Protein 6JVW (pdb70)

Solvent-accessible surface area: 20349 Å² total; per-residue (Å²): 38,73,0,0,20,1,68,47,0,86,1,1,0,4,77,51,122,52,0,0,23,0,6,94,79,34,66,16,81,39,89,32,67,0,17,2,6,2,1,58,5,4,110,60,3,151,69,50,51,47,48,0,95,85,31,29,112,73,37,70,128,50,54,44,103,134,21,57,20,44,12,0,1,36,13,2,12,10,1,0,1,10,59,117,6,24,114,120,73,5,31,8,7,4,8,20,0,20,9,1,14,81,61,51,0,60,7,26,72,43,129,88,100,99,5,16,0,16,0,1,0,0,0,0,0,17,113,78,17,102,76,17,46,127,150,63,37,145,95,7,12,17,0,2,0,0,0,1,2,0,15,3,101,94,142,32,42,41,29,0,23,23,21,0,0,0,1,0,5,28,0,4,1,31,99,47,7,143,58,9,41,59,0,70,2,60,0,63,5,79,146,79,75,59,4,147,20,12,2,150,48,11,85,63,49,4,18,6,0,0,26,53,0,0,51,10,0,28,0,30,1,0,0,1,0,1,0,0,15,11,129,37,47,7,59,5,93,88,68,14,103,0,88,0,32,2,67,84,2,14,80,8,14,3,68,1,68,74,20,236,31,67,1,0,21,2,72,48,0,84,1,1,2,5,69,54,123,52,0,0,34,1,5,95,62,28,67,17,70,44,91,38,68,1,18,3,6,2,2,62,5,4,117,74,6,147,70,44,41,45,48,0,87,83,29,37,119,73,45,88,125,57,57,38,105,133,19,58,20,46,13,0,2,36,13,3,11,11,1,0,0,13,32,100,12,17,104,62,172,100,122,123,31,5,31,11,6,5,7,21,0,22,6,2,15,86,64,51,0,61,8,29,69,48,133,88,109,98,8,17,0,20,0,1,0,0,0,0,0,13,106,56,17,98,79,16,41,121,145,64,42,145,99,4,13,18,0,3,0,0,0,0,2,0,15,4,110,86,192,38,56,40,30,0,35,24,21,0,0,1,1,0,6,28,0,6,2,32,100,47,5,131,57,10,42,59,1,70,2,64,0,62,4,79,152,76,76,60,2,152,19,9,3,156,26,14,90,61,51,4,21,4,0,0,24,55,0,0,50,8,0,29,0,28,0,0,0,1,0,0,0,0,14,11,119,35,42,7,57,4,93,83,63,16,103,0,90,0,37,1,73,73,4,15,76,8,11,2,72,2,65,85,16,228

Nearest PDB structures (foldseek):
  6jvw-assembly1_B  TM=1.003E+00  e=1.703E-58  Sphingobium sp. SYK-6
  6jvv-assembly1_A  TM=1.003E+00  e=2.439E-58  Sphingobium sp. SYK-6
  6jvv-assembly1_B  TM=1.002E+00  e=1.994E-55  Sphingobium sp. SYK-6
  4pfz-assembly1_B  TM=8.380E-01  e=4.404E-27  Mycolicibacterium smegmatis MC2 155
  6sbj-assembly1_A  TM=9.490E-01  e=1.999E-20  Mus musculus

Secondary structure (DSSP, 8-state):
-EEEEETTTEEEEEETTEEEE-HHHHT--TT-SS--HHHHHHHTGGGTHHHHHHHGGGS-EEEGGGS-EE-S-SS-S-EEE-SS-B----EEE-GGGEE-TTSPEEE---TT--EEP-EEEEEEE-S-BSS--GGGGGGSEEEEEEEE--EE---GGGG-STTSEEEEEEEEEGGG-S-GGG-EEEEEETTEEEEEEEGGGBSS-HHHHHHHHHHHS-B-TT-EEE----S---EE-TT-EEEEEETTTEEEEEEEEE--/-EEEEETTTEEEEEETTEEEE-HHHHT--TT-SS--HHHHHHHTHHHHHHHHHHHGGGS-EEEGGGS-EE-S-SS-S-EEE-SS-B-S----S-EEE-GGGEE-TTSPEEE---TT--EEE-EEEEEEE-S-BSS--GGGGGGGEEEEEEEE--EE---GGGGTSTTSEEEEEEEEEGGG-S-GGG-EEEEEETTEEEEEEEGGGBSS-HHHHHHHHHHHS-B-TT-EEE----S--EEE-TT-EEEEEETTTEEEEEEEEE--

CATH classification: 3.90.850.10

Radius of gyration: 23.11 Å; Cα contacts (8 Å, |Δi|>4): 1426; chains: 2; bounding box: 66×50×52 Å

Structure (mmCIF, N/CA/C/O backbone):
data_6JVW
#
_entry.id   6JVW
#
_cell.length_a   68.409
_cell.length_b   74.181
_cell.length_c   68.727
_cell.angle_alpha   90.000
_cell.angle_beta   119.070
_cell.angle_gamma   90.000
#
_symmetry.space_group_name_H-M   'P 1 21 1'
#
loop_
_entity.id
_entity.type
_entity.pdbx_description
1 polymer 'maleylpyruvate hydrolase'
2 non-polymer 'PYRUVIC ACID'
3 non-polymer 'MANGANESE (II) ION'
4 non-polymer GLYCEROL
5 water water
#
loop_
_atom_site.group_PDB
_atom_site.id
_atom_site.type_symbol
_atom_site.label_atom_id
_atom_site.label_alt_id
_atom_site.label_comp_id
_atom_site.label_asym_id
_atom_site.label_entity_id
_atom_site.label_seq_id
_atom_site.pdbx_PDB_ins_code
_atom_site.Cartn_x
_atom_site.Cartn_y
_atom_site.Cartn_z
_atom_site.occupancy
_atom_site.B_iso_or_equiv
_atom_site.auth_seq_id
_atom_site.auth_comp_id
_atom_site.auth_asym_id
_atom_site.auth_atom_id
_atom_site.pdbx_PDB_model_num
ATOM 1 N N . MET A 1 1 ? 47.142 21.806 59.234 1.00 38.56 1 MET A N 1
ATOM 2 C CA . MET A 1 1 ? 47.021 20.831 58.121 1.00 36.78 1 MET A CA 1
ATOM 3 C C . MET A 1 1 ? 46.601 21.595 56.860 1.00 35.32 1 MET A C 1
ATOM 4 O O . MET A 1 1 ? 45.903 22.610 56.977 1.00 32.16 1 MET A O 1
ATOM 9 N N . ARG A 1 2 ? 47.039 21.116 55.705 1.00 34.33 2 ARG A N 1
ATOM 10 C CA . ARG A 1 2 ? 46.881 21.783 54.395 1.00 34.55 2 ARG A CA 1
ATOM 11 C C . ARG A 1 2 ? 46.079 20.836 53.494 1.00 30.41 2 ARG A C 1
ATOM 12 O O . ARG A 1 2 ? 46.641 19.780 53.110 1.00 30.03 2 ARG A O 1
ATOM 20 N N . LEU A 1 3 ? 44.812 21.188 53.219 1.00 24.37 3 LEU A N 1
ATOM 21 C CA . LEU A 1 3 ? 43.855 20.374 52.419 1.00 25.37 3 LEU A CA 1
ATOM 22 C C . LEU A 1 3 ? 43.672 20.978 51.020 1.00 26.04 3 LEU A C 1
ATOM 23 O O . LEU A 1 3 ? 43.480 22.232 50.876 1.00 24.41 3 LEU A O 1
ATOM 28 N N . ALA A 1 4 ? 43.728 20.107 50.024 1.00 24.86 4 ALA A N 1
ATOM 29 C CA . ALA A 1 4 ? 43.851 20.480 48.601 1.00 25.28 4 ALA A CA 1
ATOM 30 C C . ALA A 1 4 ? 42.986 19.539 47.779 1.00 25.07 4 ALA A C 1
ATOM 31 O O . ALA A 1 4 ? 42.824 18.371 48.189 1.00 24.65 4 ALA A O 1
ATOM 33 N N . ARG A 1 5 ? 42.436 20.060 46.687 1.00 25.15 5 ARG A N 1
ATOM 34 C CA . ARG A 1 5 ? 41.876 19.274 45.570 1.00 25.86 5 ARG A CA 1
ATOM 35 C C . ARG A 1 5 ? 42.946 19.218 44.484 1.00 24.89 5 ARG A C 1
ATOM 36 O O . ARG A 1 5 ? 43.655 20.224 44.316 1.00 24.90 5 ARG A O 1
ATOM 44 N N . PHE A 1 6 ? 43.031 18.108 43.758 1.00 24.55 6 PHE A N 1
ATOM 45 C CA . PHE A 1 6 ? 44.020 17.927 42.669 1.00 31.20 6 PHE A CA 1
ATOM 46 C C . PHE A 1 6 ? 43.497 16.877 41.680 1.00 31.69 6 PHE A C 1
ATOM 47 O O . PHE A 1 6 ? 42.561 16.128 42.016 1.00 29.03 6 PHE A O 1
ATOM 55 N N . ASP A 1 7 ? 44.080 16.885 40.476 1.00 39.15 7 ASP A N 1
ATOM 56 C CA . ASP A 1 7 ? 43.791 15.982 39.322 1.00 38.92 7 ASP A CA 1
ATOM 57 C C . ASP A 1 7 ? 42.327 15.522 39.316 1.00 38.33 7 ASP A C 1
ATOM 58 O O . ASP A 1 7 ? 42.088 14.302 39.506 1.00 36.70 7 ASP A O 1
ATOM 63 N N . GLY A 1 8 ? 41.391 16.449 39.088 1.00 36.42 8 GLY A N 1
ATOM 64 C CA . GLY A 1 8 ? 39.967 16.139 38.831 1.00 36.61 8 GLY A CA 1
ATOM 65 C C . GLY A 1 8 ? 39.151 15.937 40.100 1.00 36.53 8 GLY A C 1
ATOM 66 O O . GLY A 1 8 ? 38.188 15.148 40.067 1.00 41.37 8 GLY A O 1
ATOM 67 N N . GLY A 1 9 ? 39.509 16.615 41.189 1.00 34.85 9 GLY A N 1
ATOM 68 C CA . GLY A 1 9 ? 38.706 16.638 42.427 1.00 36.71 9 GLY A CA 1
ATOM 69 C C . GLY A 1 9 ? 39.113 15.543 43.395 1.00 35.96 9 GLY A C 1
ATOM 70 O O . GLY A 1 9 ? 38.280 15.187 44.250 1.00 36.33 9 GLY A O 1
ATOM 71 N N . ARG A 1 10 ? 40.355 15.061 43.302 1.00 31.32 10 ARG A N 1
ATOM 72 C CA . ARG A 1 10 ? 40.922 14.164 44.336 1.00 33.74 10 ARG A CA 1
ATOM 73 C C . ARG A 1 10 ? 41.232 15.039 45.551 1.00 29.68 10 ARG A C 1
ATOM 74 O O . ARG A 1 10 ? 41.577 16.227 45.344 1.00 27.91 10 ARG A O 1
ATOM 82 N N . LEU A 1 11 ? 41.017 14.520 46.757 1.00 25.84 11 LEU A N 1
ATOM 83 C CA . LEU A 1 11 ? 41.337 15.242 48.016 1.00 29.76 11 LEU A CA 1
ATOM 84 C C . LEU A 1 11 ? 42.703 14.778 48.511 1.00 30.06 11 LEU A C 1
ATOM 85 O O . LEU A 1 11 ? 42.968 13.563 48.507 1.00 32.48 11 LEU A O 1
ATOM 90 N N . GLY A 1 12 ? 43.553 15.711 48.898 1.00 28.81 12 GLY A N 1
ATOM 91 C CA . GLY A 1 12 ? 44.868 15.356 49.442 1.00 30.49 12 GLY A CA 1
ATOM 92 C C . GLY A 1 12 ? 45.255 16.197 50.640 1.00 31.91 12 GLY A C 1
ATOM 93 O O . GLY A 1 12 ? 44.661 17.273 50.829 1.00 35.37 12 GLY A O 1
ATOM 94 N N . VAL A 1 13 ? 46.211 15.694 51.427 1.00 30.62 13 VAL A N 1
ATOM 95 C CA . VAL A 1 13 ? 46.948 16.462 52.464 1.00 30.17 13 VAL A CA 1
ATOM 96 C C . VAL A 1 13 ? 48.336 16.795 51.904 1.00 29.98 13 VAL A C 1
ATOM 97 O O . VAL A 1 13 ? 49.029 15.901 51.392 1.00 28.10 13 VAL A O 1
ATOM 101 N N . VAL A 1 14 ? 48.695 18.063 51.953 1.00 31.23 14 VAL A N 1
ATOM 102 C CA . VAL A 1 14 ? 49.996 18.576 51.470 1.00 36.19 14 VAL A CA 1
ATOM 103 C C . VAL A 1 14 ? 50.985 18.443 52.633 1.00 38.82 14 VAL A C 1
ATOM 104 O O . VAL A 1 14 ? 50.727 19.048 53.682 1.00 38.88 14 VAL A O 1
ATOM 108 N N . ILE A 1 15 ? 52.020 17.617 52.442 1.00 42.56 15 ILE A N 1
ATOM 109 C CA . ILE A 1 15 ? 53.125 17.325 53.405 1.00 47.10 15 ILE A CA 1
ATOM 110 C C . ILE A 1 15 ? 54.435 17.664 52.695 1.00 43.49 15 ILE A C 1
ATOM 111 O O . ILE A 1 15 ? 54.805 16.905 51.788 1.00 38.79 15 ILE A O 1
ATOM 116 N N . GLY A 1 16 ? 55.107 18.735 53.104 1.00 42.78 16 GLY A N 1
ATOM 117 C CA . GLY A 1 16 ? 56.344 19.184 52.450 1.00 47.45 16 GLY A CA 1
ATOM 118 C C . GLY A 1 16 ? 56.099 19.495 50.985 1.00 47.90 16 GLY A C 1
ATOM 119 O O . GLY A 1 16 ? 55.192 20.288 50.722 1.00 51.42 16 GLY A O 1
ATOM 120 N N . ASP A 1 17 ? 56.887 18.894 50.081 1.00 52.16 17 ASP A N 1
ATOM 121 C CA . ASP A 1 17 ? 56.804 19.026 48.593 1.00 49.38 17 ASP A CA 1
ATOM 122 C C . ASP A 1 17 ? 55.917 17.916 48.025 1.00 44.70 17 ASP A C 1
ATOM 123 O O . ASP A 1 17 ? 55.932 17.699 46.785 1.00 44.16 17 ASP A O 1
ATOM 128 N N . GLU A 1 18 ? 55.195 17.195 48.887 1.00 40.93 18 GLU A N 1
ATOM 129 C CA . GLU A 1 18 ? 54.333 16.079 48.450 1.00 37.56 18 GLU A CA 1
ATOM 130 C C . GLU A 1 18 ? 52.897 16.313 48.909 1.00 34.66 18 GLU A C 1
ATOM 131 O O . GLU A 1 18 ? 52.660 17.157 49.786 1.00 32.54 18 GLU A O 1
ATOM 137 N N . ILE A 1 19 ? 51.993 15.532 48.324 1.00 32.85 19 ILE A N 1
ATOM 138 C CA . ILE A 1 19 ? 50.557 15.457 48.680 1.00 35.15 19 ILE A CA 1
ATOM 139 C C . ILE A 1 19 ? 50.219 13.972 48.869 1.00 35.20 19 ILE A C 1
ATOM 140 O O . ILE A 1 19 ? 50.580 13.151 47.988 1.00 30.64 19 ILE A O 1
ATOM 145 N N . ALA A 1 20 ? 49.566 13.645 49.985 1.00 31.52 20 ALA A N 1
ATOM 146 C CA . ALA A 1 20 ? 49.033 12.301 50.290 1.00 32.06 20 ALA A CA 1
ATOM 147 C C . ALA A 1 20 ? 47.552 12.254 49.905 1.00 33.29 20 ALA A C 1
ATOM 148 O O . ALA A 1 20 ? 46.808 13.155 50.299 1.00 33.44 20 ALA A O 1
ATOM 150 N N . ASP A 1 21 ? 47.126 11.214 49.191 1.00 36.15 21 ASP A N 1
ATOM 151 C CA . ASP A 1 21 ? 45.733 11.082 48.699 1.00 36.01 21 ASP A CA 1
ATOM 152 C C . ASP A 1 21 ? 44.819 10.562 49.824 1.00 37.36 21 ASP A C 1
ATOM 153 O O . ASP A 1 21 ? 44.973 9.393 50.208 1.00 41.92 21 ASP A O 1
ATOM 158 N N . ILE A 1 22 ? 43.867 11.373 50.312 1.00 34.27 22 ILE A N 1
ATOM 159 C CA . ILE A 1 22 ? 42.860 10.934 51.330 1.00 30.24 22 ILE A CA 1
ATOM 160 C C . ILE A 1 22 ? 41.510 10.628 50.679 1.00 29.84 22 ILE A C 1
ATOM 161 O O . ILE A 1 22 ? 40.519 10.479 51.454 1.00 31.09 22 ILE A O 1
ATOM 166 N N . THR A 1 23 ? 41.461 10.454 49.350 1.00 30.40 23 THR A N 1
ATOM 167 C CA . THR A 1 23 ? 40.193 10.302 48.585 1.00 33.81 23 THR A CA 1
ATOM 168 C C . THR A 1 23 ? 39.398 9.095 49.117 1.00 34.32 23 THR A C 1
ATOM 169 O O . THR A 1 23 ? 38.244 9.287 49.596 1.00 31.50 23 THR A O 1
ATOM 173 N N . ALA A 1 24 ? 39.982 7.900 49.033 1.00 37.01 24 ALA A N 1
ATOM 174 C CA . ALA A 1 24 ? 39.369 6.601 49.424 1.00 37.12 24 ALA A CA 1
ATOM 175 C C . ALA A 1 24 ? 39.146 6.552 50.945 1.00 37.90 24 ALA A C 1
ATOM 176 O O . ALA A 1 24 ? 38.024 6.163 51.369 1.00 34.93 24 ALA A O 1
ATOM 178 N N . LEU A 1 25 ? 40.150 6.961 51.744 1.00 37.61 25 LEU A N 1
ATOM 179 C CA . LEU A 1 25 ? 40.004 7.071 53.221 1.00 36.60 25 LEU A CA 1
ATOM 180 C C . LEU A 1 25 ? 38.703 7.829 53.552 1.00 38.46 25 LEU A C 1
ATOM 181 O O . LEU A 1 25 ? 37.859 7.245 54.253 1.00 38.76 25 LEU A O 1
ATOM 186 N N . THR A 1 26 ? 38.516 9.056 53.047 1.00 37.81 26 THR A N 1
ATOM 187 C CA . THR A 1 26 ? 37.330 9.906 53.352 1.00 34.33 26 THR A CA 1
ATOM 188 C C . THR A 1 26 ? 36.075 9.406 52.617 1.00 35.57 26 THR A C 1
ATOM 189 O O . THR A 1 26 ? 34.978 9.819 53.007 1.00 36.61 26 THR A O 1
ATOM 193 N N . GLY A 1 27 ? 36.189 8.545 51.606 1.00 36.09 27 GLY A N 1
ATOM 194 C CA . GLY A 1 27 ? 35.009 8.050 50.856 1.00 39.58 27 GLY A CA 1
ATOM 195 C C . GLY A 1 27 ? 34.459 9.093 49.878 1.00 40.75 27 GLY A C 1
ATOM 196 O O . GLY A 1 27 ? 33.249 9.055 49.552 1.00 39.17 27 GLY A O 1
ATOM 197 N N . ALA A 1 28 ? 35.321 10.002 49.428 1.00 38.76 28 ALA A N 1
ATOM 198 C CA . ALA A 1 28 ? 35.015 11.074 48.457 1.00 41.76 28 ALA A CA 1
ATOM 199 C C . ALA A 1 28 ? 35.002 10.476 47.041 1.00 40.91 28 ALA A C 1
ATOM 200 O O . ALA A 1 28 ? 35.893 9.683 46.737 1.00 37.73 28 ALA A O 1
ATOM 202 N N . ASP A 1 29 ? 34.013 10.827 46.216 1.00 41.55 29 ASP A N 1
ATOM 203 C CA . ASP A 1 29 ? 33.936 10.396 44.793 1.00 39.55 29 ASP A CA 1
ATOM 204 C C . ASP A 1 29 ? 34.330 11.577 43.906 1.00 38.00 29 ASP A C 1
ATOM 205 O O . ASP A 1 29 ? 33.572 12.536 43.773 1.00 33.40 29 ASP A O 1
ATOM 210 N N . PRO A 1 30 ? 35.531 11.541 43.283 1.00 35.62 30 PRO A N 1
ATOM 211 C CA . PRO A 1 30 ? 36.007 12.621 42.414 1.00 36.73 30 PRO A CA 1
ATOM 212 C C . PRO A 1 30 ? 35.234 12.831 41.098 1.00 38.37 30 PRO A C 1
ATOM 213 O O . PRO A 1 30 ? 35.394 13.889 40.481 1.00 43.17 30 PRO A O 1
ATOM 217 N N . ALA A 1 31 ? 34.413 11.857 40.703 1.00 37.74 31 ALA A N 1
ATOM 218 C CA . ALA A 1 31 ? 33.466 11.942 39.562 1.00 40.76 31 ALA A CA 1
ATOM 219 C C . ALA A 1 31 ? 32.119 12.548 39.995 1.00 37.80 31 ALA A C 1
ATOM 220 O O . ALA A 1 31 ? 31.253 12.713 39.140 1.00 38.41 31 ALA A O 1
ATOM 222 N N . GLN A 1 32 ? 31.926 12.854 41.274 1.00 37.14 32 GLN A N 1
ATOM 223 C CA . GLN A 1 32 ? 30.698 13.526 41.755 1.00 36.66 32 GLN A CA 1
ATOM 224 C C . GLN A 1 32 ? 30.547 14.883 41.032 1.00 32.28 32 GLN A C 1
ATOM 225 O O . GLN A 1 32 ? 31.510 15.683 40.975 1.00 27.65 32 GLN A O 1
ATOM 231 N N . TRP A 1 33 ? 29.357 15.132 40.507 1.00 29.09 33 TRP A N 1
ATOM 232 C CA . TRP A 1 33 ? 28.961 16.428 39.912 1.00 28.53 33 TRP A CA 1
ATOM 233 C C . TRP A 1 33 ? 27.572 16.824 40.422 1.00 26.15 33 TRP A C 1
ATOM 234 O O . TRP A 1 33 ? 26.646 16.020 40.383 1.00 22.77 33 TRP A O 1
ATOM 245 N N . PRO A 1 34 ? 27.362 18.058 40.935 1.00 24.67 34 PRO A N 1
ATOM 246 C CA . PRO A 1 34 ? 28.447 18.982 41.267 1.00 26.02 34 PRO A CA 1
ATOM 247 C C . PRO A 1 34 ? 29.390 18.469 42.374 1.00 26.28 34 PRO A C 1
ATOM 248 O O . PRO A 1 34 ? 28.943 17.732 43.254 1.00 23.27 34 PRO A O 1
ATOM 252 N N . ASP A 1 35 ? 30.679 18.830 42.293 1.00 26.46 35 ASP A N 1
ATOM 253 C CA . ASP A 1 35 ? 31.709 18.339 43.248 1.00 25.80 35 ASP A CA 1
ATOM 254 C C . ASP A 1 35 ? 31.552 19.052 44.604 1.00 23.33 35 ASP A C 1
ATOM 255 O O . ASP A 1 35 ? 31.888 20.256 44.727 1.00 22.97 35 ASP A O 1
ATOM 260 N N . MET A 1 36 ? 31.045 18.349 45.614 1.00 22.63 36 MET A N 1
ATOM 261 C CA . MET A 1 36 ? 30.834 18.921 46.965 1.00 24.18 36 MET A CA 1
ATOM 262 C C . MET A 1 36 ? 31.660 18.187 48.035 1.00 24.97 36 MET A C 1
ATOM 263 O O . MET A 1 36 ? 31.327 18.294 49.210 1.00 24.23 36 MET A O 1
ATOM 268 N N . ASN A 1 37 ? 32.751 17.546 47.629 1.00 27.21 37 ASN A N 1
ATOM 269 C CA . ASN A 1 37 ? 33.552 16.596 48.439 1.00 27.18 37 ASN A CA 1
ATOM 270 C C . ASN A 1 37 ? 34.253 17.378 49.551 1.00 26.02 37 ASN A C 1
ATOM 271 O O . ASN A 1 37 ? 34.210 16.940 50.719 1.00 27.75 37 ASN A O 1
ATOM 276 N N . MET A 1 38 ? 34.826 18.525 49.220 1.00 24.35 38 MET A N 1
ATOM 277 C CA . MET A 1 38 ? 35.579 19.318 50.209 1.00 24.91 38 MET A CA 1
ATOM 278 C C . MET A 1 38 ? 34.616 19.944 51.211 1.00 23.40 38 MET A C 1
ATOM 279 O O . MET A 1 38 ? 35.014 20.161 52.358 1.00 26.45 38 MET A O 1
ATOM 284 N N . ILE A 1 39 ? 33.402 20.252 50.810 1.00 23.28 39 ILE A N 1
ATOM 285 C CA . ILE A 1 39 ? 32.405 20.857 51.734 1.00 21.84 39 ILE A CA 1
ATOM 286 C C . ILE A 1 39 ? 32.002 19.797 52.764 1.00 22.88 39 ILE A C 1
ATOM 287 O O . ILE A 1 39 ? 31.998 20.106 53.945 1.00 23.02 39 ILE A O 1
ATOM 292 N N . ARG A 1 40 ? 31.794 18.560 52.333 1.00 23.78 40 ARG A N 1
ATOM 293 C CA . ARG A 1 40 ? 31.518 17.411 53.230 1.00 27.75 40 ARG A CA 1
ATOM 294 C C . ARG A 1 40 ? 32.703 17.125 54.159 1.00 27.23 40 ARG A C 1
ATOM 295 O O . ARG A 1 40 ? 32.462 16.993 55.375 1.00 28.33 40 ARG A O 1
ATOM 303 N N . LEU A 1 41 ? 33.929 17.040 53.622 1.00 25.15 41 LEU A N 1
ATOM 304 C CA . LEU A 1 41 ? 35.155 16.958 54.437 1.00 24.01 41 LEU A CA 1
ATOM 305 C C . LEU A 1 41 ? 35.153 18.118 55.440 1.00 25.65 41 LEU A C 1
ATOM 306 O O . LEU A 1 41 ? 35.359 17.866 56.649 1.00 23.44 41 LEU A O 1
ATOM 311 N N . ILE A 1 42 ? 34.928 19.359 55.006 1.00 24.74 42 ILE A N 1
ATOM 312 C CA . ILE A 1 42 ? 34.929 20.492 55.978 1.00 24.61 42 ILE A CA 1
ATOM 313 C C . ILE A 1 42 ? 33.856 20.246 57.065 1.00 27.86 42 ILE A C 1
ATOM 314 O O . ILE A 1 42 ? 34.144 20.489 58.245 1.00 31.05 42 ILE A O 1
ATOM 319 N N . ARG A 1 43 ? 32.635 19.865 56.704 1.00 28.25 43 ARG A N 1
ATOM 320 C CA . ARG A 1 43 ? 31.534 19.766 57.706 1.00 33.63 43 ARG A CA 1
ATOM 321 C C . ARG A 1 43 ? 31.954 18.730 58.757 1.00 34.60 43 ARG A C 1
ATOM 322 O O . ARG A 1 43 ? 31.715 18.962 59.927 1.00 31.63 43 ARG A O 1
ATOM 330 N N . ASP A 1 44 ? 32.583 17.646 58.324 1.00 34.24 44 ASP A N 1
ATOM 331 C CA . ASP A 1 44 ? 32.846 16.453 59.162 1.00 38.61 44 ASP A CA 1
ATOM 332 C C . ASP A 1 44 ? 34.274 16.465 59.725 1.00 37.55 44 ASP A C 1
ATOM 333 O O . ASP A 1 44 ? 34.709 15.402 60.207 1.00 39.67 44 ASP A O 1
ATOM 338 N N . PHE A 1 45 ? 35.014 17.571 59.628 1.00 33.62 45 PHE A N 1
ATOM 339 C CA . PHE A 1 45 ? 36.489 17.521 59.800 1.00 34.48 45 PHE A CA 1
ATOM 340 C C . PHE A 1 45 ? 36.858 17.095 61.232 1.00 39.55 45 PHE A C 1
ATOM 341 O O . PHE A 1 45 ? 37.755 16.245 61.408 1.00 33.41 45 PHE A O 1
ATOM 349 N N . GLU A 1 46 ? 36.174 17.651 62.235 1.00 43.19 46 GLU A N 1
ATOM 350 C CA . GLU A 1 46 ? 36.509 17.406 63.661 1.00 52.07 46 GLU A CA 1
ATOM 351 C C . GLU A 1 46 ? 36.300 15.905 63.938 1.00 47.72 46 GLU A C 1
ATOM 352 O O . GLU A 1 46 ? 37.004 15.388 64.789 1.00 42.24 46 GLU A O 1
ATOM 358 N N . GLY A 1 47 ? 35.524 15.208 63.107 1.00 39.71 47 GLY A N 1
ATOM 359 C CA . GLY A 1 47 ? 35.370 13.745 63.144 1.00 38.92 47 GLY A CA 1
ATOM 360 C C . GLY A 1 47 ? 36.340 12.957 62.274 1.00 39.20 47 GLY A C 1
ATOM 361 O O . GLY A 1 47 ? 36.327 11.744 62.429 1.00 44.90 47 GLY A O 1
ATOM 362 N N . LEU A 1 48 ? 37.135 13.568 61.384 1.00 39.19 48 LEU A N 1
ATOM 363 C CA . LEU A 1 48 ? 37.975 12.840 60.391 1.00 36.25 48 LEU A CA 1
ATOM 364 C C . LEU A 1 48 ? 39.454 13.182 60.548 1.00 38.51 48 LEU A C 1
ATOM 365 O O . LEU A 1 48 ? 40.282 12.469 59.950 1.00 43.63 48 LEU A O 1
ATOM 370 N N . ARG A 1 49 ? 39.789 14.285 61.211 1.00 36.64 49 ARG A N 1
ATOM 371 C CA . ARG A 1 49 ? 41.198 14.741 61.339 1.00 34.63 49 ARG A CA 1
ATOM 372 C C . ARG A 1 49 ? 42.022 13.606 61.956 1.00 30.08 49 ARG A C 1
ATOM 373 O O . ARG A 1 49 ? 43.102 13.283 61.416 1.00 28.10 49 ARG A O 1
ATOM 381 N N . GLY A 1 50 ? 41.538 13.050 63.067 1.00 29.30 50 GLY A N 1
ATOM 382 C CA . GLY A 1 50 ? 42.207 11.950 63.794 1.00 34.92 50 GLY A CA 1
ATOM 383 C C . GLY A 1 50 ? 42.491 10.764 62.893 1.00 30.06 50 GLY A C 1
ATOM 384 O O . GLY A 1 50 ? 43.617 10.223 62.929 1.00 33.51 50 GLY A O 1
ATOM 385 N N . ALA A 1 51 ? 41.525 10.419 62.056 1.00 29.29 51 ALA A N 1
ATOM 386 C CA . ALA A 1 51 ? 41.620 9.288 61.114 1.00 30.27 51 ALA A CA 1
ATOM 387 C C . ALA A 1 51 ? 42.681 9.607 60.071 1.00 31.32 51 ALA A C 1
ATOM 388 O O . ALA A 1 51 ? 43.493 8.723 59.783 1.00 35.74 51 ALA A O 1
ATOM 390 N N . ILE A 1 52 ? 42.690 10.838 59.553 1.00 33.24 52 ILE A N 1
ATOM 391 C CA . ILE A 1 52 ? 43.664 11.270 58.508 1.00 32.83 52 ILE A CA 1
ATOM 392 C C . ILE A 1 52 ? 45.061 11.179 59.119 1.00 31.97 52 ILE A C 1
ATOM 393 O O . ILE A 1 52 ? 45.938 10.594 58.479 1.00 31.88 52 ILE A O 1
ATOM 398 N N . GLU A 1 53 ? 45.245 11.763 60.304 1.00 34.00 53 GLU A N 1
ATOM 399 C 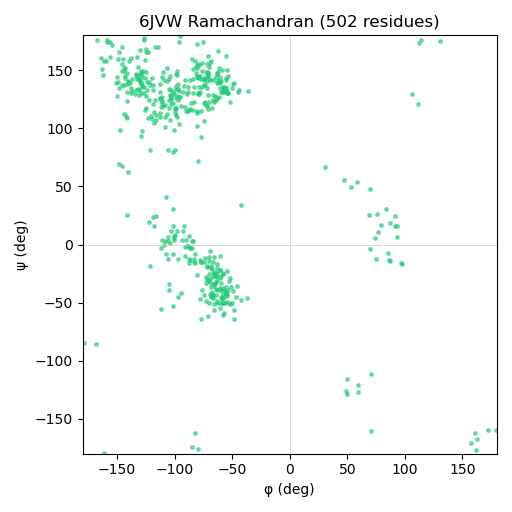CA . GLU A 1 53 ? 46.538 11.774 61.036 1.00 38.47 53 GLU A CA 1
ATOM 400 C C . GLU A 1 53 ? 46.980 10.323 61.306 1.00 37.72 53 GLU A C 1
ATOM 401 O O . GLU A 1 53 ? 48.127 9.995 61.000 1.00 36.62 53 GLU A O 1
ATOM 407 N N . ALA A 1 54 ? 46.083 9.453 61.771 1.00 38.31 54 ALA A N 1
ATOM 408 C CA . ALA A 1 54 ? 46.442 8.058 62.121 1.00 37.50 54 ALA A CA 1
ATOM 409 C C . ALA A 1 54 ? 46.806 7.270 60.845 1.00 37.24 54 ALA A C 1
ATOM 410 O O . ALA A 1 54 ? 47.724 6.469 60.923 1.00 37.18 54 ALA A O 1
ATOM 412 N N . ALA A 1 55 ? 46.196 7.541 59.688 1.00 35.91 55 ALA A N 1
ATOM 413 C CA . ALA A 1 55 ? 46.382 6.718 58.466 1.00 36.18 55 ALA A CA 1
ATOM 414 C C . ALA A 1 55 ? 47.422 7.300 57.502 1.00 36.01 55 ALA A C 1
ATOM 415 O O . ALA A 1 55 ? 47.815 6.585 56.587 1.00 34.30 55 ALA A O 1
ATOM 417 N N . LEU A 1 56 ? 47.862 8.542 57.679 1.00 41.91 56 LEU A N 1
ATOM 418 C CA . LEU A 1 56 ? 48.792 9.224 56.726 1.00 43.63 56 LEU A CA 1
ATOM 419 C C . LEU A 1 56 ? 49.968 8.341 56.312 1.00 43.94 56 LEU A C 1
ATOM 420 O O . LEU A 1 56 ? 50.319 8.299 55.129 1.00 39.77 56 LEU A O 1
ATOM 425 N N . PRO A 1 57 ? 50.633 7.630 57.254 1.00 43.08 57 PRO A N 1
ATOM 426 C CA . PRO A 1 57 ? 51.862 6.913 56.925 1.00 40.36 57 PRO A CA 1
ATOM 427 C C . PRO A 1 57 ? 51.635 5.806 55.890 1.00 40.68 57 PRO A C 1
ATOM 428 O O . PRO A 1 57 ? 52.574 5.457 55.225 1.00 46.69 57 PRO A O 1
ATOM 432 N N . GLY A 1 58 ? 50.410 5.288 55.785 1.00 41.15 58 GLY A N 1
ATOM 433 C CA . GLY A 1 58 ? 50.040 4.249 54.812 1.00 42.23 58 GLY A CA 1
ATOM 434 C C . GLY A 1 58 ? 49.624 4.827 53.462 1.00 45.23 58 GLY A C 1
ATOM 435 O O . GLY A 1 58 ? 49.507 4.037 52.519 1.00 39.51 58 GLY A O 1
ATOM 436 N N . LEU A 1 59 ? 49.368 6.137 53.351 1.00 43.96 59 LEU A N 1
ATOM 437 C CA . LEU A 1 59 ? 48.771 6.720 52.114 1.00 41.77 59 LEU A CA 1
ATOM 438 C C . LEU A 1 59 ? 49.852 6.932 51.038 1.00 40.41 59 LEU A C 1
ATOM 439 O O . LEU A 1 59 ? 51.011 7.221 51.398 1.00 38.95 59 LEU A O 1
ATOM 444 N N . ALA A 1 60 ? 49.473 6.742 49.765 1.00 45.32 60 ALA A N 1
ATOM 445 C CA . ALA A 1 60 ? 50.212 7.128 48.533 1.00 49.01 60 ALA A CA 1
ATOM 446 C C . ALA A 1 60 ? 50.611 8.612 48.595 1.00 47.15 60 ALA A C 1
ATOM 447 O O . ALA A 1 60 ? 49.710 9.466 48.785 1.00 44.12 60 ALA A O 1
ATOM 449 N N . ARG A 1 61 ? 51.912 8.887 48.485 1.00 45.43 61 ARG A N 1
ATOM 450 C CA . ARG A 1 61 ? 52.495 10.249 48.455 1.00 50.78 61 ARG A CA 1
ATOM 451 C C . ARG A 1 61 ? 53.046 10.505 47.052 1.00 51.18 61 ARG A C 1
ATOM 452 O O . ARG A 1 61 ? 53.905 9.732 46.627 1.00 59.16 61 ARG A O 1
ATOM 460 N N . ILE A 1 62 ? 52.548 11.552 46.388 1.00 49.91 62 ILE A N 1
ATOM 461 C CA . ILE A 1 62 ? 52.927 12.013 45.019 1.00 48.03 62 ILE A CA 1
ATOM 462 C C . ILE A 1 62 ? 53.617 13.355 45.184 1.00 45.42 62 ILE A C 1
ATOM 463 O O . ILE A 1 62 ? 53.171 14.163 45.995 1.00 46.13 62 ILE A O 1
ATOM 468 N N . PRO A 1 63 ? 54.728 13.639 44.463 1.00 48.11 63 PRO A N 1
ATOM 469 C CA . PRO A 1 63 ? 55.335 14.970 44.493 1.00 44.54 63 PRO A CA 1
ATOM 470 C C . PRO A 1 63 ? 54.336 16.028 43.998 1.00 40.59 63 PRO A C 1
ATOM 471 O O . PRO A 1 63 ? 53.582 15.744 43.075 1.00 39.89 63 PRO A O 1
ATOM 475 N N . LEU A 1 64 ? 54.331 17.194 44.641 1.00 39.01 64 LEU A N 1
ATOM 476 C CA . LEU A 1 64 ? 53.501 18.354 44.227 1.00 42.85 64 LEU A CA 1
ATOM 477 C C . LEU A 1 64 ? 53.788 18.664 42.764 1.00 42.82 64 LEU A C 1
ATOM 478 O O . LEU A 1 64 ? 52.853 18.972 42.040 1.00 45.22 64 LEU A O 1
ATOM 483 N N . ALA A 1 65 ? 55.054 18.563 42.366 1.00 50.00 65 ALA A N 1
ATOM 484 C CA . ALA A 1 65 ? 55.553 18.807 40.994 1.00 51.97 65 ALA A CA 1
ATOM 485 C C . ALA A 1 65 ? 54.791 17.959 39.960 1.00 47.24 65 ALA A C 1
ATOM 486 O O . ALA A 1 65 ? 54.756 18.388 38.819 1.00 49.03 65 ALA A O 1
ATOM 488 N N . GLN A 1 66 ? 54.169 16.837 40.336 1.00 46.49 66 GLN A N 1
ATOM 489 C CA . GLN A 1 66 ? 53.552 15.885 39.372 1.00 49.39 66 GLN A CA 1
ATOM 490 C C . GLN A 1 66 ? 52.019 15.938 39.336 1.00 44.54 66 GLN A C 1
ATOM 491 O O . GLN A 1 66 ? 51.453 15.060 38.667 1.00 43.15 66 GLN A O 1
ATOM 497 N N . VAL A 1 67 ? 51.361 16.871 40.035 1.00 43.07 67 VAL A N 1
ATOM 498 C CA . VAL A 1 67 ? 49.859 16.949 40.101 1.00 43.13 67 VAL A CA 1
ATOM 499 C C . VAL A 1 67 ? 49.384 18.354 39.698 1.00 39.76 67 VAL A C 1
ATOM 500 O O . VAL A 1 67 ? 50.169 19.299 39.785 1.00 32.15 67 VAL A O 1
ATOM 504 N N . SER A 1 68 ? 48.121 18.472 39.286 1.00 43.75 68 SER A N 1
ATOM 505 C CA . SER A 1 68 ? 47.419 19.756 39.000 1.00 42.67 68 SER A CA 1
ATOM 506 C C . SER A 1 68 ? 46.534 20.116 40.192 1.00 36.53 68 SER A C 1
ATOM 507 O O . SER A 1 68 ? 45.423 19.528 40.315 1.00 36.84 68 SER A O 1
ATOM 510 N N . LEU A 1 69 ? 47.034 20.997 41.049 1.00 35.16 69 LEU A N 1
ATOM 511 C CA . LEU A 1 69 ? 46.264 21.592 42.165 1.00 38.15 69 LEU A CA 1
ATOM 512 C C . LEU A 1 69 ? 45.066 22.362 41.588 1.00 38.80 69 LEU A C 1
ATOM 513 O O . LEU A 1 69 ? 45.252 23.116 40.602 1.00 38.91 69 LEU A O 1
ATOM 518 N N . GLU A 1 70 ? 43.891 22.176 42.193 1.00 33.72 70 GLU A N 1
ATOM 519 C CA . GLU A 1 70 ? 42.633 22.857 41.812 1.00 34.90 70 GLU A CA 1
ATOM 520 C C . GLU A 1 70 ? 42.174 23.788 42.940 1.00 30.01 70 GLU A C 1
ATOM 521 O O . GLU A 1 70 ? 42.745 23.732 44.032 1.00 32.27 70 GLU A O 1
ATOM 527 N N . THR A 1 71 ? 41.177 24.623 42.659 1.00 27.80 71 THR A N 1
ATOM 528 C CA . THR A 1 71 ? 40.467 25.434 43.679 1.00 25.97 71 THR A CA 1
ATOM 529 C C . THR A 1 71 ? 39.911 24.441 44.691 1.00 24.01 71 THR A C 1
ATOM 530 O O . THR A 1 71 ? 39.392 23.375 44.322 1.00 20.98 71 THR A O 1
ATOM 534 N N . PRO A 1 72 ? 40.146 24.704 45.990 1.00 23.93 72 PRO A N 1
ATOM 535 C CA . PRO A 1 72 ? 39.810 23.727 47.030 1.00 25.70 72 PRO A CA 1
ATOM 536 C C . PRO A 1 72 ? 38.292 23.586 47.213 1.00 26.72 72 PRO A C 1
ATOM 537 O O . PRO A 1 72 ? 37.853 22.472 47.450 1.00 26.87 72 PRO A O 1
ATOM 541 N N . VAL A 1 73 ? 37.519 24.659 46.989 1.00 25.32 73 VAL A N 1
ATOM 542 C CA . VAL A 1 73 ? 36.030 24.611 47.095 1.00 23.94 73 VAL A CA 1
ATOM 543 C C . VAL A 1 73 ? 35.375 25.170 45.846 1.00 22.97 73 VAL A C 1
ATOM 544 O O . VAL A 1 73 ? 35.227 26.377 45.717 1.00 24.39 73 VAL A O 1
ATOM 548 N N . PRO A 1 74 ? 34.952 24.319 44.903 1.00 23.06 74 PRO A N 1
ATOM 549 C CA . PRO A 1 74 ? 34.459 24.794 43.610 1.00 23.86 74 PRO A CA 1
ATOM 550 C C . PRO A 1 74 ? 32.997 25.248 43.480 1.00 23.23 74 PRO A C 1
ATOM 551 O O . PRO A 1 74 ? 32.686 25.868 42.440 1.00 26.65 74 PRO A O 1
ATOM 555 N N . TRP A 1 75 ? 32.147 24.975 44.468 1.00 21.65 75 TRP A N 1
ATOM 556 C CA . TRP A 1 75 ? 30.696 25.316 44.421 1.00 19.73 75 TRP A CA 1
ATOM 557 C C . TRP A 1 75 ? 30.229 25.669 45.824 1.00 20.51 75 TRP A C 1
ATOM 558 O O . TRP A 1 75 ? 29.424 25.000 46.462 1.00 18.40 75 TRP A O 1
ATOM 569 N N . PRO A 1 76 ? 30.733 26.799 46.351 1.00 21.22 76 PRO A N 1
ATOM 570 C CA . PRO A 1 76 ? 30.394 27.204 47.702 1.00 20.63 76 PRO A CA 1
ATOM 571 C C . PRO A 1 76 ? 28.937 27.662 47.651 1.00 20.80 76 PRO A C 1
ATOM 572 O O . PRO A 1 76 ? 28.471 27.991 46.569 1.00 19.95 76 PRO A O 1
ATOM 576 N N . ASN A 1 77 ? 28.235 27.614 48.786 1.00 21.80 77 ASN A N 1
ATOM 577 C CA . ASN A 1 77 ? 26.888 28.229 48.909 1.00 22.08 77 ASN A CA 1
ATOM 578 C C . ASN A 1 77 ? 26.996 29.717 48.510 1.00 21.51 77 ASN A C 1
ATOM 579 O O . ASN A 1 77 ? 26.086 30.190 47.817 1.00 19.86 77 ASN A O 1
ATOM 584 N N . LYS A 1 78 ? 28.066 30.429 48.916 1.00 22.30 78 LYS A N 1
ATOM 585 C CA . LYS A 1 78 ? 28.288 31.882 48.593 1.00 22.00 78 LYS A CA 1
ATOM 586 C C . LYS A 1 78 ? 29.751 32.305 48.770 1.00 20.33 78 LYS A C 1
ATOM 587 O O . LYS A 1 78 ? 30.476 31.645 49.519 1.00 19.53 78 LYS A O 1
ATOM 593 N N . ILE A 1 79 ? 30.135 33.394 48.104 1.00 18.90 79 ILE A N 1
ATOM 594 C CA . ILE A 1 79 ? 31.434 34.106 48.277 1.00 19.81 79 ILE A CA 1
ATOM 595 C C . ILE A 1 79 ? 31.134 35.542 48.703 1.00 20.43 79 ILE A C 1
ATOM 596 O O . ILE A 1 79 ? 30.544 36.299 47.910 1.00 19.71 79 ILE A O 1
ATOM 601 N N . ILE A 1 80 ? 31.454 35.873 49.947 1.00 21.45 80 ILE A N 1
ATOM 602 C CA . ILE A 1 80 ? 31.144 37.197 50.533 1.00 24.24 80 ILE A CA 1
ATOM 603 C C . ILE A 1 80 ? 32.422 38.014 50.544 1.00 25.00 80 ILE A C 1
ATOM 604 O O . ILE A 1 80 ? 33.427 37.514 51.054 1.00 29.06 80 ILE A O 1
ATOM 609 N N . ALA A 1 81 ? 32.398 39.199 49.966 1.00 24.20 81 ALA A N 1
ATOM 610 C CA . ALA A 1 81 ? 33.626 40.004 49.794 1.00 26.86 81 ALA A CA 1
ATOM 611 C C . ALA A 1 81 ? 33.418 41.373 50.450 1.00 25.40 81 ALA A C 1
ATOM 612 O O . ALA A 1 81 ? 32.330 41.977 50.288 1.00 23.32 81 ALA A O 1
ATOM 614 N N . TYR A 1 82 ? 34.404 41.798 51.229 1.00 26.54 82 TYR A N 1
ATOM 615 C CA . TYR A 1 82 ? 34.412 43.135 51.869 1.00 27.52 82 TYR A CA 1
ATOM 616 C C . TYR A 1 82 ? 35.226 44.099 51.012 1.00 29.32 82 TYR A C 1
ATOM 617 O O . TYR A 1 82 ? 36.388 43.851 50.684 1.00 29.99 82 TYR A O 1
ATOM 626 N N . PRO A 1 83 ? 34.632 45.250 50.648 1.00 30.53 83 PRO A N 1
ATOM 627 C CA . PRO A 1 83 ? 35.341 46.242 49.849 1.00 34.09 83 PRO A CA 1
ATOM 628 C C . PRO A 1 83 ? 36.281 47.035 50.774 1.00 40.11 83 PRO A C 1
ATOM 629 O O . PRO A 1 83 ? 35.884 47.291 51.893 1.00 37.73 83 PRO A O 1
ATOM 633 N N . VAL A 1 84 ? 37.461 47.409 50.266 1.00 46.15 84 VAL A N 1
ATOM 634 C CA . VAL A 1 84 ? 38.497 48.275 50.907 1.00 48.07 84 VAL A CA 1
ATOM 635 C C . VAL A 1 84 ? 39.122 47.463 52.047 1.00 48.97 84 VAL A C 1
ATOM 636 O O . VAL A 1 84 ? 39.901 46.512 51.728 1.00 53.96 84 VAL A O 1
ATOM 640 N N . ASN A 1 85 ? 38.863 47.872 53.289 1.00 38.79 85 ASN A N 1
ATOM 641 C CA . ASN A 1 85 ? 38.992 47.089 54.540 1.00 37.18 85 ASN A CA 1
ATOM 642 C C . ASN A 1 85 ? 40.454 47.029 55.001 1.00 36.64 85 ASN A C 1
ATOM 643 O O . ASN A 1 85 ? 40.737 46.186 55.879 1.00 36.65 85 ASN A O 1
ATOM 648 N N . TYR A 1 86 ? 41.335 47.908 54.500 1.00 35.69 86 TYR A N 1
ATOM 649 C CA . TYR A 1 86 ? 42.697 48.113 55.073 1.00 33.56 86 TYR A CA 1
ATOM 650 C C . TYR A 1 86 ? 42.974 49.595 55.359 1.00 34.44 86 TYR A C 1
ATOM 651 O O . TYR A 1 86 ? 42.637 50.465 54.549 1.00 30.10 86 TYR A O 1
ATOM 660 N N . HIS A 1 87 ? 43.587 49.872 56.511 1.00 41.16 87 HIS A N 1
ATOM 661 C CA . HIS A 1 87 ? 44.223 51.180 56.852 1.00 45.81 87 HIS A CA 1
ATOM 662 C C . HIS A 1 87 ? 45.372 51.467 55.864 1.00 48.46 87 HIS A C 1
ATOM 663 O O . HIS A 1 87 ? 46.249 50.580 55.736 1.00 51.60 87 HIS A O 1
ATOM 670 N N . ALA A 1 88 ? 45.372 52.651 55.223 1.00 51.39 88 ALA A N 1
ATOM 671 C CA . ALA A 1 88 ? 46.420 53.175 54.298 1.00 55.58 88 ALA A CA 1
ATOM 672 C C . ALA A 1 88 ? 47.836 52.895 54.833 1.00 58.47 88 ALA A C 1
ATOM 673 O O . ALA A 1 88 ? 48.180 53.493 55.878 1.00 60.55 88 ALA A O 1
ATOM 675 N N . GLY A 1 103 ? 28.749 48.105 52.468 1.00 40.18 103 GLY A N 1
ATOM 676 C CA . GLY A 1 103 ? 28.879 46.802 53.157 1.00 38.99 103 GLY A CA 1
ATOM 677 C C . GLY A 1 103 ? 29.425 45.736 52.222 1.00 38.15 103 GLY A C 1
ATOM 678 O O . GLY A 1 103 ? 29.953 46.116 51.159 1.00 38.80 103 GLY A O 1
ATOM 679 N N . PHE A 1 104 ? 29.274 44.446 52.556 1.00 34.46 104 PHE A N 1
ATOM 680 C CA . PHE A 1 104 ? 29.811 43.306 51.750 1.00 30.30 104 PHE A CA 1
ATOM 681 C C . PHE A 1 104 ? 29.074 43.176 50.402 1.00 29.66 104 PHE A C 1
ATOM 682 O O . PHE A 1 104 ? 27.936 43.608 50.241 1.00 28.51 104 PHE A O 1
ATOM 690 N N . PHE A 1 105 ? 29.708 42.546 49.430 1.00 26.92 105 PHE A N 1
ATOM 691 C CA . PHE A 1 105 ? 29.064 42.202 48.140 1.00 27.61 105 PHE A CA 1
ATOM 692 C C . PHE A 1 105 ? 29.264 40.698 47.922 1.00 24.92 105 PHE A C 1
ATOM 693 O O . PHE A 1 105 ? 29.852 40.022 48.777 1.00 24.75 105 PHE A O 1
ATOM 701 N N . LEU A 1 106 ? 28.715 40.166 46.844 1.00 25.64 106 LEU A N 1
ATOM 702 C CA . LEU A 1 106 ? 28.757 38.713 46.565 1.00 25.99 106 LEU A CA 1
ATOM 703 C C . LEU A 1 106 ? 29.493 38.507 45.245 1.00 26.46 106 LEU A C 1
ATOM 704 O O . LEU A 1 106 ? 29.399 39.393 44.366 1.00 27.69 106 LEU A O 1
ATOM 709 N N . LYS A 1 107 ? 30.270 37.430 45.170 1.00 25.02 107 LYS A N 1
ATOM 710 C CA . LYS A 1 107 ? 30.906 36.944 43.925 1.00 26.37 107 LYS A CA 1
ATOM 711 C C . LYS A 1 107 ? 30.219 35.643 43.567 1.00 24.80 107 LYS A C 1
ATOM 712 O O . LYS A 1 107 ? 29.869 34.874 44.472 1.00 23.36 107 LYS A O 1
ATOM 718 N N . PRO A 1 108 ? 30.028 35.372 42.257 1.00 23.47 108 PRO A N 1
ATOM 719 C CA . PRO A 1 108 ? 29.457 34.110 41.805 1.00 24.11 108 PRO A CA 1
ATOM 720 C C . PRO A 1 108 ? 30.495 32.989 41.935 1.00 24.22 108 PRO A C 1
ATOM 721 O O . PRO A 1 108 ? 31.672 33.210 41.589 1.00 25.76 108 PRO A O 1
ATOM 725 N N . GLY A 1 109 ? 30.058 31.824 42.413 1.00 22.51 109 GLY A N 1
ATOM 726 C CA . GLY A 1 109 ? 30.864 30.586 42.395 1.00 21.81 109 GLY A CA 1
ATOM 727 C C . GLY A 1 109 ? 31.544 30.349 41.051 1.00 20.29 109 GLY A C 1
ATOM 728 O O . GLY A 1 109 ? 32.646 29.802 41.039 1.00 20.74 109 GLY A O 1
ATOM 729 N N . SER A 1 110 ? 30.873 30.710 39.958 1.00 19.75 110 SER A N 1
ATOM 730 C CA . SER A 1 110 ? 31.341 30.532 38.568 1.00 19.74 110 SER A CA 1
ATOM 731 C C . SER A 1 110 ? 32.699 31.233 38.314 1.00 21.60 110 SER A C 1
ATOM 732 O O . SER A 1 110 ? 33.407 30.802 37.365 1.00 20.67 110 SER A O 1
ATOM 735 N N . ALA A 1 111 ? 33.031 32.280 39.093 1.00 19.65 111 ALA A N 1
ATOM 736 C CA . ALA A 1 111 ? 34.275 33.077 39.011 1.00 20.47 111 ALA A CA 1
ATOM 737 C C . ALA A 1 111 ? 35.481 32.359 39.625 1.00 22.64 111 ALA A C 1
ATOM 738 O O . ALA A 1 111 ? 36.625 32.795 39.338 1.00 19.75 111 ALA A O 1
ATOM 740 N N . LEU A 1 112 ? 35.268 31.293 40.422 1.00 22.89 112 LEU A N 1
ATOM 741 C CA . LEU A 1 112 ? 36.368 30.588 41.121 1.00 21.73 112 LEU A CA 1
ATOM 742 C C . LEU A 1 112 ? 37.325 29.969 40.095 1.00 21.78 112 LEU A C 1
ATOM 743 O O . LEU A 1 112 ? 36.838 29.413 39.146 1.00 22.30 112 LEU A O 1
ATOM 748 N N . SER A 1 113 ? 38.640 30.043 40.312 1.00 22.57 113 SER A N 1
ATOM 749 C CA . SER A 1 113 ? 39.657 29.259 39.553 1.00 25.99 113 SER A CA 1
ATOM 750 C C . SER A 1 113 ? 40.804 28.870 40.493 1.00 27.38 113 SER A C 1
ATOM 751 O O . SER A 1 113 ? 40.946 29.459 41.594 1.00 26.98 113 SER A O 1
ATOM 754 N N . GLY A 1 114 ? 41.556 27.851 40.096 1.00 29.75 114 GLY A N 1
ATOM 755 C CA . GLY A 1 114 ? 42.620 27.274 40.944 1.00 31.79 114 GLY A CA 1
ATOM 756 C C . GLY A 1 114 ? 43.991 27.860 40.636 1.00 28.64 114 GLY A C 1
ATOM 757 O O . GLY A 1 114 ? 44.135 28.691 39.739 1.00 27.06 114 GLY A O 1
ATOM 758 N N . PRO A 1 115 ? 45.022 27.396 41.369 1.00 30.66 115 PRO A N 1
ATOM 759 C CA . PRO A 1 115 ? 46.357 27.977 41.300 1.00 33.08 115 PRO A CA 1
ATOM 760 C C . PRO A 1 115 ? 47.121 27.626 40.018 1.00 31.49 115 PRO A C 1
ATOM 761 O O . PRO A 1 115 ? 48.117 28.258 39.789 1.00 41.84 115 PRO A O 1
ATOM 765 N N . THR A 1 116 ? 46.635 26.674 39.223 1.00 31.89 116 THR A N 1
ATOM 766 C CA . THR A 1 116 ? 47.215 26.336 37.897 1.00 36.25 116 THR A CA 1
ATOM 767 C C . THR A 1 116 ? 46.355 26.843 36.729 1.00 39.01 116 THR A C 1
ATOM 768 O O . THR A 1 116 ? 46.729 26.529 35.597 1.00 39.81 116 THR A O 1
ATOM 772 N N . ASP A 1 117 ? 45.251 27.564 36.965 1.00 38.37 117 ASP A N 1
ATOM 773 C CA . ASP A 1 117 ? 44.379 28.094 35.878 1.00 35.53 117 ASP A CA 1
ATOM 774 C C . ASP A 1 117 ? 44.776 29.539 35.610 1.00 32.80 117 ASP A C 1
ATOM 775 O O . ASP A 1 117 ? 45.044 30.297 36.530 1.00 30.14 117 ASP A O 1
ATOM 780 N N . PRO A 1 118 ? 44.844 29.966 34.334 1.00 32.30 118 PRO A N 1
ATOM 781 C CA . PRO A 1 118 ? 45.076 31.377 34.027 1.00 30.50 118 PRO A CA 1
ATOM 782 C C . PRO A 1 118 ? 43.868 32.251 34.364 1.00 28.86 118 PRO A C 1
ATOM 783 O O . PRO A 1 118 ? 42.730 31.815 34.200 1.00 29.55 118 PRO A O 1
ATOM 787 N N . VAL A 1 119 ? 44.132 33.476 34.800 1.00 29.40 119 VAL A N 1
ATOM 788 C CA . VAL A 1 119 ? 43.140 34.585 34.737 1.00 28.45 119 VAL A CA 1
ATOM 789 C C . VAL A 1 119 ? 43.009 35.008 33.263 1.00 30.44 119 VAL A C 1
ATOM 790 O O . VAL A 1 119 ? 44.026 35.346 32.642 1.00 31.88 119 VAL A O 1
ATOM 794 N N . VAL A 1 120 ? 41.806 34.909 32.710 1.00 32.87 120 VAL A N 1
ATOM 795 C CA . VAL A 1 120 ? 41.450 35.184 31.288 1.00 30.49 120 VAL A CA 1
ATOM 796 C C . VAL A 1 120 ? 40.844 36.586 31.223 1.00 32.31 120 VAL A C 1
ATOM 797 O O . VAL A 1 120 ? 39.825 36.784 31.875 1.00 33.29 120 VAL A O 1
ATOM 801 N N . LEU A 1 121 ? 41.507 37.559 30.581 1.00 33.45 121 LEU A N 1
ATOM 802 C CA . LEU A 1 121 ? 41.023 38.963 30.568 1.00 33.97 121 LEU A CA 1
ATOM 803 C C . LEU A 1 121 ? 39.928 39.056 29.520 1.00 34.34 121 LEU A C 1
ATOM 804 O O . LEU A 1 121 ? 40.113 38.567 28.418 1.00 36.04 121 LEU A O 1
ATOM 809 N N . PRO A 1 122 ? 38.749 39.633 29.834 1.00 35.36 122 PRO A N 1
ATOM 810 C CA . PRO A 1 122 ? 37.758 39.924 28.804 1.00 38.43 122 PRO A CA 1
ATOM 811 C C . PRO A 1 122 ? 38.363 41.080 27.979 1.00 42.80 122 PRO A C 1
ATOM 812 O O . PRO A 1 122 ? 39.087 41.911 28.534 1.00 36.78 122 PRO A O 1
ATOM 816 N N . ALA A 1 123 ? 38.151 41.050 26.665 1.00 50.06 123 ALA A N 1
ATOM 817 C CA . ALA A 1 123 ? 38.762 41.969 25.675 1.00 57.44 123 ALA A CA 1
ATOM 818 C C . ALA A 1 123 ? 38.010 43.305 25.683 1.00 56.27 123 ALA A C 1
ATOM 819 O O . ALA A 1 123 ? 37.297 43.566 24.716 1.00 62.56 123 ALA A O 1
ATOM 821 N N . VAL A 1 124 ? 38.180 44.112 26.734 1.00 64.71 124 VAL A N 1
ATOM 822 C CA . VAL A 1 124 ? 37.503 45.433 26.940 1.00 70.31 124 VAL A CA 1
ATOM 823 C C . VAL A 1 124 ? 38.538 46.538 26.694 1.00 68.08 124 VAL A C 1
ATOM 824 O O . VAL A 1 124 ? 39.127 47.047 27.643 1.00 62.91 124 VAL A O 1
ATOM 828 N N . PRO A 1 125 ? 38.845 46.937 25.431 1.00 73.66 125 PRO A N 1
ATOM 829 C CA . PRO A 1 125 ? 39.662 48.131 25.188 1.00 77.09 125 PRO A CA 1
ATOM 830 C C . PRO A 1 125 ? 39.008 49.405 25.756 1.00 71.21 125 PRO A C 1
ATOM 831 O O . PRO A 1 125 ? 37.771 49.515 25.769 1.00 63.57 125 PRO A O 1
ATOM 835 N N . GLY A 1 126 ? 39.857 50.311 26.258 1.00 65.41 126 GLY A N 1
ATOM 836 C CA . GLY A 1 126 ? 39.471 51.445 27.121 1.00 64.12 126 GLY A CA 1
ATOM 837 C C . GLY A 1 126 ? 39.180 51.018 28.559 1.00 66.64 126 GLY A C 1
ATOM 838 O O . GLY A 1 126 ? 38.647 51.856 29.303 1.00 67.72 126 GLY A O 1
ATOM 839 N N . ARG A 1 127 ? 39.495 49.771 28.954 1.00 62.07 127 ARG A N 1
ATOM 840 C CA . ARG A 1 127 ? 39.239 49.239 30.322 1.00 56.91 127 ARG A CA 1
ATOM 841 C C . ARG A 1 127 ? 40.422 48.375 30.781 1.00 49.19 127 ARG A C 1
ATOM 842 O O . ARG A 1 127 ? 41.002 47.648 29.973 1.00 44.37 127 ARG A O 1
ATOM 850 N N . GLU A 1 128 ? 40.792 48.480 32.050 1.00 46.50 128 GLU A N 1
ATOM 851 C CA . GLU A 1 128 ? 41.884 47.680 32.659 1.00 46.07 128 GLU A CA 1
ATOM 852 C C . GLU A 1 128 ? 41.266 46.619 33.586 1.00 41.20 128 GLU A C 1
ATOM 853 O O . GLU A 1 128 ? 40.169 46.847 34.153 1.00 40.91 128 GLU A O 1
ATOM 859 N N . VAL A 1 129 ? 41.961 45.503 33.753 1.00 35.33 129 VAL A N 1
ATOM 860 C CA . VAL A 1 129 ? 41.670 44.477 34.792 1.00 32.21 129 VAL A CA 1
ATOM 861 C C . VAL A 1 129 ? 42.696 44.645 35.907 1.00 29.94 129 VAL A C 1
ATOM 862 O O . VAL A 1 129 ? 43.915 44.515 35.612 1.00 25.88 129 VAL A O 1
ATOM 866 N N . HIS A 1 130 ? 42.234 44.905 37.129 1.00 28.86 130 HIS A N 1
ATOM 867 C CA . HIS A 1 130 ? 43.099 45.104 38.315 1.00 32.75 130 HIS A CA 1
ATOM 868 C C . HIS A 1 130 ? 43.171 43.818 39.147 1.00 35.30 130 HIS A C 1
ATOM 869 O O . HIS A 1 130 ? 42.165 43.088 39.174 1.00 29.63 130 HIS A O 1
ATOM 876 N N . HIS A 1 131 ? 44.336 43.574 39.782 1.00 34.79 131 HIS A N 1
ATOM 877 C CA . HIS A 1 131 ? 44.556 42.541 40.835 1.00 34.40 131 HIS A CA 1
ATOM 878 C C . HIS A 1 131 ? 44.128 43.104 42.196 1.00 30.64 131 HIS A C 1
ATOM 879 O O . HIS A 1 131 ? 44.181 44.323 42.395 1.00 30.33 131 HIS A O 1
ATOM 886 N N . GLU A 1 132 ? 43.703 42.219 43.087 1.00 28.33 132 GLU A N 1
ATOM 887 C CA . GLU A 1 132 ? 43.412 42.489 44.512 1.00 30.08 132 GLU A CA 1
ATOM 888 C C . GLU A 1 132 ? 43.838 41.252 45.317 1.00 31.22 132 GLU A C 1
ATOM 889 O O . GLU A 1 132 ? 43.203 40.192 45.145 1.00 27.32 132 GLU A O 1
ATOM 895 N N . SER A 1 133 ? 44.874 41.374 46.152 1.00 30.30 133 SER A N 1
ATOM 896 C CA . SER A 1 133 ? 45.365 40.290 47.040 1.00 29.85 133 SER A CA 1
ATOM 897 C C . SER A 1 133 ? 44.513 40.312 48.298 1.00 26.01 133 SER A C 1
ATOM 898 O O . SER A 1 133 ? 44.333 41.406 48.848 1.00 26.62 133 SER A O 1
ATOM 901 N N . GLU A 1 134 ? 43.997 39.159 48.694 1.00 23.73 134 GLU A N 1
ATOM 902 C CA . GLU A 1 134 ? 43.100 39.042 49.866 1.00 26.06 134 GLU A CA 1
ATOM 903 C C . GLU A 1 134 ? 43.370 37.724 50.625 1.00 25.46 134 GLU A C 1
ATOM 904 O O . GLU A 1 134 ? 43.636 36.655 50.001 1.00 23.31 134 GLU A O 1
ATOM 910 N N . LEU A 1 135 ? 43.265 37.809 51.949 1.00 24.31 135 LEU A N 1
ATOM 911 C CA . LEU A 1 135 ? 43.044 36.641 52.815 1.00 24.91 135 LEU A CA 1
ATOM 912 C C . LEU A 1 135 ? 41.602 36.157 52.599 1.00 23.79 135 LEU A C 1
ATOM 913 O O . LEU A 1 135 ? 40.676 36.988 52.712 1.00 19.70 135 LEU A O 1
ATOM 918 N N . ALA A 1 136 ? 41.427 34.861 52.330 1.00 22.77 136 ALA A N 1
ATOM 919 C CA . ALA A 1 136 ? 40.121 34.179 52.333 1.00 22.57 136 ALA A CA 1
ATOM 920 C C . ALA A 1 136 ? 39.945 33.437 53.664 1.00 24.51 136 ALA A C 1
ATOM 921 O O . ALA A 1 136 ? 40.864 32.715 54.075 1.00 24.68 136 ALA A O 1
ATOM 923 N N . ILE A 1 137 ? 38.768 33.588 54.265 1.00 22.07 137 ILE A N 1
ATOM 924 C CA . ILE A 1 137 ? 38.256 32.754 55.384 1.00 23.69 137 ILE A CA 1
ATOM 925 C C . ILE A 1 137 ? 37.322 31.701 54.788 1.00 22.85 137 ILE A C 1
ATOM 926 O O . ILE A 1 137 ? 36.405 32.085 54.037 1.00 22.19 137 ILE A O 1
ATOM 931 N N . ILE A 1 138 ? 37.560 30.432 55.121 1.00 22.78 138 ILE A N 1
ATOM 932 C CA . ILE A 1 138 ? 36.693 29.278 54.792 1.00 21.98 138 ILE A CA 1
ATOM 933 C C . ILE A 1 138 ? 35.854 28.973 56.040 1.00 22.90 138 ILE A C 1
ATOM 934 O O . ILE A 1 138 ? 36.426 28.652 57.116 1.00 20.90 138 ILE A O 1
ATOM 939 N N . ILE A 1 139 ? 34.532 29.097 55.923 1.00 21.47 139 ILE A N 1
ATOM 940 C CA . ILE A 1 139 ? 33.607 28.799 57.051 1.00 19.91 139 ILE A CA 1
ATOM 941 C C . ILE A 1 139 ? 33.529 27.268 57.259 1.00 19.27 139 ILE A C 1
ATOM 942 O O . ILE A 1 139 ? 33.567 26.532 56.273 1.00 17.10 139 ILE A O 1
ATOM 947 N N . GLY A 1 140 ? 33.437 26.813 58.514 1.00 21.51 140 GLY A N 1
ATOM 948 C CA . GLY A 1 140 ? 33.423 25.385 58.890 1.00 22.30 140 GLY A CA 1
ATOM 949 C C . GLY A 1 140 ? 32.084 24.910 59.444 1.00 24.26 140 GLY A C 1
ATOM 950 O O . GLY A 1 140 ? 31.935 23.688 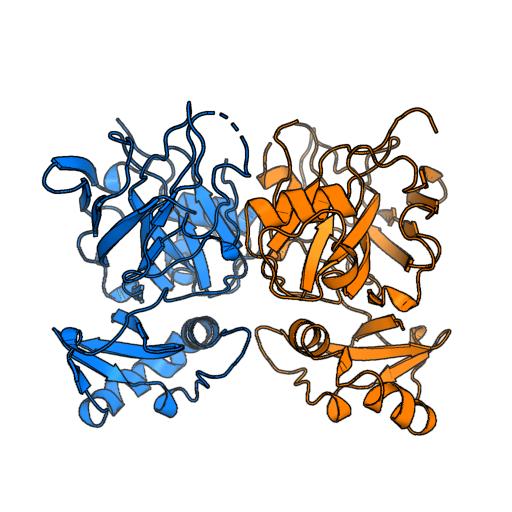59.692 1.00 29.05 140 GLY A O 1
ATOM 951 N N . LYS A 1 141 ? 31.097 25.774 59.606 1.00 25.70 141 LYS A N 1
ATOM 952 C CA . LYS A 1 141 ? 29.888 25.407 60.391 1.00 29.69 141 LYS A CA 1
ATOM 953 C C . LYS A 1 141 ? 28.692 26.152 59.817 1.00 27.79 141 LYS A C 1
ATOM 954 O O . LYS A 1 141 ? 28.860 27.338 59.485 1.00 28.62 141 LYS A O 1
ATOM 960 N N . THR A 1 142 ? 27.539 25.497 59.720 1.00 25.89 142 THR A N 1
ATOM 961 C CA . THR A 1 142 ? 26.225 26.159 59.497 1.00 25.35 142 THR A CA 1
ATOM 962 C C . THR A 1 142 ? 25.923 27.048 60.704 1.00 26.91 142 THR A C 1
ATOM 963 O O . THR A 1 142 ? 25.970 26.555 61.829 1.00 28.11 142 THR A O 1
ATOM 967 N N . CYS A 1 143 ? 25.678 28.333 60.489 1.00 26.35 143 CYS A N 1
ATOM 968 C CA . CYS A 1 143 ? 25.672 29.311 61.596 1.00 26.11 143 CYS A CA 1
ATOM 969 C C . CYS A 1 143 ? 24.945 30.584 61.161 1.00 27.26 143 CYS A C 1
ATOM 970 O O . CYS A 1 143 ? 24.972 30.927 59.972 1.00 27.01 143 CYS A O 1
ATOM 973 N N . ARG A 1 144 ? 24.252 31.205 62.112 1.00 23.91 144 ARG A N 1
ATOM 974 C CA . ARG A 1 144 ? 23.543 32.477 61.932 1.00 24.27 144 ARG A CA 1
ATOM 975 C C . ARG A 1 144 ? 23.821 33.335 63.173 1.00 25.27 144 ARG A C 1
ATOM 976 O O . ARG A 1 144 ? 23.893 32.760 64.278 1.00 22.59 144 ARG A O 1
ATOM 984 N N . SER A 1 145 ? 23.983 34.652 63.015 1.00 27.80 145 SER A N 1
ATOM 985 C CA . SER A 1 145 ? 24.098 35.621 64.142 1.00 27.59 145 SER A CA 1
ATOM 986 C C . SER A 1 145 ? 25.197 35.171 65.110 1.00 29.62 145 SER A C 1
ATOM 987 O O . SER A 1 145 ? 24.941 35.095 66.313 1.00 31.93 145 SER A O 1
ATOM 990 N N . VAL A 1 146 ? 26.375 34.858 64.589 1.00 27.52 146 VAL A N 1
ATOM 991 C CA . VAL A 1 146 ? 27.551 34.470 65.405 1.00 28.16 146 VAL A CA 1
ATOM 992 C C . VAL A 1 146 ? 27.979 35.694 66.205 1.00 30.25 146 VAL A C 1
ATOM 993 O O . VAL A 1 146 ? 28.126 36.762 65.583 1.00 33.01 146 VAL A O 1
ATOM 997 N N . ALA A 1 147 ? 28.149 35.552 67.525 1.00 29.41 147 ALA A N 1
ATOM 998 C CA . ALA A 1 147 ? 28.709 36.608 68.406 1.00 29.28 147 ALA A CA 1
ATOM 999 C C . ALA A 1 147 ? 30.200 36.732 68.107 1.00 29.41 147 ALA A C 1
ATOM 1000 O O . ALA A 1 147 ? 30.826 35.693 67.839 1.00 28.53 147 ALA A O 1
ATOM 1002 N N . ARG A 1 148 ? 30.736 37.948 68.167 1.00 31.07 148 ARG A N 1
ATOM 1003 C CA . ARG A 1 148 ? 32.190 38.238 68.057 1.00 32.16 148 ARG A CA 1
ATOM 1004 C C . ARG A 1 148 ? 33.003 37.207 68.862 1.00 33.88 148 ARG A C 1
ATOM 1005 O O . ARG A 1 148 ? 34.019 36.707 68.341 1.00 38.22 148 ARG A O 1
ATOM 1013 N N . GLU A 1 149 ? 32.623 36.928 70.102 1.00 34.01 149 GLU A N 1
ATOM 1014 C CA . GLU A 1 149 ? 33.442 36.082 71.015 1.00 36.80 149 GLU A CA 1
ATOM 1015 C C . GLU A 1 149 ? 33.461 34.631 70.514 1.00 33.00 149 GLU A C 1
ATOM 1016 O O . GLU A 1 149 ? 34.328 33.902 70.945 1.00 35.71 149 GLU A O 1
ATOM 1022 N N . ASP A 1 150 ? 32.536 34.223 69.645 1.00 31.74 150 ASP A N 1
ATOM 1023 C CA . ASP A 1 150 ? 32.366 32.804 69.224 1.00 30.10 150 ASP A CA 1
ATOM 1024 C C . ASP A 1 150 ? 33.013 32.554 67.844 1.00 28.57 150 ASP A C 1
ATOM 1025 O O . ASP A 1 150 ? 32.863 31.440 67.328 1.00 32.15 150 ASP A O 1
ATOM 1030 N N . TRP A 1 151 ? 33.689 33.542 67.258 1.00 28.09 151 TRP A N 1
ATOM 1031 C CA . TRP A 1 151 ? 34.090 33.543 65.820 1.00 31.06 151 TRP A CA 1
ATOM 1032 C C . TRP A 1 151 ? 34.913 32.305 65.470 1.00 30.32 151 TRP A C 1
ATOM 1033 O O . TRP A 1 151 ? 34.703 31.790 64.370 1.00 30.68 151 TRP A O 1
ATOM 1044 N N . LYS A 1 152 ? 35.812 31.866 66.349 1.00 33.09 152 LYS A N 1
ATOM 1045 C CA . LYS A 1 152 ? 36.766 30.752 66.093 1.00 37.76 152 LYS A CA 1
ATOM 1046 C C . LYS A 1 152 ? 36.012 29.424 65.947 1.00 36.97 152 LYS A C 1
ATOM 1047 O O . LYS A 1 152 ? 36.564 28.509 65.323 1.00 39.09 152 LYS A O 1
ATOM 1053 N N . ASP A 1 153 ? 34.820 29.311 66.519 1.00 33.50 153 ASP A N 1
ATOM 1054 C CA . ASP A 1 153 ? 33.978 28.093 66.406 1.00 38.03 153 ASP A CA 1
ATOM 1055 C C . ASP A 1 153 ? 33.583 27.849 64.933 1.00 35.19 153 ASP A C 1
ATOM 1056 O O . ASP A 1 153 ? 33.326 26.684 64.590 1.00 32.39 153 ASP A O 1
ATOM 1061 N N . VAL A 1 154 ? 33.440 28.901 64.107 1.00 28.23 154 VAL A N 1
ATOM 1062 C CA . VAL A 1 154 ? 32.840 28.775 62.738 1.00 27.12 154 VAL A CA 1
ATOM 1063 C C . VAL A 1 154 ? 33.902 28.921 61.640 1.00 24.90 154 VAL A C 1
ATOM 1064 O O . VAL A 1 154 ? 33.531 28.817 60.479 1.00 24.75 154 VAL A O 1
ATOM 1068 N N . VAL A 1 155 ? 35.183 29.075 61.987 1.00 24.22 155 VAL A N 1
ATOM 1069 C CA . VAL A 1 155 ? 36.251 29.228 60.972 1.00 22.20 155 VAL A CA 1
ATOM 1070 C C . VAL A 1 155 ? 36.929 27.871 60.802 1.00 25.42 155 VAL A C 1
ATOM 1071 O O . VAL A 1 155 ? 37.514 27.370 61.756 1.00 28.16 155 VAL A O 1
ATOM 1075 N N . PHE A 1 156 ? 36.850 27.306 59.602 1.00 23.58 156 PHE A N 1
ATOM 1076 C CA . PHE A 1 156 ? 37.568 26.071 59.242 1.00 25.00 156 PHE A CA 1
ATOM 1077 C C . PHE A 1 156 ? 39.052 26.376 58.957 1.00 26.19 156 PHE A C 1
ATOM 1078 O O . PHE A 1 156 ? 39.918 25.641 59.442 1.00 24.58 156 PHE A O 1
ATOM 1086 N N . GLY A 1 157 ? 39.345 27.409 58.162 1.00 24.94 157 GLY A N 1
ATOM 1087 C CA . GLY A 1 157 ? 40.726 27.691 57.737 1.00 24.72 157 GLY A CA 1
ATOM 1088 C C . GLY A 1 157 ? 40.803 28.900 56.825 1.00 24.54 157 GLY A C 1
ATOM 1089 O O . GLY A 1 157 ? 39.850 29.715 56.798 1.00 22.64 157 GLY A O 1
ATOM 1090 N N . TYR A 1 158 ? 41.894 28.985 56.078 1.00 24.36 158 TYR A N 1
ATOM 1091 C CA . TYR A 1 158 ? 42.317 30.203 55.355 1.00 26.37 158 TYR A CA 1
ATOM 1092 C C . TYR A 1 158 ? 42.954 29.785 54.033 1.00 25.11 158 TYR A C 1
ATOM 1093 O O . TYR A 1 158 ? 43.537 28.663 53.946 1.00 21.21 158 TYR A O 1
ATOM 1102 N N . ALA A 1 159 ? 42.851 30.674 53.041 1.00 22.46 159 ALA A N 1
ATOM 1103 C CA . ALA A 1 159 ? 43.436 30.480 51.699 1.00 21.14 159 ALA A CA 1
ATOM 1104 C C . ALA A 1 159 ? 43.818 31.833 51.136 1.00 20.67 159 ALA A C 1
ATOM 1105 O O . ALA A 1 159 ? 43.425 32.842 51.709 1.00 20.56 159 ALA A O 1
ATOM 1107 N N . CYS A 1 160 ? 44.619 31.827 50.080 1.00 23.21 160 CYS A N 1
ATOM 1108 C CA . CYS A 1 160 ? 44.927 33.029 49.278 1.00 23.29 160 CYS A CA 1
ATOM 1109 C C . CYS A 1 160 ? 43.801 33.210 48.270 1.00 22.62 160 CYS A C 1
ATOM 1110 O O . CYS A 1 160 ? 43.282 32.184 47.724 1.00 20.74 160 CYS A O 1
ATOM 1113 N N . LEU A 1 161 ? 43.451 34.463 48.033 1.00 21.72 161 LEU A N 1
ATOM 1114 C CA . LEU A 1 161 ? 42.383 34.834 47.082 1.00 23.65 161 LEU A CA 1
ATOM 1115 C C . LEU A 1 161 ? 42.824 36.060 46.270 1.00 23.99 161 LEU A C 1
ATOM 1116 O O . LEU A 1 161 ? 43.463 36.979 46.822 1.00 19.01 161 LEU A O 1
ATOM 1121 N N . LEU A 1 162 ? 42.527 36.033 44.974 1.00 27.20 162 LEU A N 1
ATOM 1122 C CA . LEU A 1 162 ? 42.671 37.204 44.084 1.00 27.37 162 LEU A CA 1
ATOM 1123 C C . LEU A 1 162 ? 41.273 37.680 43.699 1.00 27.52 162 LEU A C 1
ATOM 1124 O O . LEU A 1 162 ? 40.566 36.907 43.086 1.00 27.58 162 LEU A O 1
ATOM 1129 N N . ASP A 1 163 ? 40.910 38.914 44.040 1.00 27.95 163 ASP A N 1
ATOM 1130 C CA . ASP A 1 163 ? 39.580 39.485 43.730 1.00 29.13 163 ASP A CA 1
ATOM 1131 C C . ASP A 1 163 ? 39.758 40.352 42.486 1.00 29.64 163 ASP A C 1
ATOM 1132 O O . ASP A 1 163 ? 39.851 41.579 42.641 1.00 31.88 163 ASP A O 1
ATOM 1137 N N . MET A 1 164 ? 39.761 39.732 41.297 1.00 29.08 164 MET A N 1
ATOM 1138 C CA . MET A 1 164 ? 40.022 40.435 40.011 1.00 28.54 164 MET A CA 1
ATOM 1139 C C . MET A 1 164 ? 38.799 41.274 39.620 1.00 29.24 164 MET A C 1
ATOM 1140 O O . MET A 1 164 ? 37.691 40.821 39.827 1.00 33.83 164 MET A O 1
ATOM 1145 N N . VAL A 1 165 ? 39.001 42.460 39.066 1.00 31.47 165 VAL A N 1
ATOM 1146 C CA . VAL A 1 165 ? 37.895 43.396 38.707 1.00 33.65 165 VAL A CA 1
ATOM 1147 C C . VAL A 1 165 ? 38.234 44.187 37.431 1.00 34.42 165 VAL A C 1
ATOM 1148 O O . VAL A 1 165 ? 39.390 44.626 37.273 1.00 32.84 165 VAL A O 1
ATOM 1152 N N . VAL A 1 166 ? 37.265 44.338 36.528 1.00 37.79 166 VAL A N 1
ATOM 1153 C CA . VAL A 1 166 ? 37.325 45.321 35.407 1.00 35.88 166 VAL A CA 1
ATOM 1154 C C . VAL A 1 166 ? 37.083 46.717 35.997 1.00 37.49 166 VAL A C 1
ATOM 1155 O O . VAL A 1 166 ? 36.077 46.916 36.681 1.00 37.49 166 VAL A O 1
ATOM 1159 N N . ARG A 1 167 ? 38.020 47.640 35.817 1.00 45.34 167 ARG A N 1
ATOM 1160 C CA . ARG A 1 167 ? 37.997 48.943 36.533 1.00 55.47 167 ARG A CA 1
ATOM 1161 C C . ARG A 1 167 ? 36.944 49.866 35.894 1.00 59.29 167 ARG A C 1
ATOM 1162 O O . ARG A 1 167 ? 36.817 49.855 34.647 1.00 52.75 167 ARG A O 1
ATOM 1170 N N . GLY A 1 168 ? 36.157 50.533 36.758 1.00 69.01 168 GLY A N 1
ATOM 1171 C CA . GLY A 1 168 ? 35.156 51.583 36.476 1.00 71.28 168 GLY A CA 1
ATOM 1172 C C . GLY A 1 168 ? 34.520 52.076 37.772 1.00 73.32 168 GLY A C 1
ATOM 1173 O O . GLY A 1 168 ? 33.757 53.055 37.700 1.00 73.41 168 GLY A O 1
ATOM 1174 N N . ARG A 1 172 ? 29.765 48.258 39.284 1.00 77.71 172 ARG A N 1
ATOM 1175 C CA . ARG A 1 172 ? 28.820 47.262 38.703 1.00 78.65 172 ARG A CA 1
ATOM 1176 C C . ARG A 1 172 ? 29.241 45.847 39.137 1.00 65.95 172 ARG A C 1
ATOM 1177 O O . ARG A 1 172 ? 30.420 45.507 38.969 1.00 64.66 172 ARG A O 1
ATOM 1185 N N . VAL A 1 173 ? 28.300 45.058 39.675 1.00 57.85 173 VAL A N 1
ATOM 1186 C CA . VAL A 1 173 ? 28.516 43.671 40.202 1.00 51.19 173 VAL A CA 1
ATOM 1187 C C . VAL A 1 173 ? 29.151 42.805 39.116 1.00 41.02 173 VAL A C 1
ATOM 1188 O O . VAL A 1 173 ? 29.972 41.946 39.442 1.00 33.01 173 VAL A O 1
ATOM 1192 N N . PHE A 1 174 ? 28.754 43.027 37.873 1.00 37.76 174 PHE A N 1
ATOM 1193 C CA . PHE A 1 174 ? 29.171 42.202 36.717 1.00 40.31 174 PHE A CA 1
ATOM 1194 C C . PHE A 1 174 ? 30.686 42.340 36.511 1.00 36.90 174 PHE A C 1
ATOM 1195 O O . PHE A 1 174 ? 31.285 41.405 35.972 1.00 36.46 174 PHE A O 1
ATOM 1203 N N A ARG A 1 175 ? 31.301 43.451 36.905 0.50 37.17 175 ARG A N 1
ATOM 1204 N N B ARG A 1 175 ? 31.250 43.495 36.904 0.50 36.92 175 ARG A N 1
ATOM 1205 C CA A ARG A 1 175 ? 32.733 43.683 36.583 0.50 39.94 175 ARG A CA 1
ATOM 1206 C CA B ARG A 1 175 ? 32.691 43.861 36.766 0.50 39.60 175 ARG A CA 1
ATOM 1207 C C A ARG A 1 175 ? 33.612 42.960 37.621 0.50 36.17 175 ARG A C 1
ATOM 1208 C C B ARG A 1 175 ? 33.555 42.857 37.538 0.50 35.67 175 ARG A C 1
ATOM 1209 O O A ARG A 1 175 ? 34.841 42.986 37.450 0.50 33.74 175 ARG A O 1
ATOM 1210 O O B ARG A 1 175 ? 34.705 42.627 37.120 0.50 32.44 175 ARG A O 1
ATOM 1225 N N . LYS A 1 176 ? 33.012 42.303 38.627 1.00 34.07 176 LYS A N 1
ATOM 1226 C CA . LYS A 1 176 ? 33.724 41.369 39.542 1.00 33.08 176 LYS A CA 1
ATOM 1227 C C . LYS A 1 176 ? 33.309 39.919 39.251 1.00 30.40 176 LYS A C 1
ATOM 1228 O O . LYS A 1 176 ? 33.825 39.020 39.940 1.00 31.13 176 LYS A O 1
ATOM 1234 N N . ALA A 1 177 ? 32.443 39.695 38.263 1.00 25.48 177 ALA A N 1
ATOM 1235 C CA . ALA A 1 177 ? 31.687 38.434 38.093 1.00 25.02 177 ALA A CA 1
ATOM 1236 C C . ALA A 1 177 ? 32.295 37.536 37.018 1.00 23.06 177 ALA A C 1
ATOM 1237 O O . ALA A 1 177 ? 31.864 36.369 36.900 1.00 20.86 177 ALA A O 1
ATOM 1239 N N . TYR A 1 178 ? 33.286 38.009 36.260 1.00 25.56 178 TYR A N 1
ATOM 1240 C CA . TYR A 1 178 ? 33.813 37.246 35.096 1.00 23.37 178 TYR A CA 1
ATOM 1241 C C . TYR A 1 178 ? 34.419 35.921 35.554 1.00 22.79 178 TYR A C 1
ATOM 1242 O O . TYR A 1 178 ? 34.973 35.834 36.663 1.00 22.10 178 TYR A O 1
ATOM 1251 N N . ASP A 1 179 ? 34.335 34.908 34.694 1.00 22.62 179 ASP A N 1
ATOM 1252 C CA . ASP A 1 179 ? 34.993 33.605 34.931 1.00 23.39 179 ASP A CA 1
ATOM 1253 C C . ASP A 1 179 ? 36.472 33.926 35.160 1.00 22.38 179 ASP A C 1
ATOM 1254 O O . ASP A 1 179 ? 36.943 34.859 34.545 1.00 22.71 179 ASP A O 1
ATOM 1259 N N . THR A 1 180 ? 37.121 33.199 36.063 1.00 20.53 180 THR A N 1
ATOM 1260 C CA . THR A 1 180 ? 38.555 33.311 36.449 1.00 22.73 180 THR A CA 1
ATOM 1261 C C . THR A 1 180 ? 38.792 34.555 37.297 1.00 22.59 180 THR A C 1
ATOM 1262 O O . THR A 1 180 ? 39.941 34.777 37.632 1.00 26.00 180 THR A O 1
ATOM 1266 N N . PHE A 1 181 ? 37.772 35.311 37.690 1.00 23.65 181 PHE A N 1
ATOM 1267 C CA . PHE A 1 181 ? 38.006 36.552 38.476 1.00 24.84 181 PHE A CA 1
ATOM 1268 C C . PHE A 1 181 ? 38.079 36.284 39.983 1.00 25.84 181 PHE A C 1
ATOM 1269 O O . PHE A 1 181 ? 38.226 37.267 40.712 1.00 28.12 181 PHE A O 1
ATOM 1277 N N . CYS A 1 182 ? 38.091 35.036 40.453 1.00 25.18 182 CYS A N 1
ATOM 1278 C CA . CYS A 1 182 ? 38.247 34.767 41.900 1.00 24.05 182 CYS A CA 1
ATOM 1279 C C . CYS A 1 182 ? 39.142 33.557 42.090 1.00 24.28 182 CYS A C 1
ATOM 1280 O O . CYS A 1 182 ? 38.708 32.531 42.593 1.00 23.55 182 CYS A O 1
ATOM 1283 N N . PRO A 1 183 ? 40.422 33.611 41.662 1.00 26.97 183 PRO A N 1
ATOM 1284 C CA . PRO A 1 183 ? 41.376 32.555 42.010 1.00 26.33 183 PRO A CA 1
ATOM 1285 C C . PRO A 1 183 ? 41.432 32.353 43.535 1.00 23.08 183 PRO A C 1
ATOM 1286 O O . PRO A 1 183 ? 41.548 33.324 44.261 1.00 18.95 183 PRO A O 1
ATOM 1290 N N . VAL A 1 184 ? 41.347 31.100 43.978 1.00 22.22 184 VAL A N 1
ATOM 1291 C CA . VAL A 1 184 ? 41.471 30.735 45.416 1.00 21.39 184 VAL A CA 1
ATOM 1292 C C . VAL A 1 184 ? 42.340 29.496 45.506 1.00 21.30 184 VAL A C 1
ATOM 1293 O O . VAL A 1 184 ? 42.047 28.525 44.808 1.00 20.76 184 VAL A O 1
ATOM 1297 N N . GLY A 1 185 ? 43.324 29.506 46.398 1.00 24.82 185 GLY A N 1
ATOM 1298 C CA . GLY A 1 185 ? 44.259 28.371 46.495 1.00 26.04 185 GLY A CA 1
ATOM 1299 C C . GLY A 1 185 ? 45.513 28.758 47.259 1.00 27.96 185 GLY A C 1
ATOM 1300 O O . GLY A 1 185 ? 45.524 29.791 47.939 1.00 29.04 185 GLY A O 1
ATOM 1301 N N . PRO A 1 186 ? 46.574 27.918 47.218 1.00 27.40 186 PRO A N 1
ATOM 1302 C CA . PRO A 1 186 ? 46.541 26.625 46.527 1.00 27.11 186 PRO A CA 1
ATOM 1303 C C . PRO A 1 186 ? 45.911 25.471 47.325 1.00 27.33 186 PRO A C 1
ATOM 1304 O O . PRO A 1 186 ? 45.687 24.375 46.795 1.00 28.57 186 PRO A O 1
ATOM 1308 N N . TRP A 1 187 ? 45.625 25.725 48.597 1.00 27.37 187 TRP A N 1
ATOM 1309 C CA . TRP A 1 187 ? 45.046 24.726 49.531 1.00 28.09 187 TRP A CA 1
ATOM 1310 C C . TRP A 1 187 ? 44.300 25.506 50.616 1.00 25.71 187 TRP A C 1
ATOM 1311 O O . TRP A 1 187 ? 44.482 26.728 50.651 1.00 23.85 187 TRP A O 1
ATOM 1322 N N . ILE A 1 188 ? 43.549 24.836 51.495 1.00 22.89 188 ILE A N 1
ATOM 1323 C CA . ILE A 1 188 ? 43.097 25.469 52.773 1.00 22.11 188 ILE A CA 1
ATOM 1324 C C . ILE A 1 188 ? 44.088 25.071 53.877 1.00 22.05 188 ILE A C 1
ATOM 1325 O O . ILE A 1 188 ? 44.396 23.859 54.039 1.00 23.44 188 ILE A O 1
ATOM 1330 N N . THR A 1 189 ? 44.614 26.057 54.585 1.00 22.77 189 THR A N 1
ATOM 1331 C CA . THR A 1 189 ? 45.321 25.853 55.864 1.00 25.87 189 THR A CA 1
ATOM 1332 C C . THR A 1 189 ? 44.261 25.887 56.967 1.00 25.08 189 THR A C 1
ATOM 1333 O O . THR A 1 189 ? 43.644 26.941 57.142 1.00 22.54 189 THR A O 1
ATOM 1337 N N . THR A 1 190 ? 44.071 24.762 57.669 1.00 25.20 190 THR A N 1
ATOM 1338 C CA . THR A 1 190 ? 43.153 24.639 58.841 1.00 27.19 190 THR A CA 1
ATOM 1339 C C . THR A 1 190 ? 43.510 25.713 59.871 1.00 24.59 190 THR A C 1
ATOM 1340 O O . THR A 1 190 ? 44.682 26.066 59.950 1.00 25.46 190 THR A O 1
ATOM 1344 N N . ALA A 1 191 ? 42.527 26.181 60.639 1.00 26.40 191 ALA A N 1
ATOM 1345 C CA . ALA A 1 191 ? 42.620 27.365 61.524 1.00 29.45 191 ALA A CA 1
ATOM 1346 C C . ALA A 1 191 ? 43.614 27.109 62.663 1.00 34.25 191 ALA A C 1
ATOM 1347 O O . ALA A 1 191 ? 44.312 28.061 63.056 1.00 34.28 191 ALA A O 1
ATOM 1349 N N . ASP A 1 192 ? 43.696 25.869 63.146 1.00 34.48 192 ASP A N 1
ATOM 1350 C CA . ASP A 1 192 ? 44.627 25.457 64.232 1.00 36.14 192 ASP A CA 1
ATOM 1351 C C . ASP A 1 192 ? 46.095 25.702 63.824 1.00 34.46 192 ASP A C 1
ATOM 1352 O O . ASP A 1 192 ? 46.912 25.850 64.718 1.00 36.64 192 ASP A O 1
ATOM 1357 N N . ALA A 1 193 ? 46.445 25.700 62.531 1.00 31.80 193 ALA A N 1
ATOM 1358 C CA . ALA A 1 193 ? 47.847 25.836 62.059 1.00 27.33 193 ALA A CA 1
ATOM 1359 C C . ALA A 1 193 ? 48.201 27.303 61.849 1.00 28.40 193 ALA A C 1
ATOM 1360 O O . ALA A 1 193 ? 49.292 27.548 61.405 1.00 30.18 193 ALA A O 1
ATOM 1362 N N . VAL A 1 194 ? 47.318 28.241 62.165 1.00 30.11 194 VAL A N 1
ATOM 1363 C CA . VAL A 1 194 ? 47.638 29.695 62.091 1.00 34.84 194 VAL A CA 1
ATOM 1364 C C . VAL A 1 194 ? 47.514 30.278 63.501 1.00 36.21 194 VAL A C 1
ATOM 1365 O O . VAL A 1 194 ? 46.383 30.323 64.019 1.00 37.31 194 VAL A O 1
ATOM 1369 N N . ASN A 1 195 ? 48.640 30.727 64.063 1.00 45.99 195 ASN A N 1
ATOM 1370 C CA . ASN A 1 195 ? 48.756 31.318 65.424 1.00 51.15 195 ASN A CA 1
ATOM 1371 C C . ASN A 1 195 ? 47.655 32.371 65.591 1.00 46.49 195 ASN A C 1
ATOM 1372 O O . ASN A 1 195 ? 46.750 32.138 66.404 1.00 48.11 195 ASN A O 1
ATOM 1377 N N . ASP A 1 196 ? 47.709 33.440 64.784 1.00 45.00 196 ASP A N 1
ATOM 1378 C CA . ASP A 1 196 ? 46.852 34.656 64.885 1.00 43.95 196 ASP A CA 1
ATOM 1379 C C . ASP A 1 196 ? 46.622 35.213 63.480 1.00 42.19 196 ASP A C 1
ATOM 1380 O O . ASP A 1 196 ? 47.485 35.921 62.958 1.00 37.81 196 ASP A O 1
ATOM 1385 N N . PRO A 1 197 ? 45.468 34.914 62.827 1.00 37.74 197 PRO A N 1
ATOM 1386 C CA . PRO A 1 197 ? 45.176 35.422 61.485 1.00 35.65 197 PRO A CA 1
ATOM 1387 C C . PRO A 1 197 ? 45.128 36.959 61.382 1.00 34.35 197 PRO A C 1
ATOM 1388 O O . PRO A 1 197 ? 45.118 37.489 60.273 1.00 29.72 197 PRO A O 1
ATOM 1392 N N . ALA A 1 198 ? 45.144 37.646 62.526 1.00 33.53 198 ALA A N 1
ATOM 1393 C CA . ALA A 1 198 ? 45.135 39.126 62.617 1.00 35.17 198 ALA A CA 1
ATOM 1394 C C . ALA A 1 198 ? 46.566 39.705 62.682 1.00 32.83 198 ALA A C 1
ATOM 1395 O O . ALA A 1 198 ? 46.683 40.884 63.028 1.00 32.21 198 ALA A O 1
ATOM 1397 N N . THR A 1 199 ? 47.606 38.932 62.337 1.00 33.54 199 THR A N 1
ATOM 1398 C CA . THR A 1 199 ? 49.034 39.384 62.325 1.00 38.48 199 THR A CA 1
ATOM 1399 C C . THR A 1 199 ? 49.786 38.793 61.121 1.00 38.45 199 THR A C 1
ATOM 1400 O O . THR A 1 199 ? 51.014 38.704 61.190 1.00 39.11 199 THR A O 1
ATOM 1404 N N . LEU A 1 200 ? 49.085 38.458 60.033 1.00 37.68 200 LEU A N 1
ATOM 1405 C CA . LEU A 1 200 ? 49.680 37.830 58.831 1.00 34.87 200 LEU A CA 1
ATOM 1406 C C . LEU A 1 200 ? 50.147 38.913 57.862 1.00 37.84 200 LEU A C 1
ATOM 1407 O O . LEU A 1 200 ? 49.359 39.836 57.559 1.00 39.40 200 LEU A O 1
ATOM 1412 N N . ASP A 1 201 ? 51.402 38.780 57.435 1.00 36.80 201 ASP A N 1
ATOM 1413 C CA 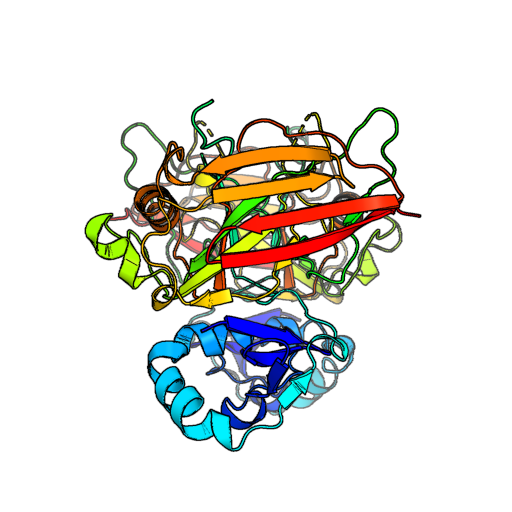. ASP A 1 201 ? 52.026 39.487 56.291 1.00 38.13 201 ASP A CA 1
ATOM 1414 C C . ASP A 1 201 ? 51.437 38.903 54.996 1.00 36.23 201 ASP A C 1
ATOM 1415 O O . ASP A 1 201 ? 51.331 37.622 54.869 1.00 26.32 201 ASP A O 1
ATOM 1420 N N . MET A 1 202 ? 51.073 39.801 54.078 1.00 34.23 202 MET A N 1
ATOM 1421 C CA . MET A 1 202 ? 50.576 39.455 52.719 1.00 35.97 202 MET A CA 1
ATOM 1422 C C . MET A 1 202 ? 51.347 40.267 51.674 1.00 32.49 202 MET A C 1
ATOM 1423 O O . MET A 1 202 ? 51.568 41.456 51.892 1.00 27.49 202 MET A O 1
ATOM 1428 N N . LYS A 1 203 ? 51.682 39.646 50.561 1.00 34.23 203 LYS A N 1
ATOM 1429 C CA . LYS A 1 203 ? 52.382 40.284 49.479 1.00 38.89 203 LYS A CA 1
ATOM 1430 C C . LYS A 1 203 ? 51.931 39.790 48.123 1.00 34.81 203 LYS A C 1
ATOM 1431 O O . LYS A 1 203 ? 51.707 38.628 47.937 1.00 34.09 203 LYS A O 1
ATOM 1437 N N . LEU A 1 204 ? 51.766 40.708 47.185 1.00 33.44 204 LEU A N 1
ATOM 1438 C CA . LEU A 1 204 ? 51.437 40.397 45.771 1.00 32.80 204 LEU A CA 1
ATOM 1439 C C . LEU A 1 204 ? 52.473 41.035 44.827 1.00 31.32 204 LEU A C 1
ATOM 1440 O O . LEU A 1 204 ? 52.663 42.256 44.880 1.00 29.81 204 LEU A O 1
ATOM 1445 N N . TRP A 1 205 ? 53.039 40.229 43.936 1.00 34.70 205 TRP A N 1
ATOM 1446 C CA . TRP A 1 205 ? 53.936 40.638 42.827 1.00 38.43 205 TRP A CA 1
ATOM 1447 C C . TRP A 1 205 ? 53.144 40.517 41.521 1.00 37.60 205 TRP A C 1
ATOM 1448 O O . TRP A 1 205 ? 52.399 39.526 41.379 1.00 33.89 205 TRP A O 1
ATOM 1459 N N . VAL A 1 206 ? 53.319 41.469 40.604 1.00 35.65 206 VAL A N 1
ATOM 1460 C CA . VAL A 1 206 ? 53.127 41.254 39.144 1.00 35.48 206 VAL A CA 1
ATOM 1461 C C . VAL A 1 206 ? 54.525 41.180 38.508 1.00 36.40 206 VAL A C 1
ATOM 1462 O O . VAL A 1 206 ? 55.251 42.186 38.565 1.00 39.64 206 VAL A O 1
ATOM 1466 N N . ASN A 1 207 ? 54.860 40.028 37.923 1.00 36.69 207 ASN A N 1
ATOM 1467 C CA . ASN A 1 207 ? 56.226 39.659 37.473 1.00 41.10 207 ASN A CA 1
ATOM 1468 C C . ASN A 1 207 ? 57.158 39.940 38.662 1.00 45.60 207 ASN A C 1
ATOM 1469 O O . ASN A 1 207 ? 56.822 39.466 39.765 1.00 52.55 207 ASN A O 1
ATOM 1474 N N . ASP A 1 208 ? 58.252 40.683 38.501 1.00 43.74 208 ASP A N 1
ATOM 1475 C CA . ASP A 1 208 ? 59.209 40.887 39.623 1.00 46.05 208 ASP A CA 1
ATOM 1476 C C . ASP A 1 208 ? 58.806 42.148 40.398 1.00 42.84 208 ASP A C 1
ATOM 1477 O O . ASP A 1 208 ? 59.447 42.428 41.402 1.00 44.70 208 ASP A O 1
ATOM 1482 N N . ASP A 1 209 ? 57.762 42.865 39.979 1.00 44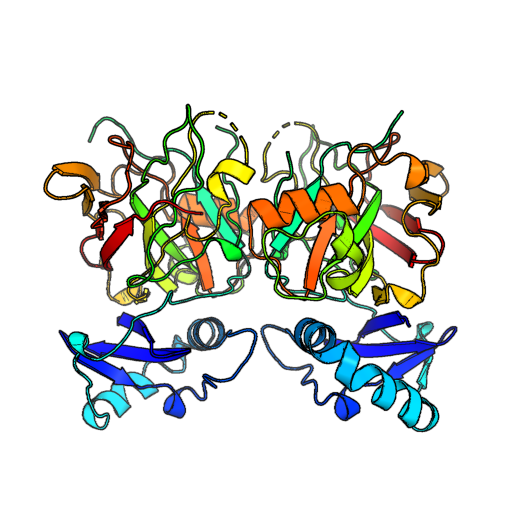.17 209 ASP A N 1
ATOM 1483 C CA . ASP A 1 209 ? 57.314 44.139 40.620 1.00 46.60 209 ASP A CA 1
ATOM 1484 C C . ASP A 1 209 ? 56.418 43.808 41.824 1.00 47.06 209 ASP A C 1
ATOM 1485 O O . ASP A 1 209 ? 55.387 43.114 41.630 1.00 47.81 209 ASP A O 1
ATOM 1490 N N . LEU A 1 210 ? 56.784 44.279 43.020 1.00 45.13 210 LEU A N 1
ATOM 1491 C CA . LEU A 1 210 ? 55.977 44.120 44.261 1.00 46.94 210 LEU A CA 1
ATOM 1492 C C . LEU A 1 210 ? 54.944 45.244 44.284 1.00 44.08 210 LEU A C 1
ATOM 1493 O O . LEU A 1 210 ? 55.364 46.403 44.334 1.00 45.23 210 LEU A O 1
ATOM 1498 N N . ARG A 1 211 ? 53.650 44.912 44.209 1.00 42.21 211 ARG A N 1
ATOM 1499 C CA . ARG A 1 211 ? 52.555 45.907 44.024 1.00 38.17 211 ARG A CA 1
ATOM 1500 C C . ARG A 1 211 ? 51.806 46.108 45.330 1.00 35.70 211 ARG A C 1
ATOM 1501 O O . ARG A 1 211 ? 51.305 47.188 45.535 1.00 32.33 211 ARG A O 1
ATOM 1509 N N . GLN A 1 212 ? 51.662 45.068 46.150 1.00 37.85 212 GLN A N 1
ATOM 1510 C CA . GLN A 1 212 ? 50.817 45.154 47.363 1.00 35.46 212 GLN A CA 1
ATOM 1511 C C . GLN A 1 212 ? 51.539 44.461 48.508 1.00 34.63 212 GLN A C 1
ATOM 1512 O O . GLN A 1 212 ? 51.948 43.309 4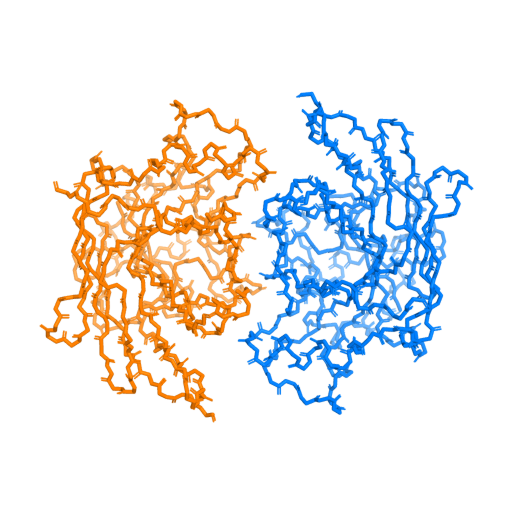8.322 1.00 38.54 212 GLN A O 1
ATOM 1518 N N . LYS A 1 213 ? 51.557 45.097 49.656 1.00 38.92 213 LYS A N 1
ATOM 1519 C CA . LYS A 1 213 ? 52.187 44.574 50.835 1.00 43.47 213 LYS A CA 1
ATOM 1520 C C . LYS A 1 213 ? 51.430 45.101 52.021 1.00 40.95 213 LYS A C 1
ATOM 1521 O O . LYS A 1 213 ? 51.206 46.272 52.102 1.00 40.94 213 LYS A O 1
ATOM 1527 N N . ALA A 1 214 ? 51.001 44.242 52.924 1.00 36.51 214 ALA A N 1
ATOM 1528 C CA . ALA A 1 214 ? 50.291 44.717 54.127 1.00 33.99 214 ALA A CA 1
ATOM 1529 C C . ALA A 1 214 ? 50.298 43.649 55.212 1.00 32.45 214 ALA A C 1
ATOM 1530 O O . ALA A 1 214 ? 50.847 42.546 55.034 1.00 31.57 214 ALA A O 1
ATOM 1532 N N . ASN A 1 215 ? 49.677 43.993 56.321 1.00 34.28 215 ASN A N 1
ATOM 1533 C CA . ASN A 1 215 ? 49.521 43.058 57.446 1.00 35.61 215 ASN A CA 1
ATOM 1534 C C . ASN A 1 215 ? 48.044 43.055 57.830 1.00 31.82 215 ASN A C 1
ATOM 1535 O O . ASN A 1 215 ? 47.447 44.157 57.823 1.00 30.65 215 ASN A O 1
ATOM 1540 N N . THR A 1 216 ? 47.488 41.874 58.144 1.00 32.95 216 THR A N 1
ATOM 1541 C CA . THR A 1 216 ? 46.041 41.700 58.466 1.00 33.78 216 THR A CA 1
ATOM 1542 C C . THR A 1 216 ? 45.740 42.366 59.810 1.00 34.92 216 THR A C 1
ATOM 1543 O O . THR A 1 216 ? 44.534 42.463 60.183 1.00 35.81 216 THR A O 1
ATOM 1547 N N . ARG A 1 217 ? 46.774 42.859 60.500 1.00 36.00 217 ARG A N 1
ATOM 1548 C CA . ARG A 1 217 ? 46.578 43.766 61.664 1.00 39.44 217 ARG A CA 1
ATOM 1549 C C . ARG A 1 217 ? 45.900 45.038 61.151 1.00 36.47 217 ARG A C 1
ATOM 1550 O O . ARG A 1 217 ? 45.183 45.661 61.935 1.00 39.35 217 ARG A O 1
ATOM 1558 N N . ASP A 1 218 ? 46.090 45.392 59.874 1.00 34.54 218 ASP A N 1
ATOM 1559 C CA . ASP A 1 218 ? 45.587 46.677 59.312 1.00 37.62 218 ASP A CA 1
ATOM 1560 C C . ASP A 1 218 ? 44.120 46.576 58.841 1.00 35.60 218 ASP A C 1
ATOM 1561 O O . ASP A 1 218 ? 43.616 47.586 58.307 1.00 28.02 218 ASP A O 1
ATOM 1566 N N . LEU A 1 219 ? 43.447 45.430 59.018 1.00 34.28 219 LEU A N 1
ATOM 1567 C CA . LEU A 1 219 ? 42.019 45.258 58.625 1.00 34.00 219 LEU A CA 1
ATOM 1568 C C . LEU A 1 219 ? 41.204 46.303 59.363 1.00 33.50 219 LEU A C 1
ATOM 1569 O O . LEU A 1 219 ? 41.437 46.466 60.555 1.00 39.08 219 LEU A O 1
ATOM 1574 N N . VAL A 1 220 ? 40.279 46.963 58.673 1.00 34.06 220 VAL A N 1
ATOM 1575 C CA . VAL A 1 220 ? 39.388 47.976 59.302 1.00 32.83 220 VAL A CA 1
ATOM 1576 C C . VAL A 1 220 ? 38.308 47.220 60.070 1.00 33.86 220 VAL A C 1
ATOM 1577 O O . VAL A 1 220 ? 38.251 47.350 61.311 1.00 35.54 220 VAL A O 1
ATOM 1581 N N . LEU A 1 221 ? 37.467 46.468 59.357 1.00 33.82 221 LEU A N 1
ATOM 1582 C CA . LEU A 1 221 ? 36.510 45.521 59.980 1.00 31.39 221 LEU A CA 1
ATOM 1583 C C . LEU A 1 221 ? 37.258 44.202 60.136 1.00 29.78 221 LEU A C 1
ATOM 1584 O O . LEU A 1 221 ? 37.669 43.640 59.114 1.00 36.07 221 LEU A O 1
ATOM 1589 N N . ASP A 1 222 ? 37.495 43.761 61.367 1.00 28.07 222 ASP A N 1
ATOM 1590 C CA . ASP A 1 222 ? 38.404 42.618 61.639 1.00 29.29 222 ASP A CA 1
ATOM 1591 C C . ASP A 1 222 ? 37.662 41.297 61.380 1.00 25.31 222 ASP A C 1
ATOM 1592 O O . ASP A 1 222 ? 36.432 41.295 61.128 1.00 24.73 222 ASP A O 1
ATOM 1597 N N . ILE A 1 223 ? 38.396 40.188 61.429 1.00 27.57 223 ILE A N 1
ATOM 1598 C CA . ILE A 1 223 ? 37.865 38.835 61.100 1.00 25.99 223 ILE A CA 1
ATOM 1599 C C . ILE A 1 223 ? 36.602 38.585 61.907 1.00 27.40 223 ILE A C 1
ATOM 1600 O O . ILE A 1 223 ? 35.563 38.331 61.301 1.00 30.71 223 ILE A O 1
ATOM 1605 N N . PRO A 1 224 ? 36.587 38.767 63.246 1.00 29.18 224 PRO A N 1
ATOM 1606 C CA . PRO A 1 224 ? 35.380 38.497 64.028 1.00 28.44 224 PRO A CA 1
ATOM 1607 C C . PRO A 1 224 ? 34.214 39.379 63.581 1.00 28.44 224 PRO A C 1
ATOM 1608 O O . PRO A 1 224 ? 33.093 38.917 63.561 1.00 29.41 224 PRO A O 1
ATOM 1612 N N . GLY A 1 225 ? 34.511 40.630 63.238 1.00 27.10 225 GLY A N 1
ATOM 1613 C CA . GLY A 1 225 ? 33.505 41.596 62.766 1.00 27.52 225 GLY A CA 1
ATOM 1614 C C . GLY A 1 225 ? 32.946 41.200 61.411 1.00 26.47 225 GLY A C 1
ATOM 1615 O O . GLY A 1 225 ? 31.750 41.355 61.217 1.00 25.77 225 GLY A O 1
ATOM 1616 N N . MET A 1 226 ? 33.785 40.723 60.494 1.00 25.41 226 MET A N 1
ATOM 1617 C CA . MET A 1 226 ? 33.305 40.286 59.156 1.00 25.49 226 MET A CA 1
ATOM 1618 C C . MET A 1 226 ? 32.388 39.052 59.259 1.00 23.75 226 MET A C 1
ATOM 1619 O O . MET A 1 226 ? 31.426 38.986 58.485 1.00 22.35 226 MET A O 1
ATOM 1624 N N . ILE A 1 227 ? 32.646 38.134 60.185 1.00 23.37 227 ILE A N 1
ATOM 1625 C CA . ILE A 1 227 ? 31.854 36.882 60.365 1.00 24.25 227 ILE A CA 1
ATOM 1626 C C . ILE A 1 227 ? 30.541 37.237 61.059 1.00 26.95 227 ILE A C 1
ATOM 1627 O O . ILE A 1 227 ? 29.473 36.669 60.714 1.00 24.47 227 ILE A O 1
ATOM 1632 N N . ALA A 1 228 ? 30.612 38.158 62.010 1.00 28.50 228 ALA A N 1
ATOM 1633 C CA . ALA A 1 228 ? 29.442 38.594 62.797 1.00 27.18 228 ALA A CA 1
ATOM 1634 C C . ALA A 1 228 ? 28.509 39.342 61.842 1.00 26.75 228 ALA A C 1
ATOM 1635 O O . ALA A 1 228 ? 27.287 39.114 61.919 1.00 25.52 228 ALA A O 1
ATOM 1637 N N . THR A 1 229 ? 29.062 40.213 60.988 1.00 25.65 229 THR A N 1
ATOM 1638 C CA . THR A 1 229 ? 28.272 41.039 60.025 1.00 28.18 229 THR A CA 1
ATOM 1639 C C . THR A 1 229 ? 27.597 40.129 58.991 1.00 27.74 229 THR A C 1
ATOM 1640 O O . THR A 1 229 ? 26.379 40.196 58.839 1.00 31.34 229 THR A O 1
ATOM 1644 N N . ALA A 1 230 ? 28.362 39.249 58.359 1.00 27.97 230 ALA A N 1
ATOM 1645 C CA . ALA A 1 230 ? 27.859 38.337 57.308 1.00 29.00 230 ALA A CA 1
ATOM 1646 C C . ALA A 1 230 ? 26.753 37.424 57.872 1.00 26.14 230 ALA A C 1
ATOM 1647 O O . ALA A 1 230 ? 25.704 37.330 57.211 1.00 23.71 230 ALA A O 1
ATOM 1649 N N . SER A 1 231 ? 27.000 36.767 59.019 1.00 23.88 231 SER A N 1
ATOM 1650 C CA . SER A 1 231 ? 26.089 35.807 59.709 1.00 23.69 231 SER A CA 1
ATOM 1651 C C . SER A 1 231 ? 24.837 36.501 60.283 1.00 23.66 231 SER A C 1
ATOM 1652 O O . SER A 1 231 ? 23.861 35.801 60.535 1.00 21.27 231 SER A O 1
ATOM 1655 N N . ALA A 1 232 ? 24.853 37.827 60.488 1.00 22.93 232 ALA A N 1
ATOM 1656 C CA . ALA A 1 232 ? 23.663 38.579 60.945 1.00 23.30 232 ALA A CA 1
ATOM 1657 C C . ALA A 1 232 ? 22.659 38.674 59.791 1.00 22.16 232 ALA A C 1
ATOM 1658 O O . ALA A 1 232 ? 21.455 38.804 60.059 1.00 24.05 232 ALA A O 1
ATOM 1660 N N . VAL A 1 233 ? 23.128 38.653 58.546 1.00 19.72 233 VAL A N 1
ATOM 1661 C CA . VAL A 1 233 ? 22.234 38.764 57.368 1.00 20.75 233 VAL A CA 1
ATOM 1662 C C . VAL A 1 233 ? 21.890 37.343 56.871 1.00 20.32 233 VAL A C 1
ATOM 1663 O O . VAL A 1 233 ? 20.717 37.064 56.608 1.00 23.33 233 VAL A O 1
ATOM 1667 N N . MET A 1 234 ? 22.854 36.438 56.833 1.00 19.44 234 MET A N 1
ATOM 1668 C CA . MET A 1 234 ? 22.763 35.163 56.074 1.00 19.44 234 MET A CA 1
ATOM 1669 C C . MET A 1 234 ? 23.162 33.985 56.950 1.00 18.87 234 MET A C 1
ATOM 1670 O O . MET A 1 234 ? 24.147 34.106 57.685 1.00 19.20 234 MET A O 1
ATOM 1675 N N . THR A 1 235 ? 22.496 32.840 56.804 1.00 19.73 235 THR A N 1
ATOM 1676 C CA . THR A 1 235 ? 23.056 31.573 57.334 1.00 18.35 235 THR A CA 1
ATOM 1677 C C . THR A 1 235 ? 24.329 31.277 56.533 1.00 19.40 235 THR A C 1
ATOM 1678 O O . THR A 1 235 ? 24.268 31.190 55.292 1.00 21.56 235 THR A O 1
ATOM 1682 N N . LEU A 1 236 ? 25.457 31.146 57.207 1.00 18.30 236 LEU A N 1
ATOM 1683 C CA . LEU A 1 236 ? 26.698 30.672 56.559 1.00 18.94 236 LEU A CA 1
ATOM 1684 C C . LEU A 1 236 ? 26.681 29.137 56.558 1.00 19.57 236 LEU A C 1
ATOM 1685 O O . LEU A 1 236 ? 25.907 28.521 57.367 1.00 17.46 236 LEU A O 1
ATOM 1690 N N . GLN A 1 237 ? 27.482 28.563 55.660 1.00 18.62 237 GLN A N 1
ATOM 1691 C CA . GLN A 1 237 ? 27.573 27.109 55.422 1.00 19.87 237 GLN A CA 1
ATOM 1692 C C . GLN A 1 237 ? 29.039 26.723 55.399 1.00 21.26 237 GLN A C 1
ATOM 1693 O O . GLN A 1 237 ? 29.887 27.545 55.051 1.00 22.12 237 GLN A O 1
ATOM 1699 N N . PRO A 1 238 ? 29.355 25.456 55.761 1.00 21.70 238 PRO A N 1
ATOM 1700 C CA . PRO A 1 238 ? 30.675 24.901 55.520 1.00 21.02 238 PRO A CA 1
ATOM 1701 C C . PRO A 1 238 ? 31.023 25.151 54.049 1.00 19.64 238 PRO A C 1
ATOM 1702 O O . PRO A 1 238 ? 30.175 24.912 53.224 1.00 17.96 238 PRO A O 1
ATOM 1706 N N . GLY A 1 239 ? 32.250 25.613 53.781 1.00 19.82 239 GLY A N 1
ATOM 1707 C CA . GLY A 1 239 ? 32.752 25.901 52.420 1.00 21.65 239 GLY A CA 1
ATOM 1708 C C . GLY A 1 239 ? 32.637 27.367 52.037 1.00 20.73 239 GLY A C 1
ATOM 1709 O O . GLY A 1 239 ? 33.291 27.762 51.050 1.00 22.57 239 GLY A O 1
ATOM 1710 N N . ASP A 1 240 ? 31.844 28.159 52.754 1.00 19.81 240 ASP A N 1
ATOM 1711 C CA . ASP A 1 240 ? 31.620 29.576 52.364 1.00 22.18 240 ASP A CA 1
ATOM 1712 C C . ASP A 1 240 ? 32.979 30.282 52.392 1.00 22.84 240 ASP A C 1
ATOM 1713 O O . ASP A 1 240 ? 33.779 30.019 53.321 1.00 23.14 240 ASP A O 1
ATOM 1718 N N . ILE A 1 241 ? 33.223 31.136 51.397 1.00 21.67 241 ILE A N 1
ATOM 1719 C CA . ILE A 1 241 ? 34.455 31.962 51.290 1.00 21.04 241 ILE A CA 1
ATOM 1720 C C . ILE A 1 241 ? 34.095 33.401 51.669 1.00 21.02 241 ILE A C 1
ATOM 1721 O O . ILE A 1 241 ? 33.138 33.941 51.113 1.00 18.74 241 ILE A O 1
ATOM 1726 N N . ILE A 1 242 ? 34.804 33.947 52.654 1.00 21.99 242 ILE A N 1
ATOM 1727 C CA . ILE A 1 242 ? 34.833 35.403 52.959 1.00 22.01 242 ILE A CA 1
ATOM 1728 C C . ILE A 1 242 ? 36.190 35.983 52.519 1.00 22.63 242 ILE A C 1
ATOM 1729 O O . ILE A 1 242 ? 37.243 35.630 53.079 1.00 21.92 242 ILE A O 1
ATOM 1734 N N . ALA A 1 243 ? 36.135 36.821 51.491 1.00 22.54 243 ALA A N 1
ATOM 1735 C CA . ALA A 1 243 ? 37.233 37.645 50.969 1.00 22.61 243 ALA A CA 1
ATOM 1736 C C . ALA A 1 243 ? 37.349 38.875 51.868 1.00 21.47 243 ALA A C 1
ATOM 1737 O O . ALA A 1 243 ? 36.406 39.630 51.910 1.00 23.91 243 ALA A O 1
ATOM 1739 N N . THR A 1 244 ? 38.447 39.053 52.599 1.00 22.50 244 THR A N 1
ATOM 1740 C CA . THR A 1 244 ? 38.507 40.007 53.742 1.00 22.86 244 THR A CA 1
ATOM 1741 C C . THR A 1 244 ? 38.920 41.435 53.307 1.00 23.03 244 THR A C 1
ATOM 1742 O O . THR A 1 244 ? 38.938 42.311 54.178 1.00 25.04 244 THR A O 1
ATOM 1746 N N . GLY A 1 245 ? 39.200 41.671 52.025 1.00 21.45 245 GLY A N 1
ATOM 1747 C CA . GLY A 1 245 ? 39.580 42.983 51.467 1.00 23.66 245 GLY A CA 1
ATOM 1748 C C . GLY A 1 245 ? 41.015 42.999 50.948 1.00 23.72 245 GLY A C 1
ATOM 1749 O O . GLY A 1 245 ? 41.713 42.013 51.084 1.00 24.96 245 GLY A O 1
ATOM 1750 N N . THR A 1 246 ? 41.431 44.109 50.353 1.00 28.01 246 THR A N 1
ATOM 1751 C CA . THR A 1 246 ? 42.750 44.290 49.698 1.00 30.17 246 THR A CA 1
ATOM 1752 C C . THR A 1 246 ? 43.343 45.597 50.205 1.00 29.89 246 THR A C 1
ATOM 1753 O O . THR A 1 246 ? 42.613 46.534 50.508 1.00 29.26 246 THR A O 1
ATOM 1757 N N . PRO A 1 247 ? 44.673 45.694 50.368 1.00 32.55 247 PRO A N 1
ATOM 1758 C CA . PRO A 1 247 ? 45.284 46.983 50.693 1.00 35.09 247 PRO A CA 1
ATOM 1759 C C . PRO A 1 247 ? 45.557 47.826 49.431 1.00 36.32 247 PRO A C 1
ATOM 1760 O O . PRO A 1 247 ? 45.127 47.445 48.346 1.00 34.14 247 PRO A O 1
ATOM 1764 N N . GLU A 1 248 ? 46.222 48.971 49.606 1.00 38.17 248 GLU A N 1
ATOM 1765 C CA . GLU A 1 248 ? 46.733 49.844 48.512 1.00 40.42 248 GLU A CA 1
ATOM 1766 C C . GLU A 1 248 ? 47.638 49.052 47.550 1.00 34.58 248 GLU A C 1
ATOM 1767 O O . GLU A 1 248 ? 48.094 47.943 47.897 1.00 35.11 248 GLU A O 1
ATOM 1773 N N . GLY A 1 249 ? 47.855 49.607 46.362 1.00 32.39 249 GLY A N 1
ATOM 1774 C CA . GLY A 1 249 ? 48.693 49.007 45.308 1.00 32.96 249 GLY A CA 1
ATOM 1775 C C . GLY A 1 249 ? 47.897 48.163 44.331 1.00 31.79 249 GLY A C 1
ATOM 1776 O O . GLY A 1 249 ? 48.518 47.378 43.594 1.00 32.12 249 GLY A O 1
ATOM 1777 N N . VAL A 1 250 ? 46.571 48.317 44.315 1.00 33.20 250 VAL A N 1
ATOM 1778 C CA . VAL A 1 250 ? 45.671 47.708 43.294 1.00 33.66 250 VAL A CA 1
ATOM 1779 C C . VAL A 1 250 ? 46.072 48.317 41.948 1.00 32.71 250 VAL A C 1
ATOM 1780 O O . VAL A 1 250 ? 46.117 49.543 41.862 1.00 34.59 250 VAL A O 1
ATOM 1784 N N . GLY A 1 251 ? 46.377 47.492 40.954 1.00 30.39 251 GLY A N 1
ATOM 1785 C CA . GLY A 1 251 ? 46.820 47.959 39.637 1.00 30.37 251 GLY A CA 1
ATOM 1786 C C . GLY A 1 251 ? 46.610 46.926 38.539 1.00 33.69 251 GLY A C 1
ATOM 1787 O O . GLY A 1 251 ? 46.210 45.794 38.780 1.00 32.44 251 GLY A O 1
ATOM 1788 N N . PRO A 1 252 ? 46.913 47.317 37.287 1.00 38.99 252 PRO A N 1
ATOM 1789 C CA . PRO A 1 252 ? 46.571 46.518 36.118 1.00 37.13 252 PRO A CA 1
ATOM 1790 C C . PRO A 1 252 ? 47.453 45.293 35.879 1.00 36.05 252 PRO A C 1
ATOM 1791 O O . PRO A 1 252 ? 48.573 45.266 36.344 1.00 35.77 252 PRO A O 1
ATOM 1795 N N . VAL A 1 253 ? 46.874 44.329 35.159 1.00 32.71 253 VAL A N 1
ATOM 1796 C CA . VAL A 1 253 ? 47.520 43.111 34.606 1.00 30.03 253 VAL A CA 1
ATOM 1797 C C . VAL A 1 253 ? 47.152 43.050 33.111 1.00 33.81 253 VAL A C 1
ATOM 1798 O O . VAL A 1 253 ? 46.019 43.484 32.755 1.00 30.67 253 VAL A O 1
ATOM 1802 N N . VAL A 1 254 ? 48.083 42.536 32.286 1.00 35.27 254 VAL A N 1
ATOM 1803 C CA . VAL A 1 254 ? 48.010 42.374 30.805 1.00 32.30 254 VAL A CA 1
ATOM 1804 C C . VAL A 1 254 ? 48.462 40.944 30.466 1.00 32.76 254 VAL A C 1
ATOM 1805 O O . VAL A 1 254 ? 49.102 40.294 31.322 1.00 32.45 254 VAL A O 1
ATOM 1809 N N . ASP A 1 255 ? 48.111 40.479 29.267 1.00 34.20 255 ASP A N 1
ATOM 1810 C CA . ASP A 1 255 ? 48.584 39.221 28.626 1.00 41.76 255 ASP A CA 1
ATOM 1811 C C . ASP A 1 255 ? 50.064 39.017 28.993 1.00 43.27 255 ASP A C 1
ATOM 1812 O O . ASP A 1 255 ? 50.835 40.012 28.918 1.00 41.03 255 ASP A O 1
ATOM 1817 N N . GLY A 1 256 ? 50.420 37.802 29.435 1.00 39.72 256 GLY A N 1
ATOM 1818 C CA . GLY A 1 256 ? 51.798 37.396 29.752 1.00 37.43 256 GLY A CA 1
ATOM 1819 C C . GLY A 1 256 ? 52.222 37.714 31.180 1.00 37.86 256 GLY A C 1
ATOM 1820 O O . GLY A 1 256 ? 53.238 37.180 31.591 1.00 36.84 256 GLY A O 1
ATOM 1821 N N . ASP A 1 257 ? 51.501 38.549 31.933 1.00 39.43 257 ASP A N 1
ATOM 1822 C CA . ASP A 1 257 ? 51.811 38.761 33.374 1.00 39.14 257 ASP A CA 1
ATOM 1823 C C . ASP A 1 257 ? 51.672 37.458 34.177 1.00 40.27 257 ASP A C 1
ATOM 1824 O O . ASP A 1 257 ? 50.907 36.559 33.778 1.00 36.08 257 ASP A O 1
ATOM 1829 N N . ARG A 1 258 ? 52.439 37.365 35.260 1.00 40.06 258 ARG A N 1
ATOM 1830 C CA . ARG A 1 258 ? 52.359 36.317 36.300 1.00 42.49 258 ARG A CA 1
ATOM 1831 C C . ARG A 1 258 ? 52.028 37.041 37.607 1.00 37.98 258 ARG A C 1
ATOM 1832 O O . ARG A 1 258 ? 52.750 37.985 37.952 1.00 34.33 258 ARG A O 1
ATOM 1840 N N . ILE A 1 259 ? 50.916 36.700 38.251 1.00 37.94 259 ILE A N 1
ATOM 1841 C CA . ILE A 1 259 ? 50.552 37.267 39.581 1.00 35.52 259 ILE A CA 1
ATOM 1842 C C . ILE A 1 259 ? 50.972 36.233 40.623 1.00 33.59 259 ILE A C 1
ATOM 1843 O O . ILE A 1 259 ? 50.554 35.066 40.475 1.00 30.89 259 ILE A O 1
ATOM 1848 N N . ARG A 1 260 ? 51.774 36.661 41.607 1.00 35.88 260 ARG A N 1
ATOM 1849 C CA . ARG A 1 260 ? 52.212 35.847 42.770 1.00 37.81 260 ARG A CA 1
ATOM 1850 C C . ARG A 1 260 ? 51.570 36.429 44.023 1.00 31.40 260 ARG A C 1
ATOM 1851 O O . ARG A 1 260 ? 51.706 37.642 44.246 1.00 27.90 260 ARG A O 1
ATOM 1859 N N . ILE A 1 261 ? 50.968 35.579 44.848 1.00 27.82 261 ILE A N 1
ATOM 1860 C CA . ILE A 1 261 ? 50.457 36.021 46.177 1.00 26.88 261 ILE A CA 1
ATOM 1861 C C . ILE A 1 261 ? 51.018 35.053 47.212 1.00 27.15 261 ILE A C 1
ATOM 1862 O O . ILE A 1 261 ? 51.092 33.847 46.927 1.00 29.43 261 ILE A O 1
ATOM 1867 N N . VAL A 1 262 ? 51.501 35.602 48.319 1.00 28.89 262 VAL A N 1
ATOM 1868 C CA . VAL A 1 262 ? 52.031 34.837 49.479 1.00 30.53 262 VAL A CA 1
ATOM 1869 C C . VAL A 1 262 ? 51.346 35.442 50.686 1.00 28.33 262 VAL A C 1
ATOM 1870 O O . VAL A 1 262 ? 51.346 36.672 50.782 1.00 25.86 262 VAL A O 1
ATOM 1874 N N . ILE A 1 263 ? 50.744 34.619 51.532 1.00 28.03 263 ILE A N 1
ATOM 1875 C CA . ILE A 1 263 ? 50.225 35.099 52.846 1.00 30.32 263 ILE A CA 1
ATOM 1876 C C . ILE A 1 263 ? 50.934 34.233 53.866 1.00 29.93 263 ILE A C 1
ATOM 1877 O O . ILE A 1 263 ? 50.860 32.999 53.703 1.00 30.75 263 ILE A O 1
ATOM 1882 N N . ASP A 1 264 ? 51.630 34.862 54.808 1.00 32.69 264 ASP A N 1
ATOM 1883 C CA . ASP A 1 264 ? 52.461 34.167 55.835 1.00 34.29 264 ASP A CA 1
ATOM 1884 C C . ASP A 1 264 ? 51.577 33.138 56.578 1.00 33.50 264 ASP A C 1
ATOM 1885 O O . ASP A 1 264 ? 50.427 33.475 56.959 1.00 31.28 264 ASP A O 1
ATOM 1890 N N . GLN A 1 265 ? 52.052 31.900 56.696 1.00 33.44 265 GLN A N 1
ATOM 1891 C CA . GLN A 1 265 ? 51.397 30.802 57.465 1.00 35.72 265 GLN A CA 1
ATOM 1892 C C . GLN A 1 265 ? 50.173 30.256 56.711 1.00 34.17 265 GLN A C 1
ATOM 1893 O O . GLN A 1 265 ? 49.705 29.211 57.125 1.00 34.70 265 GLN A O 1
ATOM 1899 N N . VAL A 1 266 ? 49.666 30.917 55.660 1.00 32.29 266 VAL A N 1
ATOM 1900 C CA . VAL A 1 266 ? 48.448 30.456 54.925 1.00 30.89 266 VAL A CA 1
ATOM 1901 C C . VAL A 1 266 ? 48.858 29.758 53.623 1.00 30.93 266 VAL A C 1
ATOM 1902 O O . VAL A 1 266 ? 48.459 28.605 53.392 1.00 31.33 266 VAL A O 1
ATOM 1906 N N . GLY A 1 267 ? 49.669 30.392 52.798 1.00 30.71 267 GLY A N 1
ATOM 1907 C CA . GLY A 1 267 ? 50.147 29.725 51.580 1.00 28.74 267 GLY A CA 1
ATOM 1908 C C . GLY A 1 267 ? 50.576 30.724 50.547 1.00 28.03 267 GLY A C 1
ATOM 1909 O O . GLY A 1 267 ? 50.648 31.916 50.852 1.00 30.17 267 GLY A O 1
ATOM 1910 N N . GLU A 1 268 ? 50.843 30.231 49.352 1.00 31.01 268 GLU A N 1
ATOM 1911 C CA . GLU A 1 268 ? 51.458 31.015 48.262 1.00 34.48 268 GLU A CA 1
ATOM 1912 C C . GLU A 1 268 ? 50.921 30.468 46.943 1.00 31.33 268 GLU A C 1
ATOM 1913 O O . GLU A 1 268 ? 50.918 29.220 46.791 1.00 28.34 268 GLU A O 1
ATOM 1919 N N . MET A 1 269 ? 50.522 31.325 46.005 1.00 30.97 269 MET A N 1
ATOM 1920 C CA . MET A 1 269 ? 50.253 30.818 44.634 1.00 31.51 269 MET A CA 1
ATOM 1921 C C . MET A 1 269 ? 50.553 31.877 43.574 1.00 31.45 269 MET A C 1
ATOM 1922 O O . MET A 1 269 ? 50.643 33.082 43.896 1.00 30.32 269 MET A O 1
ATOM 1927 N N . ALA A 1 270 ? 50.754 31.371 42.356 1.00 31.57 270 ALA A N 1
ATOM 1928 C CA . ALA A 1 270 ? 51.097 32.123 41.141 1.00 33.55 270 ALA A CA 1
ATOM 1929 C C . ALA A 1 270 ? 50.178 31.667 40.003 1.00 30.51 270 ALA A C 1
ATOM 1930 O O . ALA A 1 270 ? 49.972 30.442 39.807 1.00 27.01 270 ALA A O 1
ATOM 1932 N N . VAL A 1 271 ? 49.631 32.637 39.285 1.00 32.20 271 VAL A N 1
ATOM 1933 C CA . VAL A 1 271 ? 48.728 32.390 38.126 1.00 32.64 271 VAL A CA 1
ATOM 1934 C C . VAL A 1 271 ? 49.215 33.244 36.949 1.00 30.20 271 VAL A C 1
ATOM 1935 O O . VAL A 1 271 ? 49.618 34.414 37.170 1.00 26.81 271 VAL A O 1
ATOM 1939 N N . ASP A 1 272 ? 49.127 32.692 35.747 1.00 32.61 272 ASP A N 1
ATOM 1940 C CA . ASP A 1 272 ? 49.368 33.438 34.485 1.00 33.39 272 ASP A CA 1
ATOM 1941 C C . ASP A 1 272 ? 48.134 34.258 34.143 1.00 35.84 272 ASP A C 1
ATOM 1942 O O . ASP A 1 272 ? 47.013 33.878 34.551 1.00 33.13 272 ASP A O 1
ATOM 1947 N N . VAL A 1 273 ? 48.354 35.338 33.399 1.00 35.37 273 VAL A N 1
ATOM 1948 C CA . VAL A 1 273 ? 47.288 36.188 32.808 1.00 32.31 273 VAL A CA 1
ATOM 1949 C C . VAL A 1 273 ? 47.351 36.031 31.293 1.00 35.10 273 VAL A C 1
ATOM 1950 O O . VAL A 1 273 ? 48.420 36.255 30.720 1.00 35.68 273 VAL A O 1
ATOM 1954 N N . VAL A 1 274 ? 46.230 35.654 30.691 1.00 40.35 274 VAL A N 1
ATOM 1955 C CA . VAL A 1 274 ? 46.066 35.408 29.228 1.00 39.69 274 VAL A CA 1
ATOM 1956 C C . VAL A 1 274 ? 44.932 36.314 28.744 1.00 41.08 274 VAL A C 1
ATOM 1957 O O . VAL A 1 274 ? 43.936 36.465 29.488 1.00 31.14 274 VAL A O 1
ATOM 1961 N N . GLN A 1 275 ? 45.089 36.907 27.555 1.00 43.73 275 GLN A N 1
ATOM 1962 C CA . GLN A 1 275 ? 44.030 37.692 26.868 1.00 47.05 275 GLN A CA 1
ATOM 1963 C C . GLN A 1 275 ? 42.996 36.693 26.341 1.00 45.67 275 GLN A C 1
ATOM 1964 O O . GLN A 1 275 ? 43.413 35.661 25.835 1.00 51.98 275 GLN A O 1
ATOM 1970 N N . GLY A 1 276 ? 41.703 36.980 26.488 1.00 49.22 276 GLY A N 1
ATOM 1971 C CA . GLY A 1 276 ? 40.607 36.131 25.984 1.00 53.21 276 GLY A CA 1
ATOM 1972 C C . GLY A 1 276 ? 40.339 36.338 24.496 1.00 58.12 276 GLY A C 1
ATOM 1973 O O . GLY A 1 276 ? 40.429 37.505 24.044 1.00 49.05 276 GLY A O 1
ATOM 1974 N N . GLN A 1 277 ? 39.980 35.243 23.798 1.00 67.90 277 GLN A N 1
ATOM 1975 C CA . GLN A 1 277 ? 39.645 35.151 22.344 1.00 76.48 277 GLN A CA 1
ATOM 1976 C C . GLN A 1 277 ? 38.126 35.053 22.162 1.00 70.57 277 GLN A C 1
ATOM 1977 O O . GLN A 1 277 ? 37.453 36.053 22.378 1.00 68.13 277 GLN A O 1
ATOM 1983 N N . MET B 1 1 ? 5.822 19.544 32.282 1.00 28.31 1 MET B N 1
ATOM 1984 C CA . MET B 1 1 ? 5.934 18.730 33.504 1.00 28.38 1 MET B CA 1
ATOM 1985 C C . MET B 1 1 ? 6.290 19.666 34.666 1.00 26.71 1 MET B C 1
ATOM 1986 O O . MET B 1 1 ? 6.991 20.669 34.413 1.00 25.84 1 MET B O 1
ATOM 1991 N N . ARG B 1 2 ? 5.791 19.351 35.865 1.00 25.32 2 ARG B N 1
ATOM 1992 C CA . ARG B 1 2 ? 6.006 20.116 37.115 1.00 26.91 2 ARG B CA 1
ATOM 1993 C C . ARG B 1 2 ? 6.852 19.257 38.050 1.00 25.82 2 ARG B C 1
ATOM 1994 O O . ARG B 1 2 ? 6.338 18.206 38.486 1.00 26.03 2 ARG B O 1
ATOM 2002 N N . LEU B 1 3 ? 8.112 19.660 38.272 1.00 23.33 3 LEU B N 1
ATOM 2003 C CA . LEU B 1 3 ? 9.079 18.962 39.169 1.00 24.29 3 LEU B CA 1
ATOM 2004 C C . LEU B 1 3 ? 9.199 19.716 40.496 1.00 23.33 3 LEU B C 1
ATOM 2005 O O . LEU B 1 3 ? 9.339 20.969 40.484 1.00 20.36 3 LEU B O 1
ATOM 2010 N N . ALA B 1 4 ? 9.125 18.966 41.593 1.00 22.35 4 ALA B N 1
ATOM 2011 C CA . ALA B 1 4 ? 9.002 19.475 42.974 1.00 21.44 4 ALA B CA 1
ATOM 2012 C C . ALA B 1 4 ? 9.986 18.731 43.861 1.00 21.35 4 ALA B C 1
ATOM 2013 O O . ALA B 1 4 ? 10.308 17.550 43.532 1.00 22.02 4 ALA B O 1
ATOM 2015 N N . ARG B 1 5 ? 10.521 19.418 44.873 1.00 21.94 5 ARG B N 1
ATOM 2016 C CA . ARG B 1 5 ? 11.067 18.783 46.105 1.00 24.09 5 ARG B CA 1
ATOM 2017 C C . ARG B 1 5 ? 9.997 18.850 47.212 1.00 24.08 5 ARG B C 1
ATOM 2018 O O . ARG B 1 5 ? 9.224 19.808 47.235 1.00 20.95 5 ARG B O 1
ATOM 2026 N N . PHE B 1 6 ? 9.981 17.867 48.108 1.00 27.12 6 PHE B N 1
ATOM 2027 C CA . PHE B 1 6 ? 9.015 17.758 49.232 1.00 28.02 6 PHE B CA 1
ATOM 2028 C C . PHE B 1 6 ? 9.592 16.829 50.296 1.00 28.51 6 PHE B C 1
ATOM 2029 O O . PHE B 1 6 ? 10.506 16.054 49.977 1.00 28.94 6 PHE B O 1
ATOM 2037 N N . ASP B 1 7 ? 9.099 16.963 51.529 1.00 33.82 7 ASP B N 1
ATOM 2038 C CA . ASP B 1 7 ? 9.337 16.031 52.668 1.00 35.08 7 ASP B CA 1
ATOM 2039 C C . ASP B 1 7 ? 10.823 15.704 52.764 1.00 34.86 7 ASP B C 1
ATOM 2040 O O . ASP B 1 7 ? 11.176 14.525 52.699 1.00 37.70 7 ASP B O 1
ATOM 2045 N N . GLY B 1 8 ? 11.652 16.742 52.861 1.00 36.23 8 GLY B N 1
ATOM 2046 C CA . GLY B 1 8 ? 13.111 16.641 53.045 1.00 36.75 8 GLY B CA 1
ATOM 2047 C C . GLY B 1 8 ? 13.846 16.117 51.822 1.00 34.26 8 GLY B C 1
ATOM 2048 O O . GLY B 1 8 ? 14.688 15.224 51.991 1.00 37.90 8 GLY B O 1
ATOM 2049 N N . GLY B 1 9 ? 13.566 16.654 50.636 1.00 32.17 9 GLY B N 1
ATOM 2050 C CA . GLY B 1 9 ? 14.443 16.478 49.461 1.00 30.74 9 GLY B CA 1
ATOM 2051 C C . GLY B 1 9 ? 14.049 15.281 48.629 1.00 28.52 9 GLY B C 1
ATOM 2052 O O . GLY B 1 9 ? 14.817 14.894 47.724 1.00 27.17 9 GLY B O 1
ATOM 2053 N N . ARG B 1 10 ? 12.841 14.768 48.844 1.00 28.66 10 ARG B N 1
ATOM 2054 C CA . ARG B 1 10 ? 12.204 13.809 47.899 1.00 28.17 10 ARG B CA 1
ATOM 2055 C C . ARG B 1 10 ? 11.857 14.554 46.602 1.00 24.98 10 ARG B C 1
ATOM 2056 O O . ARG B 1 10 ? 11.558 15.735 46.674 1.00 25.87 10 ARG B O 1
ATOM 2064 N N . LEU B 1 11 ? 12.029 13.918 45.449 1.00 23.86 11 LEU B N 1
ATOM 2065 C CA . LEU B 1 11 ? 11.704 14.495 44.117 1.00 25.09 11 LEU B CA 1
ATOM 2066 C C . LEU B 1 11 ? 10.345 13.974 43.656 1.00 24.82 11 LEU B C 1
ATOM 2067 O O . LEU B 1 11 ? 10.094 12.744 43.762 1.00 26.72 11 LEU B O 1
ATOM 2072 N N . GLY B 1 12 ? 9.515 14.853 43.107 1.00 22.85 12 GLY B N 1
ATOM 2073 C CA . GLY B 1 12 ? 8.177 14.463 42.655 1.00 23.63 12 GLY B CA 1
ATOM 2074 C C . GLY B 1 12 ? 7.778 15.110 41.353 1.00 24.49 12 GLY B C 1
ATOM 2075 O O . GLY B 1 12 ? 8.331 16.170 41.022 1.00 26.37 12 GLY B O 1
ATOM 2076 N N . VAL B 1 13 ? 6.818 14.493 40.662 1.00 24.18 13 VAL B N 1
ATOM 2077 C CA . VAL B 1 13 ? 6.068 15.112 39.534 1.00 23.96 13 VAL B CA 1
ATOM 2078 C C . VAL B 1 13 ? 4.690 15.499 40.057 1.00 25.08 13 VAL B C 1
ATOM 2079 O O . VAL B 1 13 ? 4.030 14.647 40.650 1.00 25.11 13 VAL B O 1
ATOM 2083 N N . VAL B 1 14 ? 4.285 16.746 39.840 1.00 26.04 14 VAL B N 1
ATOM 2084 C CA . VAL B 1 14 ? 2.968 17.253 40.297 1.00 30.00 14 VAL B CA 1
ATOM 2085 C C . VAL B 1 14 ? 1.956 17.025 39.175 1.00 34.86 14 VAL B C 1
ATOM 2086 O O . VAL B 1 14 ? 2.183 17.563 38.067 1.00 34.07 14 VAL B O 1
ATOM 2090 N N . ILE B 1 15 ? 0.934 16.209 39.486 1.00 36.03 15 ILE B N 1
ATOM 2091 C CA . ILE B 1 15 ? -0.196 15.750 38.626 1.00 38.19 15 ILE B CA 1
ATOM 2092 C C . ILE B 1 15 ? -1.477 16.303 39.255 1.00 36.72 15 ILE B C 1
ATOM 2093 O O . ILE B 1 15 ? -1.877 15.768 40.289 1.00 32.95 15 ILE B O 1
ATOM 2098 N N . GLY B 1 16 ? -2.106 17.304 38.653 1.00 38.32 16 GLY B N 1
ATOM 2099 C CA . GLY B 1 16 ? -3.296 17.941 39.247 1.00 41.13 16 GLY B CA 1
ATOM 2100 C C . GLY B 1 16 ? -3.021 18.316 40.692 1.00 39.85 16 GLY B C 1
ATOM 2101 O O . GLY B 1 16 ? -2.081 19.090 40.905 1.00 40.13 16 GLY B O 1
ATOM 2102 N N . ASP B 1 17 ? -3.735 17.703 41.642 1.00 40.25 17 ASP B N 1
ATOM 2103 C CA . ASP B 1 17 ? -3.736 18.050 43.091 1.00 43.73 17 ASP B CA 1
ATOM 2104 C C . ASP B 1 17 ? -2.897 17.035 43.859 1.00 41.46 17 ASP B C 1
ATOM 2105 O O . ASP B 1 17 ? -2.943 17.027 45.106 1.00 43.32 17 ASP B O 1
ATOM 2110 N N . GLU B 1 18 ? -2.152 16.205 43.139 1.00 37.57 18 GLU B N 1
ATOM 2111 C CA . GLU B 1 18 ? -1.361 15.100 43.720 1.00 36.05 18 GLU B CA 1
ATOM 2112 C C . GLU B 1 18 ? 0.095 15.252 43.281 1.00 31.60 18 GLU B C 1
ATOM 2113 O O . GLU B 1 18 ? 0.373 15.991 42.328 1.00 26.25 18 GLU B O 1
ATOM 2119 N N . ILE B 1 19 ? 0.972 14.485 43.905 1.00 27.81 19 ILE B N 1
ATOM 2120 C CA . ILE B 1 19 ? 2.384 14.380 43.488 1.00 29.71 19 ILE B CA 1
ATOM 2121 C C . ILE B 1 19 ? 2.768 12.898 43.470 1.00 31.24 19 ILE B C 1
ATOM 2122 O O . ILE B 1 19 ? 2.315 12.131 44.333 1.00 30.11 19 ILE B O 1
ATOM 2127 N N . ALA B 1 20 ? 3.613 12.524 42.521 1.00 30.42 20 ALA B N 1
ATOM 2128 C CA . ALA B 1 20 ? 4.172 11.167 42.402 1.00 29.90 20 ALA B CA 1
ATOM 2129 C C . ALA B 1 20 ? 5.674 11.248 42.679 1.00 28.74 20 ALA B C 1
ATOM 2130 O O . ALA B 1 20 ? 6.377 12.039 41.995 1.00 27.13 20 ALA B O 1
ATOM 2132 N N . ASP B 1 21 ? 6.127 10.431 43.628 1.00 27.07 21 ASP B N 1
ATOM 2133 C CA . ASP B 1 21 ? 7.529 10.315 44.098 1.00 29.42 21 ASP B CA 1
ATOM 2134 C C . ASP B 1 21 ? 8.383 9.617 43.033 1.00 29.59 21 ASP B C 1
ATOM 2135 O O . ASP B 1 21 ? 8.100 8.464 42.722 1.00 34.41 21 ASP B O 1
ATOM 2140 N N . ILE B 1 22 ? 9.413 10.303 42.525 1.00 27.55 22 ILE B N 1
ATOM 2141 C CA . ILE B 1 22 ? 10.289 9.814 41.425 1.00 25.38 22 ILE B CA 1
ATOM 2142 C C . ILE B 1 22 ? 11.711 9.699 41.952 1.00 26.04 22 ILE B C 1
ATOM 2143 O O . ILE B 1 22 ? 12.637 9.543 41.133 1.00 26.88 22 ILE B O 1
ATOM 2148 N N . THR B 1 23 ? 11.862 9.717 43.278 1.00 27.78 23 THR B N 1
ATOM 2149 C CA . THR B 1 23 ? 13.177 9.693 43.955 1.00 30.01 23 THR B CA 1
ATOM 2150 C C . THR B 1 23 ? 13.963 8.445 43.516 1.00 33.28 23 THR B C 1
ATOM 2151 O O . THR B 1 23 ? 15.091 8.623 42.955 1.00 37.26 23 THR B O 1
ATOM 2155 N N . ALA B 1 24 ? 13.427 7.239 43.745 1.00 31.46 24 ALA B N 1
ATOM 2156 C CA . ALA B 1 24 ? 14.099 5.955 43.406 1.00 31.12 24 ALA B CA 1
ATOM 2157 C C . ALA B 1 24 ? 14.399 5.901 41.902 1.00 29.94 24 ALA B C 1
ATOM 2158 O O . ALA B 1 24 ? 15.556 5.675 41.547 1.00 34.61 24 ALA B O 1
ATOM 2160 N N . LEU B 1 25 ? 13.438 6.167 41.015 1.00 33.41 25 LEU B N 1
ATOM 2161 C CA . LEU B 1 25 ? 13.692 5.944 39.558 1.00 32.20 25 LEU B CA 1
ATOM 2162 C C . LEU B 1 25 ? 14.771 6.898 39.029 1.00 31.76 25 LEU B C 1
ATOM 2163 O O . LEU B 1 25 ? 15.428 6.525 38.034 1.00 31.36 25 LEU B O 1
ATOM 2168 N N . THR B 1 26 ? 14.964 8.066 39.653 1.00 30.37 26 THR B N 1
ATOM 2169 C CA . THR B 1 26 ? 15.980 9.065 39.233 1.00 32.09 26 THR B CA 1
ATOM 2170 C C . THR B 1 26 ? 17.327 8.756 39.909 1.00 31.05 26 THR B C 1
ATOM 2171 O O . THR B 1 26 ? 18.305 9.301 39.461 1.00 31.60 26 THR B O 1
ATOM 2175 N N . GLY B 1 27 ? 17.376 7.872 40.908 1.00 32.69 27 GLY B N 1
ATOM 2176 C CA . GLY B 1 27 ? 18.591 7.581 41.697 1.00 34.14 27 GLY B CA 1
ATOM 2177 C C . GLY B 1 27 ? 18.994 8.760 42.580 1.00 34.40 27 GLY B C 1
ATOM 2178 O O . GLY B 1 27 ? 20.172 8.880 42.871 1.00 33.92 27 GLY B O 1
ATOM 2179 N N . ALA B 1 28 ? 18.045 9.621 42.961 1.00 35.07 28 ALA B N 1
ATOM 2180 C CA . ALA B 1 28 ? 18.244 10.742 43.910 1.00 35.89 28 ALA B CA 1
ATOM 2181 C C . AL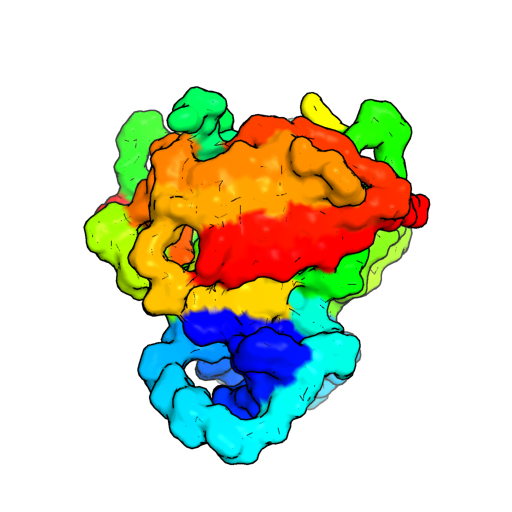A B 1 28 ? 18.431 10.158 45.314 1.00 36.14 28 ALA B C 1
ATOM 2182 O O . ALA B 1 28 ? 17.880 9.102 45.583 1.00 32.87 28 ALA B O 1
ATOM 2184 N N . ASP B 1 29 ? 19.211 10.816 46.170 1.00 41.08 29 ASP B N 1
ATOM 2185 C CA . ASP B 1 29 ? 19.378 10.436 47.599 1.00 38.52 29 ASP B CA 1
ATOM 2186 C C . ASP B 1 29 ? 18.880 11.584 48.460 1.00 35.92 29 ASP B C 1
ATOM 2187 O O . ASP B 1 29 ? 19.598 12.562 48.614 1.00 31.86 29 ASP B O 1
ATOM 2192 N N . PRO B 1 30 ? 17.682 11.489 49.078 1.00 36.27 30 PRO B N 1
ATOM 2193 C CA . PRO B 1 30 ? 17.148 12.586 49.890 1.00 38.20 30 PRO B CA 1
ATOM 2194 C C . PRO B 1 30 ? 18.022 12.974 51.101 1.00 38.51 30 PRO B C 1
ATOM 2195 O O . PRO B 1 30 ? 17.890 14.120 51.535 1.00 38.70 30 PRO B O 1
ATOM 2199 N N . ALA B 1 31 ? 18.895 12.060 51.575 1.00 37.86 31 ALA B N 1
ATOM 2200 C CA . ALA B 1 31 ? 19.820 12.223 52.736 1.00 39.58 31 ALA B CA 1
ATOM 2201 C C . ALA B 1 31 ? 21.109 12.961 52.347 1.00 38.85 31 ALA B C 1
ATOM 2202 O O . ALA B 1 31 ? 21.843 13.364 53.252 1.00 35.76 31 ALA B O 1
ATOM 2204 N N . GLN B 1 32 ? 21.399 13.071 51.051 1.00 37.09 32 GLN B N 1
ATOM 2205 C CA . GLN B 1 32 ? 22.593 13.762 50.515 1.00 37.58 32 GLN B CA 1
ATOM 2206 C C . GLN B 1 32 ? 22.672 15.218 51.025 1.00 34.51 32 GLN B C 1
ATOM 2207 O O . GLN B 1 32 ? 21.670 15.974 50.957 1.00 30.50 32 GLN B O 1
ATOM 2213 N N . TRP B 1 33 ? 23.865 15.613 51.459 1.00 29.03 33 TRP B N 1
ATOM 2214 C CA . TRP B 1 33 ? 24.175 16.995 51.881 1.00 28.58 33 TRP B CA 1
ATOM 2215 C C . TRP B 1 33 ? 25.537 17.387 51.329 1.00 26.95 33 TRP B C 1
ATOM 2216 O O . TRP B 1 33 ? 26.468 16.597 51.445 1.00 26.94 33 TRP B O 1
ATOM 2227 N N . PRO B 1 34 ? 25.691 18.560 50.665 1.00 25.10 34 PRO B N 1
ATOM 2228 C CA . PRO B 1 34 ? 24.572 19.373 50.172 1.00 26.55 34 PRO B CA 1
ATOM 2229 C C . PRO B 1 34 ? 23.624 18.676 49.178 1.00 25.69 34 PRO B C 1
ATOM 2230 O O . PRO B 1 34 ? 24.047 17.746 48.494 1.00 25.50 34 PRO B O 1
ATOM 2234 N N . ASP B 1 35 ? 22.349 19.080 49.180 1.00 26.21 35 ASP B N 1
ATOM 2235 C CA . ASP B 1 35 ? 21.284 18.471 48.339 1.00 26.74 35 ASP B CA 1
ATOM 2236 C C . ASP B 1 35 ? 21.373 19.053 46.925 1.00 25.19 35 ASP B C 1
ATOM 2237 O O . ASP B 1 35 ? 20.889 20.194 46.723 1.00 22.38 35 ASP B O 1
ATOM 2242 N N . MET B 1 36 ? 21.939 18.283 45.994 1.00 22.86 36 MET B N 1
ATOM 2243 C CA . MET B 1 36 ? 22.104 18.654 44.561 1.00 24.68 36 MET B CA 1
ATOM 2244 C C . MET B 1 36 ? 21.303 17.727 43.633 1.00 25.63 36 MET B C 1
ATOM 2245 O O . MET B 1 36 ? 21.661 17.648 42.449 1.00 27.24 36 MET B O 1
ATOM 2250 N N . ASN B 1 37 ? 20.232 17.095 44.120 1.00 27.39 37 ASN B N 1
ATOM 2251 C CA . ASN B 1 37 ? 19.464 16.044 43.384 1.00 26.50 37 ASN B CA 1
ATOM 2252 C C . ASN B 1 37 ? 18.733 16.664 42.190 1.00 24.47 37 ASN B C 1
ATOM 2253 O O . ASN B 1 37 ? 18.834 16.104 41.066 1.00 26.01 37 ASN B O 1
ATOM 2258 N N . MET B 1 38 ? 18.099 17.814 42.389 1.00 22.83 38 MET B N 1
ATOM 2259 C CA . MET B 1 38 ? 17.357 18.502 41.316 1.00 23.44 38 MET B CA 1
ATOM 2260 C C . MET B 1 38 ? 18.332 19.038 40.261 1.00 20.83 38 MET B C 1
ATOM 2261 O O . MET B 1 38 ? 18.016 18.965 39.064 1.00 20.80 38 MET B O 1
ATOM 2266 N N . ILE B 1 39 ? 19.498 19.511 40.663 1.00 21.29 39 ILE B N 1
ATOM 2267 C CA . ILE B 1 39 ? 20.533 19.939 39.686 1.00 22.12 39 ILE B CA 1
ATOM 2268 C C . ILE B 1 39 ? 20.897 18.749 38.801 1.00 22.30 39 ILE B C 1
ATOM 2269 O O . ILE B 1 39 ? 20.879 18.919 37.578 1.00 20.97 39 ILE B O 1
ATOM 2274 N N . ARG B 1 40 ? 21.110 17.567 39.368 1.00 26.05 40 ARG B N 1
ATOM 2275 C CA . ARG B 1 40 ? 21.471 16.363 38.571 1.00 27.85 40 ARG B CA 1
ATOM 2276 C C . ARG B 1 40 ? 20.278 15.964 37.700 1.00 25.16 40 ARG B C 1
ATOM 2277 O O . ARG B 1 40 ? 20.485 15.698 36.533 1.00 25.38 40 ARG B O 1
ATOM 2285 N N . LEU B 1 41 ? 19.057 15.940 38.240 1.00 25.76 41 LEU B N 1
ATOM 2286 C CA . LEU B 1 41 ? 17.845 15.633 37.438 1.00 23.55 41 LEU B CA 1
ATOM 2287 C C . LEU B 1 41 ? 17.772 16.586 36.238 1.00 25.36 41 LEU B C 1
ATOM 2288 O O . LEU B 1 41 ? 17.423 16.100 35.148 1.00 25.33 41 LEU B O 1
ATOM 2293 N N . ILE B 1 42 ? 18.018 17.891 36.448 1.00 24.14 42 ILE B N 1
ATOM 2294 C CA . ILE B 1 42 ? 17.957 18.954 35.403 1.00 24.57 42 ILE B CA 1
ATOM 2295 C C . ILE B 1 42 ? 19.021 18.671 34.337 1.00 28.23 42 ILE B C 1
ATOM 2296 O O . ILE B 1 42 ? 18.672 18.643 33.155 1.00 32.84 42 ILE B O 1
ATOM 2301 N N A ARG B 1 43 ? 20.279 18.427 34.734 0.50 29.55 43 ARG B N 1
ATOM 2302 N N B ARG B 1 43 ? 20.264 18.464 34.762 0.50 28.75 43 ARG B N 1
ATOM 2303 C CA A ARG B 1 43 ? 21.391 18.112 33.783 0.50 32.26 43 ARG B CA 1
ATOM 2304 C CA B ARG B 1 43 ? 21.394 18.075 33.877 0.50 31.04 43 ARG B CA 1
ATOM 2305 C C A ARG B 1 43 ? 20.995 16.910 32.902 0.50 34.22 43 ARG B C 1
ATOM 2306 C C B ARG B 1 43 ? 20.945 16.947 32.927 0.50 33.47 43 ARG B C 1
ATOM 2307 O O A ARG B 1 43 ? 21.218 16.987 31.679 0.50 35.30 43 ARG B O 1
ATOM 2308 O O B ARG B 1 43 ? 21.042 17.136 31.699 0.50 34.41 43 ARG B O 1
ATOM 2323 N N . ASP B 1 44 ? 20.417 15.855 33.492 1.00 32.33 44 ASP B N 1
ATOM 2324 C CA . ASP B 1 44 ? 20.119 14.561 32.807 1.00 34.72 44 ASP B CA 1
ATOM 2325 C C . ASP B 1 44 ? 18.661 14.470 32.320 1.00 31.39 44 ASP B C 1
ATOM 2326 O O . ASP B 1 44 ? 18.242 13.388 31.947 1.00 27.57 44 ASP B O 1
ATOM 2331 N N . PHE B 1 45 ? 17.894 15.551 32.316 1.00 31.33 45 PHE B N 1
ATOM 2332 C CA . PHE B 1 45 ? 16.419 15.457 32.171 1.00 32.07 45 PHE B CA 1
ATOM 2333 C C . PHE B 1 45 ? 16.020 14.884 30.797 1.00 33.88 45 PHE B C 1
ATOM 2334 O O . PHE B 1 45 ? 15.045 14.108 30.737 1.00 26.43 45 PHE B O 1
ATOM 2342 N N . GLU B 1 46 ? 16.721 15.243 29.717 1.00 36.81 46 GLU B N 1
ATOM 2343 C CA . GLU B 1 46 ? 16.283 14.818 28.357 1.00 41.44 46 GLU B CA 1
ATOM 2344 C C . GLU B 1 46 ? 16.515 13.310 28.254 1.00 37.72 46 GLU B C 1
ATOM 2345 O O . GLU B 1 46 ? 15.701 12.640 27.620 1.00 39.16 46 GLU B O 1
ATOM 2351 N N . GLY B 1 47 ? 17.447 12.766 29.029 1.00 34.62 47 GLY B N 1
ATOM 2352 C CA . GLY B 1 47 ? 17.623 11.305 29.100 1.00 35.26 47 GLY B CA 1
ATOM 2353 C C . GLY B 1 47 ? 16.675 10.597 30.061 1.00 33.75 47 GLY B C 1
ATOM 2354 O O . GLY B 1 47 ? 16.646 9.391 29.980 1.00 36.67 47 GLY B O 1
ATOM 2355 N N . LEU B 1 48 ? 15.979 11.288 30.975 1.00 31.90 48 LEU B N 1
ATOM 2356 C CA . LEU B 1 48 ? 15.168 10.657 32.062 1.00 31.68 48 LEU B CA 1
ATOM 2357 C C . LEU B 1 48 ? 13.683 11.022 31.929 1.00 29.61 48 LEU B C 1
ATOM 2358 O O . LEU B 1 48 ? 12.870 10.486 32.702 1.00 29.64 48 LEU B O 1
ATOM 2363 N N A ARG B 1 49 ? 13.328 11.901 30.991 0.50 29.10 49 ARG B N 1
ATOM 2364 N N B ARG B 1 49 ? 13.343 11.923 31.006 0.50 28.81 49 ARG B N 1
ATOM 2365 C CA A ARG B 1 49 ? 11.932 12.374 30.823 0.50 29.59 49 ARG B CA 1
ATOM 2366 C CA B ARG B 1 49 ? 11.955 12.389 30.768 0.50 29.00 49 ARG B CA 1
ATOM 2367 C C A ARG B 1 49 ? 11.062 11.163 30.458 0.50 29.46 49 ARG B C 1
ATOM 2368 C C B ARG B 1 49 ? 11.086 11.161 30.468 0.50 29.12 49 ARG B C 1
ATOM 2369 O O A ARG B 1 49 ? 9.995 10.991 31.092 0.50 26.92 49 ARG B O 1
ATOM 2370 O O B ARG B 1 49 ? 10.053 10.978 31.155 0.50 26.59 49 ARG B O 1
ATOM 2385 N N . GLY B 1 50 ? 11.528 10.351 29.498 1.00 29.76 50 GLY B N 1
ATOM 2386 C CA . GLY B 1 50 ? 10.855 9.122 29.043 1.00 29.30 50 GLY B CA 1
ATOM 2387 C C . GLY B 1 50 ? 10.630 8.163 30.185 1.00 30.53 50 GLY B C 1
ATOM 2388 O O . GLY B 1 50 ? 9.494 7.686 30.364 1.00 31.33 50 GLY B O 1
ATOM 2389 N N . ALA B 1 51 ? 11.680 7.907 30.962 1.00 32.80 51 ALA B N 1
ATOM 2390 C CA . ALA B 1 51 ? 11.629 7.031 32.150 1.00 30.51 51 ALA B CA 1
ATOM 2391 C C . ALA B 1 51 ? 10.543 7.507 33.124 1.00 29.22 51 ALA B C 1
ATOM 2392 O O . ALA B 1 51 ? 9.856 6.658 33.699 1.00 26.57 51 ALA B O 1
ATOM 2394 N N . ILE B 1 52 ? 10.417 8.817 33.337 1.00 27.93 52 ILE B N 1
ATOM 2395 C CA . ILE B 1 52 ? 9.432 9.374 34.307 1.00 29.71 52 ILE B CA 1
ATOM 2396 C C . ILE B 1 52 ? 8.038 9.151 33.713 1.00 30.34 52 ILE B C 1
ATOM 2397 O O . ILE B 1 52 ? 7.200 8.595 34.425 1.00 28.08 52 ILE B O 1
ATOM 2402 N N . GLU B 1 53 ? 7.823 9.534 32.450 1.00 30.82 53 GLU B N 1
ATOM 2403 C CA . GLU B 1 53 ? 6.516 9.392 31.756 1.00 37.72 53 GLU B CA 1
ATOM 2404 C C . GLU B 1 53 ? 6.067 7.925 31.818 1.00 36.43 53 GLU B C 1
ATOM 2405 O O . GLU B 1 53 ? 4.919 7.670 32.248 1.00 34.99 53 GLU B O 1
ATOM 2411 N N . ALA B 1 54 ? 6.944 6.992 31.455 1.00 31.66 54 ALA B N 1
ATOM 2412 C CA . ALA B 1 54 ? 6.649 5.539 31.472 1.00 32.66 54 ALA B CA 1
ATOM 2413 C C . ALA B 1 54 ? 6.248 5.064 32.881 1.00 31.88 54 ALA B C 1
ATOM 2414 O O . ALA B 1 54 ? 5.401 4.193 32.992 1.00 34.45 54 ALA B O 1
ATOM 2416 N N . ALA B 1 55 ? 6.850 5.583 33.945 1.00 30.80 55 ALA B N 1
ATOM 2417 C CA . ALA B 1 55 ? 6.618 5.075 35.314 1.00 31.35 55 ALA B CA 1
ATOM 2418 C C . ALA B 1 55 ? 5.316 5.640 35.891 1.00 33.37 55 ALA B C 1
ATOM 2419 O O . ALA B 1 55 ? 4.788 5.004 36.810 1.00 33.73 55 ALA B O 1
ATOM 2421 N N . LEU B 1 56 ? 4.858 6.812 35.433 1.00 34.81 56 LEU B N 1
ATOM 2422 C CA . LEU B 1 56 ? 3.788 7.580 36.126 1.00 36.07 56 LEU B CA 1
ATOM 2423 C C . LEU B 1 56 ? 2.613 6.661 36.405 1.00 36.57 56 LEU B C 1
ATOM 2424 O O . LEU B 1 56 ? 2.211 6.536 37.554 1.00 32.96 56 LEU B O 1
ATOM 2429 N N . PRO B 1 57 ? 2.107 5.911 35.402 1.00 37.54 57 PRO B N 1
ATOM 2430 C CA . PRO B 1 57 ? 0.971 5.012 35.621 1.00 37.06 57 PRO B CA 1
ATOM 2431 C C . PRO B 1 57 ? 1.134 4.034 36.795 1.00 35.87 57 PRO B C 1
ATOM 2432 O O . PRO B 1 57 ? 0.127 3.735 37.390 1.00 38.87 57 PRO B O 1
ATOM 2436 N N . GLY B 1 58 ? 2.369 3.644 37.129 1.00 33.71 58 GLY B N 1
ATOM 2437 C CA . GLY B 1 58 ? 2.727 2.692 38.199 1.00 33.67 58 GLY B CA 1
ATOM 2438 C C . GLY B 1 58 ? 2.917 3.335 39.568 1.00 38.14 58 GLY B C 1
ATOM 2439 O O . GLY B 1 58 ? 2.932 2.573 40.568 1.00 39.26 58 GLY B O 1
ATOM 2440 N N . LEU B 1 59 ? 3.070 4.667 39.662 1.00 39.33 59 LEU B N 1
ATOM 2441 C CA . LEU B 1 59 ? 3.484 5.334 40.936 1.00 36.82 59 LEU B CA 1
ATOM 2442 C C . LEU B 1 59 ? 2.258 5.749 41.737 1.00 34.62 59 LEU B C 1
ATOM 2443 O O . LEU B 1 59 ? 1.314 6.288 41.133 1.00 37.38 59 LEU B O 1
ATOM 2448 N N . ALA B 1 60 ? 2.310 5.496 43.044 1.00 38.87 60 ALA B N 1
ATOM 2449 C CA . ALA B 1 60 ? 1.331 5.953 44.051 1.00 43.11 60 ALA B CA 1
ATOM 2450 C C . ALA B 1 60 ? 1.348 7.484 44.046 1.00 44.92 60 ALA B C 1
ATOM 2451 O O . ALA B 1 60 ? 2.448 8.083 43.888 1.00 46.26 60 ALA B O 1
ATOM 2453 N N . ARG B 1 61 ? 0.170 8.078 44.187 1.00 44.03 61 ARG B N 1
ATOM 2454 C CA . ARG B 1 61 ? -0.058 9.534 44.060 1.00 48.29 61 ARG B CA 1
ATOM 2455 C C . ARG B 1 61 ? -0.523 10.073 45.415 1.00 48.67 61 ARG B C 1
ATOM 2456 O O . ARG B 1 61 ? -1.660 9.735 45.824 1.00 51.04 61 ARG B O 1
ATOM 2464 N N . ILE B 1 62 ? 0.319 10.881 46.065 1.00 42.53 62 ILE B N 1
ATOM 2465 C CA . ILE B 1 62 ? 0.033 11.531 47.378 1.00 43.77 62 ILE B CA 1
ATOM 2466 C C . ILE B 1 62 ? -0.666 12.862 47.107 1.00 42.95 62 ILE B C 1
ATOM 2467 O O . ILE B 1 62 ? -0.250 13.631 46.242 1.00 39.25 62 ILE B O 1
ATOM 2472 N N . PRO B 1 63 ? -1.799 13.162 47.782 1.00 45.01 63 PRO B N 1
ATOM 2473 C CA . PRO B 1 63 ? -2.413 14.482 47.678 1.00 42.20 63 PRO B CA 1
ATOM 2474 C C . PRO B 1 63 ? -1.412 15.567 48.102 1.00 39.12 63 PRO B C 1
ATOM 2475 O O . PRO B 1 63 ? -0.737 15.405 49.096 1.00 37.48 63 PRO B O 1
ATOM 2479 N N . LEU B 1 64 ? -1.325 16.643 47.326 1.00 39.08 64 LEU B N 1
ATOM 2480 C CA . LEU B 1 64 ? -0.470 17.809 47.649 1.00 39.83 64 LEU B CA 1
ATOM 2481 C C . LEU B 1 64 ? -0.752 18.289 49.084 1.00 42.47 64 LEU B C 1
ATOM 2482 O O . LEU B 1 64 ? 0.208 18.722 49.769 1.00 41.81 64 LEU B O 1
ATOM 2487 N N . ALA B 1 65 ? -2.004 18.239 49.550 1.00 41.70 65 ALA B N 1
ATOM 2488 C CA . ALA B 1 65 ? -2.376 18.769 50.888 1.00 41.88 65 ALA B CA 1
ATOM 2489 C C . ALA B 1 65 ? -1.597 18.018 51.983 1.00 42.36 65 ALA B C 1
ATOM 2490 O O . ALA B 1 65 ? -1.392 18.611 53.056 1.00 44.92 65 ALA B O 1
ATOM 2492 N N . GLN B 1 66 ? -1.114 16.802 51.693 1.00 41.50 66 GLN B N 1
ATOM 2493 C CA . GLN B 1 66 ? -0.474 15.876 52.668 1.00 43.96 66 GLN B CA 1
ATOM 2494 C C . GLN B 1 66 ? 1.050 15.908 52.579 1.00 41.36 66 GLN B C 1
ATOM 2495 O O . GLN B 1 66 ? 1.669 15.086 53.255 1.00 41.25 66 GLN B O 1
ATOM 2501 N N . VAL B 1 67 ? 1.651 16.786 51.772 1.00 41.01 67 VAL B N 1
ATOM 2502 C CA . VAL B 1 67 ? 3.143 16.910 51.735 1.00 37.12 67 VAL B CA 1
ATOM 2503 C C . VAL B 1 67 ? 3.502 18.367 52.014 1.00 32.72 67 VAL B C 1
ATOM 2504 O O . VAL B 1 67 ? 2.604 19.217 51.908 1.00 30.84 67 VAL B O 1
ATOM 2508 N N . SER B 1 68 ? 4.779 18.615 52.318 1.00 34.61 68 SER B N 1
ATOM 2509 C CA . SER B 1 68 ? 5.408 19.958 52.423 1.00 35.32 68 SER B CA 1
ATOM 2510 C C . SER B 1 68 ? 6.331 20.155 51.227 1.00 31.52 68 SER B C 1
ATOM 2511 O O . SER B 1 68 ? 7.440 19.579 51.234 1.00 33.65 68 SER B O 1
ATOM 2514 N N . LEU B 1 69 ? 5.871 20.903 50.231 1.00 30.67 69 LEU B N 1
ATOM 2515 C CA . LEU B 1 69 ? 6.691 21.329 49.072 1.00 30.48 69 LEU B CA 1
ATOM 2516 C C . LEU B 1 69 ? 7.844 22.213 49.570 1.00 32.29 69 LEU B C 1
ATOM 2517 O O . LEU B 1 69 ? 7.604 23.065 50.480 1.00 30.38 69 LEU B O 1
ATOM 2522 N N . GLU B 1 70 ? 9.036 22.035 48.989 1.00 30.16 70 GLU B N 1
ATOM 2523 C CA . GLU B 1 70 ? 10.279 22.778 49.342 1.00 30.51 70 GLU B CA 1
ATOM 2524 C C . GLU B 1 70 ? 10.729 23.588 48.112 1.00 28.74 70 GLU B C 1
ATOM 2525 O O . GLU B 1 70 ? 10.159 23.416 47.037 1.00 29.03 70 GLU B O 1
ATOM 2531 N N . THR B 1 71 ? 11.696 24.484 48.270 1.00 27.29 71 THR B N 1
ATOM 2532 C CA . THR B 1 71 ? 12.335 25.202 47.137 1.00 24.06 71 THR B CA 1
ATOM 2533 C C . THR B 1 71 ? 12.945 24.131 46.233 1.00 23.22 71 THR B C 1
ATOM 2534 O O . THR B 1 71 ? 13.516 23.148 46.729 1.00 19.93 71 THR B O 1
ATOM 2538 N N . PRO B 1 72 ? 12.685 24.192 44.905 1.00 21.17 72 PRO B N 1
ATOM 2539 C CA . PRO B 1 72 ? 13.080 23.099 44.004 1.00 21.85 72 PRO B CA 1
ATOM 2540 C C . PRO B 1 72 ? 14.609 22.976 43.840 1.00 24.92 72 PRO B C 1
ATOM 2541 O O . PRO B 1 72 ? 15.063 21.853 43.637 1.00 25.72 72 PRO B O 1
ATOM 2545 N N . VAL B 1 73 ? 15.371 24.075 43.961 1.00 22.80 73 VAL B N 1
ATOM 2546 C CA . VAL B 1 73 ? 16.862 24.055 43.833 1.00 23.54 73 VAL B CA 1
ATOM 2547 C C . VAL B 1 73 ? 17.464 24.764 45.040 1.00 22.13 73 VAL B C 1
ATOM 2548 O O . VAL B 1 73 ? 17.572 25.985 45.028 1.00 22.95 73 VAL B O 1
ATOM 2552 N N . PRO B 1 74 ? 17.829 24.037 46.120 1.00 20.53 74 PRO B N 1
ATOM 2553 C CA . PRO B 1 74 ? 18.252 24.681 47.360 1.00 21.18 74 PRO B CA 1
ATOM 2554 C C . PRO B 1 74 ? 19.681 25.238 47.385 1.00 21.45 74 PRO B C 1
ATOM 2555 O O . PRO B 1 74 ? 19.969 26.012 48.298 1.00 26.86 74 PRO B O 1
ATOM 2559 N N . TRP B 1 75 ? 20.541 24.891 46.428 1.00 19.73 75 TRP B N 1
ATOM 2560 C CA . TRP B 1 75 ? 21.964 25.343 46.457 1.00 20.78 75 TRP B CA 1
ATOM 2561 C C . TRP B 1 75 ? 22.444 25.506 45.021 1.00 21.98 75 TRP B C 1
ATOM 2562 O O . TRP B 1 75 ? 23.215 24.710 44.496 1.00 20.20 75 TRP B O 1
ATOM 2573 N N . PRO B 1 76 ? 21.902 26.524 44.314 1.00 22.07 76 PRO B N 1
ATOM 2574 C CA . PRO B 1 76 ? 22.252 26.753 42.921 1.00 21.27 76 PRO B CA 1
ATOM 2575 C C . PRO B 1 76 ? 23.688 27.285 42.906 1.00 22.36 76 PRO B C 1
ATOM 2576 O O . PRO B 1 76 ? 24.165 27.766 43.957 1.00 21.67 76 PRO B O 1
ATOM 2580 N N . ASN B 1 77 ? 24.355 27.230 41.752 1.00 22.55 77 ASN B N 1
ATOM 2581 C CA . ASN B 1 77 ? 25.712 27.822 41.622 1.00 21.63 77 ASN B CA 1
ATOM 2582 C C . ASN B 1 77 ? 25.570 29.347 41.803 1.00 22.41 77 ASN B C 1
ATOM 2583 O O . ASN B 1 77 ? 26.490 29.953 42.377 1.00 21.86 77 ASN B O 1
ATOM 2588 N N . LYS B 1 78 ? 24.449 29.943 41.363 1.00 20.98 78 LYS B N 1
ATOM 2589 C CA . LYS B 1 78 ? 24.190 31.394 41.497 1.00 20.96 78 LYS B CA 1
ATOM 2590 C C . LYS B 1 78 ? 22.714 31.724 41.276 1.00 21.06 78 LYS B C 1
ATOM 2591 O O . LYS B 1 78 ? 21.985 30.906 40.688 1.00 19.77 78 LYS B O 1
ATOM 2597 N N . ILE B 1 79 ? 22.333 32.903 41.763 1.00 19.18 79 ILE B N 1
ATOM 2598 C CA . ILE B 1 79 ? 21.020 33.551 41.543 1.00 19.78 79 ILE B CA 1
ATOM 2599 C C . ILE B 1 79 ? 21.292 34.941 41.001 1.00 20.19 79 ILE B C 1
ATOM 2600 O O . ILE B 1 79 ? 21.871 35.760 41.745 1.00 21.21 79 ILE B O 1
ATOM 2605 N N . ILE B 1 80 ? 20.860 35.162 39.768 1.00 20.03 80 ILE B N 1
ATOM 2606 C CA . ILE B 1 80 ? 21.131 36.384 38.987 1.00 23.91 80 ILE B CA 1
ATOM 2607 C C . ILE B 1 80 ? 19.805 37.103 38.856 1.00 24.85 80 ILE B C 1
ATOM 2608 O O . ILE B 1 80 ? 18.848 36.493 38.299 1.00 26.62 80 ILE B O 1
ATOM 2613 N N . ALA B 1 81 ? 19.774 38.347 39.300 1.00 22.53 81 ALA B N 1
ATOM 2614 C CA . ALA B 1 81 ? 18.541 39.147 39.338 1.00 24.00 81 ALA B CA 1
ATOM 2615 C C . ALA B 1 81 ? 18.757 40.410 38.500 1.00 24.54 81 ALA B C 1
ATOM 2616 O O . ALA B 1 81 ? 19.884 40.983 38.483 1.00 25.78 81 ALA B O 1
ATOM 2618 N N . TYR B 1 82 ? 17.745 40.746 37.717 1.00 23.45 82 TYR B N 1
ATOM 2619 C CA . TYR B 1 82 ? 17.760 41.929 36.839 1.00 24.43 82 TYR B CA 1
ATOM 2620 C C . TYR B 1 82 ? 16.919 42.984 37.525 1.00 26.99 82 TYR B C 1
ATOM 2621 O O . TYR B 1 82 ? 15.799 42.723 37.930 1.00 29.12 82 TYR B O 1
ATOM 2630 N N . PRO B 1 83 ? 17.471 44.188 37.729 1.00 32.31 83 PRO B N 1
ATOM 2631 C CA . PRO B 1 83 ? 16.758 45.240 38.442 1.00 36.61 83 PRO B CA 1
ATOM 2632 C C . PRO B 1 83 ? 15.748 45.930 37.514 1.00 40.66 83 PRO B C 1
ATOM 2633 O O . PRO B 1 83 ? 16.047 46.097 36.326 1.00 41.44 83 PRO B O 1
ATOM 2637 N N . VAL B 1 84 ? 14.598 46.304 38.081 1.00 45.47 84 VAL B N 1
ATOM 2638 C CA . VAL B 1 84 ? 13.472 47.019 37.383 1.00 51.47 84 VAL B CA 1
ATOM 2639 C C . VAL B 1 84 ? 13.120 46.026 36.278 1.00 51.49 84 VAL B C 1
ATOM 2640 O O . VAL B 1 84 ? 12.726 44.884 36.673 1.00 48.75 84 VAL B O 1
ATOM 2644 N N . ASN B 1 85 ? 13.208 46.424 35.005 1.00 35.78 85 ASN B N 1
ATOM 2645 C CA . ASN B 1 85 ? 13.133 45.576 33.764 1.00 34.37 85 ASN B CA 1
ATOM 2646 C C . ASN B 1 85 ? 11.697 45.357 33.272 1.00 31.90 85 ASN B C 1
ATOM 2647 O O . ASN B 1 85 ? 11.499 44.449 32.399 1.00 32.00 85 ASN B O 1
ATOM 2652 N N . TYR B 1 86 ? 10.728 46.170 33.697 1.00 30.17 86 TYR B N 1
ATOM 2653 C CA . TYR B 1 86 ? 9.366 46.225 33.098 1.00 30.54 86 TYR B CA 1
ATOM 2654 C C . TYR B 1 86 ? 9.075 47.648 32.607 1.00 30.79 86 TYR B C 1
ATOM 2655 O O . TYR B 1 86 ? 9.427 48.602 33.292 1.00 28.07 86 TYR B O 1
ATOM 2664 N N . HIS B 1 87 ? 8.437 47.763 31.445 1.00 34.09 87 HIS B N 1
ATOM 2665 C CA . HIS B 1 87 ? 7.789 49.006 30.949 1.00 40.84 87 HIS B CA 1
ATOM 2666 C C . HIS B 1 87 ? 6.621 49.351 31.877 1.00 45.75 87 HIS B C 1
ATOM 2667 O O . HIS B 1 87 ? 5.789 48.446 32.135 1.00 41.61 87 HIS B O 1
ATOM 2674 N N . ALA B 1 88 ? 6.574 50.589 32.378 1.00 48.51 88 ALA B N 1
ATOM 2675 C CA . ALA B 1 88 ? 5.464 51.109 33.211 1.00 54.69 88 ALA B CA 1
ATOM 2676 C C . ALA B 1 88 ? 4.170 51.149 32.376 1.00 60.51 88 ALA B C 1
ATOM 2677 O O . ALA B 1 88 ? 3.089 50.892 32.942 1.00 56.28 88 ALA B O 1
ATOM 2679 N N . HIS B 1 89 ? 4.291 51.386 31.061 1.00 75.85 89 HIS B N 1
ATOM 2680 C CA . HIS B 1 89 ? 3.169 51.483 30.083 1.00 88.55 89 HIS B CA 1
ATOM 2681 C C . HIS B 1 89 ? 2.970 50.134 29.370 1.00 88.58 89 HIS B C 1
ATOM 2682 O O . HIS B 1 89 ? 3.780 49.795 28.472 1.00 70.20 89 HIS B O 1
ATOM 2689 N N . GLY B 1 90 ? 1.932 49.394 29.778 1.00 93.18 90 GLY B N 1
ATOM 2690 C CA . GLY B 1 90 ? 1.481 48.140 29.146 1.00 96.39 90 GLY B CA 1
ATOM 2691 C C . GLY B 1 90 ? 0.178 48.348 28.391 1.00 100.19 90 GLY B C 1
ATOM 2692 O O . GLY B 1 90 ? 0.116 47.883 27.239 1.00 102.33 90 GLY B O 1
ATOM 2693 N N . ASN B 1 101 ? 20.515 51.846 36.387 1.00 90.79 101 ASN B N 1
ATOM 2694 C CA . ASN B 1 101 ? 20.865 50.788 37.374 1.00 88.83 101 ASN B CA 1
ATOM 2695 C C . ASN B 1 101 ? 22.251 50.226 37.036 1.00 85.25 101 ASN B C 1
ATOM 2696 O O . ASN B 1 101 ? 22.811 50.607 35.977 1.00 81.72 101 ASN B O 1
ATOM 2701 N N . GLN B 1 102 ? 22.758 49.326 37.886 1.00 81.64 102 GLN B N 1
ATOM 2702 C CA . GLN B 1 102 ? 24.158 48.820 37.837 1.00 82.86 102 GLN B CA 1
ATOM 2703 C C . GLN B 1 102 ? 24.210 47.424 37.177 1.00 77.19 102 GLN B C 1
ATOM 2704 O O . GLN B 1 102 ? 25.148 46.656 37.496 1.00 86.26 102 GLN B O 1
ATOM 2710 N N . GLY B 1 103 ? 23.291 47.125 36.244 1.00 64.73 103 GLY B N 1
ATOM 2711 C CA . GLY B 1 103 ? 23.196 45.819 35.561 1.00 54.91 103 GLY B CA 1
ATOM 2712 C C . GLY B 1 103 ? 22.707 44.744 36.520 1.00 47.00 103 GLY B C 1
ATOM 2713 O O . GLY B 1 103 ? 22.156 45.083 37.581 1.00 45.36 103 GLY B O 1
ATOM 2714 N N . PHE B 1 104 ? 22.936 43.472 36.221 1.00 38.36 104 PHE B N 1
ATOM 2715 C CA . PHE B 1 104 ? 22.386 42.377 37.055 1.00 34.03 104 PHE B CA 1
ATOM 2716 C C . PHE B 1 104 ? 23.083 42.347 38.415 1.00 29.58 104 PHE B C 1
ATOM 2717 O O . PHE B 1 104 ? 24.197 42.788 38.556 1.00 27.35 104 PHE B O 1
ATOM 2725 N N . PHE B 1 105 ? 22.420 41.788 39.412 1.00 26.85 105 PHE B N 1
ATOM 2726 C CA . PHE B 1 105 ? 23.049 41.541 40.722 1.00 25.79 105 PHE B CA 1
ATOM 2727 C C . PHE B 1 105 ? 22.847 40.063 41.072 1.00 24.11 105 PHE B C 1
ATOM 2728 O O . PHE B 1 105 ? 22.286 39.301 40.244 1.00 24.72 105 PHE B O 1
ATOM 2736 N N . LEU B 1 106 ? 23.425 39.652 42.200 1.00 22.49 106 LEU B N 1
ATOM 2737 C CA . LEU B 1 106 ? 23.478 38.263 42.690 1.00 21.55 106 LEU B CA 1
ATOM 2738 C C . LEU B 1 106 ? 22.762 38.234 44.030 1.00 23.21 106 LEU B C 1
ATOM 2739 O O . LEU B 1 106 ? 22.922 39.218 44.766 1.00 23.70 106 LEU B O 1
ATOM 2744 N N . LYS B 1 107 ? 21.943 37.204 44.256 1.00 22.21 107 LYS B N 1
ATOM 2745 C CA . LYS B 1 107 ? 21.305 36.883 45.552 1.00 22.56 107 LYS B CA 1
ATOM 2746 C C . LYS B 1 107 ? 22.045 35.690 46.122 1.00 21.81 107 LYS B C 1
ATOM 2747 O O . LYS B 1 107 ? 22.421 34.779 45.377 1.00 21.21 107 LYS B O 1
ATOM 2753 N N . PRO B 1 108 ? 22.269 35.633 47.449 1.00 22.18 108 PRO B N 1
ATOM 2754 C CA . PRO B 1 108 ? 22.924 34.469 48.032 1.00 22.71 108 PRO B CA 1
ATOM 2755 C C . PRO B 1 108 ? 21.939 33.294 47.966 1.00 21.38 108 PRO B C 1
ATOM 2756 O O . PRO B 1 108 ? 20.768 33.534 48.134 1.00 22.47 108 PRO B O 1
ATOM 2760 N N . GLY B 1 109 ? 22.435 32.073 47.778 1.00 22.29 109 GLY B N 1
ATOM 2761 C CA . GLY B 1 109 ? 21.612 30.852 47.835 1.00 21.83 109 GLY B CA 1
ATOM 2762 C C . GLY B 1 109 ? 20.966 30.684 49.200 1.00 21.10 109 GLY B C 1
ATOM 2763 O O . GLY B 1 109 ? 19.871 30.087 49.277 1.00 21.19 109 GLY B O 1
ATOM 2764 N N . SER B 1 110 ? 21.625 31.201 50.239 1.00 19.72 110 SER B N 1
ATOM 2765 C CA . SER B 1 110 ? 21.169 31.182 51.647 1.00 21.78 110 SER B CA 1
ATOM 2766 C C . SER B 1 110 ? 19.803 31.868 51.781 1.00 20.74 110 SER B C 1
ATOM 2767 O O . SER B 1 110 ? 19.072 31.503 52.711 1.00 22.03 110 SER B O 1
ATOM 2770 N N . ALA B 1 111 ? 19.455 32.780 50.863 1.00 19.44 111 ALA B N 1
ATOM 2771 C CA . ALA B 1 111 ? 18.196 33.552 50.868 1.00 21.08 111 ALA B CA 1
ATOM 2772 C C . ALA B 1 111 ? 17.010 32.710 50.382 1.00 22.25 111 ALA B C 1
ATOM 2773 O O . ALA B 1 111 ? 15.839 33.130 50.628 1.00 19.16 111 ALA B O 1
ATOM 2775 N N . LEU B 1 112 ? 17.272 31.556 49.746 1.00 22.99 112 LEU B N 1
ATOM 2776 C CA . LEU B 1 112 ? 16.208 30.748 49.103 1.00 22.59 112 LEU B CA 1
ATOM 2777 C C . LEU B 1 112 ? 15.276 30.262 50.201 1.00 22.28 112 LEU B C 1
ATOM 2778 O O . LEU B 1 112 ? 15.750 29.978 51.290 1.00 22.04 112 LEU B O 1
ATOM 2783 N N . SER B 1 113 ? 13.996 30.199 49.860 1.00 23.86 113 SER B N 1
ATOM 2784 C CA . SER B 1 113 ? 12.883 29.771 50.737 1.00 26.04 113 SER B CA 1
ATOM 2785 C C . SER B 1 113 ? 11.858 28.978 49.922 1.00 25.61 113 SER B C 1
ATOM 2786 O O . SER B 1 113 ? 11.745 29.218 48.746 1.00 25.67 113 SER B O 1
ATOM 2789 N N . GLY B 1 114 ? 11.134 28.072 50.563 1.00 26.18 114 GLY B N 1
ATOM 2790 C CA . GLY B 1 114 ? 10.118 27.273 49.868 1.00 27.26 114 GLY B CA 1
ATOM 2791 C C . GLY B 1 114 ? 8.719 27.856 50.009 1.00 27.63 114 GLY B C 1
ATOM 2792 O O . GLY B 1 114 ? 8.492 28.803 50.764 1.00 25.55 114 GLY B O 1
ATOM 2793 N N . PRO B 1 115 ? 7.742 27.254 49.301 1.00 28.53 115 PRO B N 1
ATOM 2794 C CA . PRO B 1 115 ? 6.361 27.722 49.330 1.00 30.69 115 PRO B CA 1
ATOM 2795 C C . PRO B 1 115 ? 5.588 27.498 50.644 1.00 29.08 115 PRO B C 1
ATOM 2796 O O . PRO B 1 115 ? 4.554 28.046 50.736 1.00 35.91 115 PRO B O 1
ATOM 2800 N N . THR B 1 116 ? 6.096 26.732 51.605 1.00 29.72 116 THR B N 1
ATOM 2801 C CA . THR B 1 116 ? 5.448 26.539 52.927 1.00 34.07 116 THR B CA 1
ATOM 2802 C C . THR B 1 116 ? 6.257 27.255 54.018 1.00 36.81 116 THR B C 1
ATOM 2803 O O . THR B 1 116 ? 5.827 27.162 55.168 1.00 40.13 116 THR B O 1
ATOM 2807 N N . ASP B 1 117 ? 7.382 27.913 53.676 1.00 31.82 117 ASP B N 1
ATOM 2808 C CA . ASP B 1 117 ? 8.245 28.636 54.637 1.00 29.78 117 ASP B CA 1
ATOM 2809 C C . ASP B 1 117 ? 7.765 30.075 54.723 1.00 28.99 117 ASP B C 1
ATOM 2810 O O . ASP B 1 117 ? 7.409 30.668 53.712 1.00 27.23 117 ASP B O 1
ATOM 2815 N N . PRO B 1 118 ? 7.769 30.695 55.925 1.00 29.79 118 PRO B N 1
ATOM 2816 C CA . PRO B 1 118 ? 7.486 32.123 56.034 1.00 29.57 118 PRO B CA 1
ATOM 2817 C C . PRO B 1 118 ? 8.669 32.982 55.587 1.00 27.90 118 PRO B C 1
ATOM 2818 O O . PRO B 1 118 ? 9.802 32.572 55.727 1.00 29.12 118 PRO B O 1
ATOM 2822 N N . VAL B 1 119 ? 8.353 34.151 55.056 1.00 27.05 119 VAL B N 1
ATOM 2823 C CA . VAL B 1 119 ? 9.287 35.292 55.013 1.00 26.96 119 VAL B CA 1
ATOM 2824 C C . VAL B 1 119 ? 9.377 35.829 56.443 1.00 28.96 119 VAL B C 1
ATOM 2825 O O . VAL B 1 119 ? 8.318 36.135 57.041 1.00 27.34 119 VAL B O 1
ATOM 2829 N N . VAL B 1 120 ? 10.597 35.868 56.975 1.00 27.72 120 VAL B N 1
ATOM 2830 C CA . VAL B 1 120 ? 10.959 36.371 58.331 1.00 26.51 120 VAL B CA 1
ATOM 2831 C C . VAL B 1 120 ? 11.465 37.807 58.162 1.00 27.96 120 VAL B C 1
ATOM 2832 O O . VAL B 1 120 ? 12.528 37.972 57.547 1.00 28.26 120 VAL B O 1
ATOM 2836 N N . LEU B 1 121 ? 10.698 38.812 58.620 1.00 30.25 121 LEU B N 1
ATOM 2837 C CA . LEU B 1 121 ? 11.099 40.254 58.585 1.00 33.34 121 LEU B CA 1
ATOM 2838 C C . LEU B 1 121 ? 12.218 40.497 59.590 1.00 34.23 121 LEU B C 1
ATOM 2839 O O . LEU B 1 121 ? 12.081 40.198 60.765 1.00 34.80 121 LEU B O 1
ATOM 2844 N N . PRO B 1 122 ? 13.382 41.014 59.164 1.00 37.19 122 PRO B N 1
ATOM 2845 C CA . PRO B 1 122 ? 14.359 41.511 60.128 1.00 43.89 122 PRO B CA 1
ATOM 2846 C C . PRO B 1 122 ? 13.726 42.736 60.824 1.00 49.85 122 PRO B C 1
ATOM 2847 O O . PRO B 1 122 ? 12.992 43.446 60.165 1.00 51.92 122 PRO B O 1
ATOM 2851 N N . ALA B 1 123 ? 13.945 42.906 62.134 1.00 61.82 123 ALA B N 1
ATOM 2852 C CA . ALA B 1 123 ? 13.365 44.001 62.960 1.00 68.32 123 ALA B CA 1
ATOM 2853 C C . ALA B 1 123 ? 14.132 45.307 62.705 1.00 66.78 123 ALA B C 1
ATOM 2854 O O . ALA B 1 123 ? 15.132 45.530 63.388 1.00 78.45 123 ALA B O 1
ATOM 2856 N N . VAL B 1 124 ? 13.677 46.135 61.758 1.00 68.56 124 VAL B N 1
ATOM 2857 C CA . VAL B 1 124 ? 14.352 47.404 61.337 1.00 75.12 124 VAL B CA 1
ATOM 2858 C C . VAL B 1 124 ? 13.373 48.560 61.564 1.00 77.23 124 VAL B C 1
ATOM 2859 O O . VAL B 1 124 ? 12.699 48.980 60.621 1.00 79.16 124 VAL B O 1
ATOM 2863 N N . PRO B 1 125 ? 13.226 49.109 62.801 1.00 77.14 125 PRO B N 1
ATOM 2864 C CA . PRO B 1 125 ? 12.423 50.316 63.016 1.00 73.47 125 PRO B CA 1
ATOM 2865 C C . PRO B 1 125 ? 12.933 51.428 62.092 1.00 67.11 125 PRO B C 1
ATOM 2866 O O . PRO B 1 125 ? 14.140 51.611 62.039 1.00 60.38 125 PRO B O 1
ATOM 2870 N N . GLY B 1 126 ? 12.023 52.086 61.364 1.00 60.49 126 GLY B N 1
ATOM 2871 C CA . GLY B 1 126 ? 12.353 53.097 60.341 1.00 58.06 126 GLY B CA 1
ATOM 2872 C C . GLY B 1 126 ? 12.349 52.517 58.934 1.00 62.33 126 GLY B C 1
ATOM 2873 O O . GLY B 1 126 ? 12.294 53.311 57.980 1.00 61.24 126 GLY B O 1
ATOM 2874 N N . ARG B 1 127 ? 12.398 51.189 58.773 1.00 61.72 127 ARG B N 1
ATOM 2875 C CA . ARG B 1 127 ? 12.522 50.566 57.428 1.00 60.74 127 ARG B CA 1
ATOM 2876 C C . ARG B 1 127 ? 11.388 49.561 57.200 1.00 53.55 127 ARG B C 1
ATOM 2877 O O . ARG B 1 127 ? 10.900 48.960 58.171 1.00 49.92 127 ARG B O 1
ATOM 2885 N N . GLU B 1 128 ? 10.991 49.438 55.935 1.00 51.34 128 GLU B N 1
ATOM 2886 C CA . GLU B 1 128 ? 9.970 48.496 55.408 1.00 48.69 128 GLU B CA 1
ATOM 2887 C C . GLU B 1 128 ? 10.665 47.413 54.559 1.00 42.23 128 GLU B C 1
ATOM 2888 O O . GLU B 1 128 ? 11.701 47.691 53.912 1.00 37.47 128 GLU B O 1
ATOM 2894 N N . VAL B 1 129 ? 10.093 46.214 54.571 1.00 38.52 129 VAL B N 1
ATOM 2895 C CA . VAL B 1 129 ? 10.422 45.083 53.663 1.00 33.60 129 VAL B CA 1
ATOM 2896 C C . VAL B 1 129 ? 9.389 45.124 52.534 1.00 31.05 129 VAL B C 1
ATOM 2897 O O . VAL B 1 129 ? 8.159 45.153 52.848 1.00 25.61 129 VAL B O 1
ATOM 2901 N N . HIS B 1 130 ? 9.857 45.197 51.283 1.00 26.59 130 HIS B N 1
ATOM 2902 C CA . HIS B 1 130 ? 8.980 45.241 50.078 1.00 28.55 130 HIS B CA 1
ATOM 2903 C C . HIS B 1 130 ? 8.965 43.875 49.367 1.00 27.62 130 HIS B C 1
ATOM 2904 O O . HIS B 1 130 ? 9.998 43.172 49.395 1.00 24.02 130 HIS B O 1
ATOM 2911 N N . HIS B 1 131 ? 7.814 43.500 48.793 1.00 25.43 131 HIS B N 1
ATOM 2912 C CA . HIS B 1 131 ? 7.671 42.359 47.848 1.00 27.49 131 HIS B CA 1
ATOM 2913 C C . HIS B 1 131 ? 8.106 42.790 46.437 1.00 26.28 131 HIS B C 1
ATOM 2914 O O . HIS B 1 131 ? 7.961 43.986 46.077 1.00 24.46 131 HIS B O 1
ATOM 2921 N N . GLU B 1 132 ? 8.590 41.832 45.655 1.00 26.33 132 GLU B N 1
ATOM 2922 C CA . GLU B 1 132 ? 8.832 41.966 44.196 1.00 27.54 132 GLU B CA 1
ATOM 2923 C C . GLU B 1 132 ? 8.459 40.624 43.540 1.00 26.83 132 GLU B C 1
ATOM 2924 O O . GLU B 1 132 ? 9.140 39.624 43.819 1.00 29.69 132 GLU B O 1
ATOM 2930 N N . SER B 1 133 ? 7.374 40.589 42.764 1.00 27.10 133 SER B N 1
ATOM 2931 C CA . SER B 1 133 ? 6.892 39.395 42.018 1.00 26.12 133 SER B CA 1
ATOM 2932 C C . SER B 1 133 ? 7.750 39.284 40.771 1.00 24.39 133 SER B C 1
ATOM 2933 O O . SER B 1 133 ? 7.925 40.324 40.099 1.00 21.90 133 SER B O 1
ATOM 2936 N N . GLU B 1 134 ? 8.317 38.107 40.504 1.00 21.58 134 GLU B N 1
ATOM 2937 C CA . GLU B 1 134 ? 9.169 37.924 39.304 1.00 20.81 134 GLU B CA 1
ATOM 2938 C C . GLU B 1 134 ? 8.967 36.511 38.780 1.00 19.89 134 GLU B C 1
ATOM 2939 O O . GLU B 1 134 ? 8.655 35.590 39.592 1.00 19.07 134 GLU B O 1
ATOM 2945 N N . LEU B 1 135 ? 9.114 36.386 37.467 1.00 19.85 135 LEU B N 1
ATOM 2946 C CA . LEU B 1 135 ? 9.331 35.098 36.766 1.00 21.60 135 LEU B CA 1
ATOM 2947 C C . LEU B 1 135 ? 10.796 34.712 36.966 1.00 21.71 135 LEU B C 1
ATOM 2948 O O . LEU B 1 135 ? 11.639 35.564 36.670 1.00 19.24 135 LEU B O 1
ATOM 2953 N N . ALA B 1 136 ? 11.043 33.464 37.378 1.00 20.63 136 ALA B N 1
ATOM 2954 C CA . ALA B 1 136 ? 12.381 32.851 37.446 1.00 21.21 136 ALA B CA 1
ATOM 2955 C C . ALA B 1 136 ? 12.575 31.932 36.231 1.00 22.39 136 ALA B C 1
ATOM 2956 O O . ALA B 1 136 ? 11.664 31.155 35.929 1.00 22.89 136 ALA B O 1
ATOM 2958 N N . ILE B 1 137 ? 13.717 32.077 35.552 1.00 21.24 137 ILE B N 1
ATOM 2959 C CA . ILE B 1 137 ? 14.251 31.108 34.562 1.00 22.83 137 ILE B CA 1
ATOM 2960 C C . ILE B 1 137 ? 15.190 30.166 35.308 1.00 19.94 137 ILE B C 1
ATOM 2961 O O . ILE B 1 137 ? 16.024 30.659 36.063 1.00 20.86 137 ILE B O 1
ATOM 2966 N N . ILE B 1 138 ? 15.023 28.869 35.102 1.00 19.10 138 ILE B N 1
ATOM 2967 C CA . ILE B 1 138 ? 15.928 27.798 35.585 1.00 18.16 138 ILE B CA 1
ATOM 2968 C C . ILE B 1 138 ? 16.782 27.371 34.395 1.00 19.17 138 ILE B C 1
ATOM 2969 O O . ILE B 1 138 ? 16.194 26.930 33.401 1.00 17.88 138 ILE B O 1
ATOM 2974 N N . ILE B 1 139 ? 18.107 27.470 34.501 1.00 18.58 139 ILE B N 1
ATOM 2975 C CA . ILE B 1 139 ? 19.036 27.085 33.405 1.00 18.24 139 ILE B CA 1
ATOM 2976 C C . ILE B 1 139 ? 19.146 25.546 33.375 1.00 19.87 139 ILE B C 1
ATOM 2977 O O . ILE B 1 139 ? 19.118 24.892 34.434 1.00 18.52 139 ILE B O 1
ATOM 2982 N N . GLY B 1 140 ? 19.223 24.961 32.183 1.00 21.89 140 GLY B N 1
ATOM 2983 C CA . GLY B 1 140 ? 19.251 23.502 32.002 1.00 24.11 140 GLY B CA 1
ATOM 2984 C C . GLY B 1 140 ? 20.618 22.993 31.589 1.00 23.77 140 GLY B C 1
ATOM 2985 O O . GLY B 1 140 ? 20.786 21.769 31.562 1.00 25.77 140 GLY B O 1
ATOM 2986 N N . LYS B 1 141 ? 21.567 23.869 31.270 1.00 25.32 141 LYS B N 1
ATOM 2987 C CA . LYS B 1 141 ? 22.843 23.449 30.613 1.00 28.82 141 LYS B CA 1
ATOM 2988 C C . LYS B 1 141 ? 24.025 24.258 31.127 1.00 23.58 141 LYS B C 1
ATOM 2989 O O . LYS B 1 141 ? 23.889 25.482 31.209 1.00 26.00 141 LYS B O 1
ATOM 2995 N N . THR B 1 142 ? 25.193 23.633 31.231 1.00 22.53 142 THR B N 1
ATOM 2996 C CA . THR B 1 142 ? 26.478 24.366 31.381 1.00 23.91 142 THR B CA 1
ATOM 2997 C C . THR B 1 142 ? 26.735 25.134 30.081 1.00 22.98 142 THR B C 1
ATOM 2998 O O . THR B 1 142 ? 26.727 24.507 29.054 1.00 23.78 142 THR B O 1
ATOM 3002 N N . CYS B 1 143 ? 26.941 26.450 30.112 1.00 23.64 143 CYS B N 1
ATOM 3003 C CA . CYS B 1 143 ? 26.985 27.264 28.866 1.00 22.51 143 CYS B CA 1
ATOM 3004 C C . CYS B 1 143 ? 27.640 28.605 29.153 1.00 25.67 143 CYS B C 1
ATOM 3005 O O . CYS B 1 143 ? 27.553 29.098 30.290 1.00 24.40 143 CYS B O 1
ATOM 3008 N N . ARG B 1 144 ? 28.281 29.157 28.131 1.00 25.55 144 ARG B N 1
ATOM 3009 C CA . ARG B 1 144 ? 28.998 30.447 28.193 1.00 25.72 144 ARG B CA 1
ATOM 3010 C C . ARG B 1 144 ? 28.715 31.182 26.877 1.00 25.25 144 ARG B C 1
ATOM 3011 O O . ARG B 1 144 ? 28.663 30.504 25.869 1.00 21.39 144 ARG B O 1
ATOM 3019 N N . SER B 1 145 ? 28.485 32.497 26.894 1.00 24.36 145 SER B N 1
ATOM 3020 C CA . SER B 1 145 ? 28.435 33.325 25.660 1.00 27.47 145 SER B CA 1
ATOM 3021 C C . SER B 1 145 ? 27.359 32.789 24.731 1.00 27.16 145 SER B C 1
ATOM 3022 O O . SER B 1 145 ? 27.693 32.441 23.623 1.00 28.20 145 SER B O 1
ATOM 3025 N N . VAL B 1 146 ? 26.140 32.652 25.225 1.00 29.81 146 VAL B N 1
ATOM 3026 C CA . VAL B 1 146 ? 24.985 32.097 24.478 1.00 28.67 146 VAL B CA 1
ATOM 3027 C C . VAL B 1 146 ? 24.479 33.214 23.558 1.00 31.32 146 VAL B C 1
ATOM 3028 O O . VAL B 1 146 ? 24.261 34.333 24.063 1.00 29.89 146 VAL B O 1
ATOM 3032 N N . ALA B 1 147 ? 24.304 32.917 22.268 1.00 28.14 147 ALA B N 1
ATOM 3033 C CA . ALA B 1 147 ? 23.745 33.873 21.297 1.00 28.55 147 ALA B CA 1
ATOM 3034 C C . ALA B 1 147 ? 22.256 33.985 21.635 1.00 28.49 147 ALA B C 1
ATOM 3035 O O . ALA B 1 147 ? 21.691 32.929 21.994 1.00 25.98 147 ALA B O 1
ATOM 3037 N N . ARG B 1 148 ? 21.688 35.200 21.564 1.00 27.63 148 ARG B N 1
ATOM 3038 C CA . ARG B 1 148 ? 20.232 35.485 21.704 1.00 32.18 148 ARG B CA 1
ATOM 3039 C C . ARG B 1 148 ? 19.431 34.360 21.034 1.00 32.84 148 ARG B C 1
ATOM 3040 O O . ARG B 1 148 ? 18.459 33.869 21.638 1.00 33.72 148 ARG B O 1
ATOM 3048 N N . GLU B 1 149 ? 19.823 33.966 19.824 1.00 32.63 149 GLU B N 1
ATOM 3049 C CA . GLU B 1 149 ? 19.043 33.047 18.947 1.00 32.13 149 GLU B CA 1
ATOM 3050 C C . GLU B 1 149 ? 19.079 31.613 19.505 1.00 28.44 149 GLU B C 1
ATOM 3051 O O . GLU B 1 149 ? 18.191 30.852 19.154 1.00 28.10 149 GLU B O 1
ATOM 3057 N N . ASP B 1 150 ? 20.018 31.251 20.384 1.00 28.28 150 ASP B N 1
ATOM 3058 C CA . ASP B 1 150 ? 20.107 29.882 20.972 1.00 28.98 150 ASP B CA 1
ATOM 3059 C C . ASP B 1 150 ? 19.486 29.827 22.385 1.00 29.33 150 ASP B C 1
ATOM 3060 O O . ASP B 1 150 ? 19.638 28.789 23.044 1.00 26.58 150 ASP B O 1
ATOM 3065 N N . TRP B 1 151 ? 18.810 30.882 22.849 1.00 27.36 151 TRP B N 1
ATOM 3066 C CA . TRP B 1 151 ? 18.362 30.975 24.265 1.00 27.59 151 TRP B CA 1
ATOM 3067 C C . TRP B 1 151 ? 17.632 29.689 24.691 1.00 27.67 151 TRP B C 1
ATOM 3068 O O . TRP B 1 151 ? 17.870 29.239 25.828 1.00 24.24 151 TRP B O 1
ATOM 3079 N N . LYS B 1 152 ? 16.806 29.114 23.810 1.00 29.40 152 LYS B N 1
ATOM 3080 C CA . LYS B 1 152 ? 15.896 27.981 24.119 1.00 34.13 152 LYS B CA 1
ATOM 3081 C C . LYS B 1 152 ? 16.702 26.728 24.477 1.00 31.32 152 LYS B C 1
ATOM 3082 O O . LYS B 1 152 ? 16.186 25.940 25.284 1.00 34.35 152 LYS B O 1
ATOM 3088 N N . ASP B 1 153 ? 17.930 26.596 23.972 1.00 29.12 153 ASP B N 1
ATOM 3089 C CA . ASP B 1 153 ? 18.813 25.423 24.205 1.00 29.67 153 ASP B CA 1
ATOM 3090 C C . ASP B 1 153 ? 19.203 25.353 25.691 1.00 26.43 153 ASP B C 1
ATOM 3091 O O . ASP B 1 153 ? 19.547 24.248 26.145 1.00 23.08 153 ASP B O 1
ATOM 3096 N N . VAL B 1 154 ? 19.233 26.475 26.419 1.00 22.15 154 VAL B N 1
ATOM 3097 C CA . VAL B 1 154 ? 19.825 26.477 27.788 1.00 22.89 154 VAL B CA 1
ATOM 3098 C C . VAL B 1 154 ? 18.753 26.682 28.857 1.00 20.82 154 VAL B C 1
ATOM 3099 O O . VAL B 1 154 ? 19.114 26.637 30.040 1.00 21.11 154 VAL B O 1
ATOM 3103 N N . VAL B 1 155 ? 17.479 26.756 28.490 1.00 22.81 155 VAL B N 1
ATOM 3104 C CA . VAL B 1 155 ? 16.406 27.003 29.493 1.00 22.11 155 VAL B CA 1
ATOM 3105 C C . VAL B 1 155 ? 15.741 25.683 29.849 1.00 21.77 155 VAL B C 1
ATOM 3106 O O . VAL B 1 155 ? 15.072 25.108 29.004 1.00 24.26 155 VAL B O 1
ATOM 3110 N N . PHE B 1 156 ? 15.862 25.256 31.096 1.00 21.51 156 PHE B N 1
ATOM 3111 C CA . PHE B 1 156 ? 15.133 24.065 31.594 1.00 23.71 156 PHE B CA 1
ATOM 3112 C C . PHE B 1 156 ? 13.642 24.365 31.817 1.00 21.42 156 PHE B C 1
ATOM 3113 O O . PHE B 1 156 ? 12.825 23.539 31.501 1.00 22.88 156 PHE B O 1
ATOM 3121 N N . GLY B 1 157 ? 13.312 25.502 32.412 1.00 21.60 157 GLY B N 1
ATOM 3122 C CA . GLY B 1 157 ? 11.947 25.820 32.832 1.00 20.97 157 GLY B CA 1
ATOM 3123 C C . GLY B 1 157 ? 11.876 27.090 33.663 1.00 21.54 157 GLY B C 1
ATOM 3124 O O . GLY B 1 157 ? 12.794 27.907 33.607 1.00 18.74 157 GLY B O 1
ATOM 3125 N N . TYR B 1 158 ? 10.785 27.218 34.412 1.00 21.03 158 TYR B N 1
ATOM 3126 C CA . TYR B 1 158 ? 10.305 28.471 35.012 1.00 21.48 158 TYR B CA 1
ATOM 3127 C C . TYR B 1 158 ? 9.706 28.168 36.379 1.00 19.39 158 TYR B C 1
ATOM 3128 O O . TYR B 1 158 ? 9.145 27.076 36.591 1.00 18.16 158 TYR B O 1
ATOM 3137 N N . ALA B 1 159 ? 9.818 29.140 37.274 1.00 17.38 159 ALA B N 1
ATOM 3138 C CA . ALA B 1 159 ? 9.185 29.117 38.608 1.00 18.51 159 ALA B CA 1
ATOM 3139 C C . ALA B 1 159 ? 8.797 30.544 38.956 1.00 18.01 159 ALA B C 1
ATOM 3140 O O . ALA B 1 159 ? 9.168 31.451 38.208 1.00 17.27 159 ALA B O 1
ATOM 3142 N N . CYS B 1 160 ? 8.024 30.671 40.028 1.00 20.27 160 CYS B N 1
ATOM 3143 C CA . CYS B 1 160 ? 7.636 31.932 40.691 1.00 20.44 160 CYS B CA 1
ATOM 3144 C C . CYS B 1 160 ? 8.729 32.281 41.705 1.00 19.33 160 CYS B C 1
ATOM 3145 O O . CYS B 1 160 ? 9.255 31.387 42.371 1.00 15.75 160 CYS B O 1
ATOM 3148 N N . LEU B 1 161 ? 9.031 33.565 41.814 1.00 18.98 161 LEU B N 1
ATOM 3149 C CA . LEU B 1 161 ? 10.089 34.067 42.687 1.00 20.15 161 LEU B CA 1
ATOM 3150 C C . LEU B 1 161 ? 9.611 35.381 43.309 1.00 21.48 161 LEU B C 1
ATOM 3151 O O . LEU B 1 161 ? 8.959 36.197 42.612 1.00 20.24 161 LEU B O 1
ATOM 3156 N N . LEU B 1 162 ? 9.898 35.536 44.601 1.00 24.05 162 LEU B N 1
ATOM 3157 C CA . LEU B 1 162 ? 9.679 36.790 45.363 1.00 25.35 162 LEU B CA 1
ATOM 3158 C C . LEU B 1 162 ? 11.061 37.335 45.715 1.00 25.48 162 LEU B C 1
ATOM 3159 O O . LEU B 1 162 ? 11.836 36.602 46.342 1.00 23.87 162 LEU B O 1
ATOM 3164 N N . ASP B 1 163 ? 11.388 38.528 45.225 1.00 26.57 163 ASP B N 1
ATOM 3165 C CA . ASP B 1 163 ? 12.714 39.168 45.432 1.00 28.79 163 ASP B CA 1
ATOM 3166 C C . ASP B 1 163 ? 12.538 40.210 46.537 1.00 29.33 163 ASP B C 1
ATOM 3167 O O . ASP B 1 163 ? 12.349 41.387 46.219 1.00 31.84 163 ASP B O 1
ATOM 3172 N N . MET B 1 164 ? 12.525 39.768 47.792 1.00 28.78 164 MET B N 1
ATOM 3173 C CA . MET B 1 164 ? 12.198 40.638 48.945 1.00 27.85 164 MET B CA 1
ATOM 3174 C C . MET B 1 164 ? 13.372 41.588 49.201 1.00 27.78 164 MET B C 1
ATOM 3175 O O . MET B 1 164 ? 14.494 41.185 49.003 1.00 27.77 164 MET B O 1
ATOM 3180 N N . VAL B 1 165 ? 13.118 42.799 49.691 1.00 27.48 165 VAL B N 1
ATOM 3181 C CA . VAL B 1 165 ? 14.199 43.788 49.924 1.00 27.15 165 VAL B CA 1
ATOM 3182 C C . VAL B 1 165 ? 13.806 44.696 51.086 1.00 28.77 165 VAL B C 1
ATOM 3183 O O . VAL B 1 165 ? 12.643 45.079 51.153 1.00 28.33 165 VAL B O 1
ATOM 3187 N N . VAL B 1 166 ? 14.822 45.061 51.870 1.00 30.12 166 VAL B N 1
ATOM 3188 C CA . VAL B 1 166 ? 14.797 46.167 52.863 1.00 33.31 166 VAL B CA 1
ATOM 3189 C C . VAL B 1 166 ? 15.153 47.386 51.997 1.00 36.19 166 VAL B C 1
ATOM 3190 O O . VAL B 1 166 ? 16.147 47.370 51.340 1.00 33.88 166 VAL B O 1
ATOM 3194 N N . ARG B 1 167 ? 14.236 48.331 52.019 1.00 45.66 167 ARG B N 1
ATOM 3195 C CA . ARG B 1 167 ? 14.259 49.560 51.260 1.00 56.77 167 ARG B CA 1
ATOM 3196 C C . ARG B 1 167 ? 15.173 50.627 51.828 1.00 60.59 167 ARG B C 1
ATOM 3197 O O . ARG B 1 167 ? 15.282 50.754 53.015 1.00 61.65 167 ARG B O 1
ATOM 3205 N N . GLY B 1 168 ? 15.803 51.403 50.958 1.00 66.64 168 GLY B N 1
ATOM 3206 C CA . GLY B 1 168 ? 16.737 52.468 51.351 1.00 67.74 168 GLY B CA 1
ATOM 3207 C C . GLY B 1 168 ? 17.065 53.362 50.172 1.00 70.60 168 GLY B C 1
ATOM 3208 O O . GLY B 1 168 ? 17.853 54.299 50.371 1.00 73.41 168 GLY B O 1
ATOM 3209 N N . ARG B 1 172 ? 22.318 48.693 48.210 1.00 57.97 172 ARG B N 1
ATOM 3210 C CA . ARG B 1 172 ? 23.128 47.900 49.180 1.00 58.41 172 ARG B CA 1
ATOM 3211 C C . ARG B 1 172 ? 22.761 46.416 49.063 1.00 48.08 172 ARG B C 1
ATOM 3212 O O . ARG B 1 172 ? 21.583 46.072 49.309 1.00 47.26 172 ARG B O 1
ATOM 3220 N N . VAL B 1 173 ? 23.746 45.570 48.746 1.00 44.56 173 VAL B N 1
ATOM 3221 C CA . VAL B 1 173 ? 23.593 44.093 48.529 1.00 43.24 173 VAL B CA 1
ATOM 3222 C C . VAL B 1 173 ? 22.976 43.416 49.766 1.00 39.54 173 VAL B C 1
ATOM 3223 O O . VAL B 1 173 ? 22.065 42.581 49.592 1.00 35.65 173 VAL B O 1
ATOM 3227 N N . PHE B 1 174 ? 23.453 43.747 50.972 1.00 30.75 174 PHE B N 1
ATOM 3228 C CA . PHE B 1 174 ? 22.975 43.131 52.234 1.00 31.84 174 PHE B CA 1
ATOM 3229 C C . PHE B 1 174 ? 21.442 43.249 52.303 1.00 30.42 174 PHE B C 1
ATOM 3230 O O . PHE B 1 174 ? 20.836 42.352 52.855 1.00 28.58 174 PHE B O 1
ATOM 3238 N N . ARG B 1 175 ? 20.846 44.294 51.731 1.00 29.16 175 ARG B N 1
ATOM 3239 C CA . ARG B 1 175 ? 19.385 44.572 51.815 1.00 34.28 175 ARG B CA 1
ATOM 3240 C C . ARG B 1 175 ? 18.548 43.526 51.065 1.00 31.49 175 ARG B C 1
ATOM 3241 O O . ARG B 1 175 ? 17.351 43.428 51.395 1.00 31.57 175 ARG B O 1
ATOM 3249 N N . LYS B 1 176 ? 19.134 42.789 50.110 1.00 29.66 176 LYS B N 1
ATOM 3250 C CA 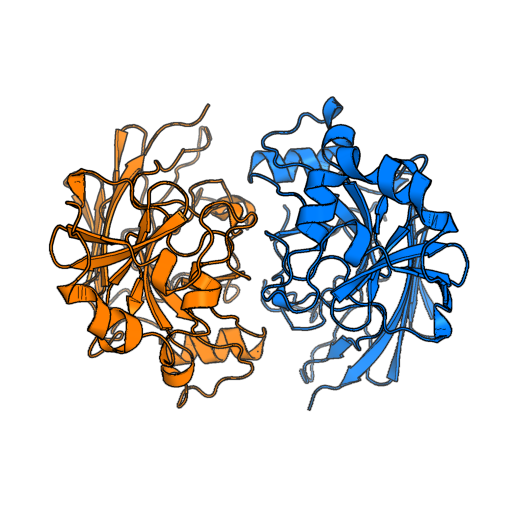. LYS B 1 176 ? 18.431 41.731 49.331 1.00 32.02 176 LYS B CA 1
ATOM 3251 C C . LYS B 1 176 ? 18.843 40.342 49.828 1.00 28.41 176 LYS B C 1
ATOM 3252 O O . LYS B 1 176 ? 18.337 39.372 49.247 1.00 28.22 176 LYS B O 1
ATOM 3258 N N . ALA B 1 177 ? 19.710 40.261 50.849 1.00 23.95 177 ALA B N 1
ATOM 3259 C CA . ALA B 1 177 ? 20.461 39.033 51.197 1.00 23.75 177 ALA B CA 1
ATOM 3260 C C . ALA B 1 177 ? 19.929 38.321 52.448 1.00 21.90 177 ALA B C 1
ATOM 3261 O O . ALA B 1 177 ? 20.357 37.199 52.649 1.00 20.96 177 ALA B O 1
ATOM 3263 N N . TYR B 1 178 ? 19.049 38.919 53.262 1.00 24.05 178 TYR B N 1
ATOM 3264 C CA . TYR B 1 178 ? 18.527 38.295 54.507 1.00 23.77 178 TYR B CA 1
ATOM 3265 C C . TYR B 1 178 ? 17.934 36.906 54.171 1.00 23.37 178 TYR B C 1
ATOM 3266 O O . TYR B 1 178 ? 17.361 36.709 53.088 1.00 23.41 178 TYR B O 1
ATOM 3275 N N . ASP B 1 179 ? 18.067 35.945 55.083 1.00 22.88 179 ASP B N 1
ATOM 3276 C CA . ASP B 1 179 ? 17.391 34.626 54.978 1.00 22.76 179 ASP B CA 1
ATOM 3277 C C . ASP B 1 179 ? 15.899 34.843 54.669 1.00 22.66 179 ASP B C 1
ATOM 3278 O O . ASP B 1 179 ? 15.340 35.826 55.161 1.00 22.84 179 ASP B O 1
ATOM 3283 N N . THR B 1 180 ? 15.346 34.031 53.757 1.00 21.92 180 THR B N 1
ATOM 3284 C CA . THR B 1 180 ? 13.920 33.993 53.315 1.00 22.34 180 THR B CA 1
ATOM 3285 C C . THR B 1 180 ? 13.600 35.144 52.352 1.00 22.78 180 THR B C 1
ATOM 3286 O O . THR B 1 180 ? 12.415 35.339 52.051 1.00 25.91 180 THR B O 1
ATOM 3290 N N A PHE B 1 181 ? 14.594 35.902 51.888 0.50 22.04 181 PHE B N 1
ATOM 3291 N N B PHE B 1 181 ? 14.601 35.896 51.890 0.50 22.50 181 PHE B N 1
ATOM 3292 C CA A PHE B 1 181 ? 14.338 37.048 50.980 0.50 22.20 181 PHE B CA 1
ATOM 3293 C CA B PHE B 1 181 ? 14.355 37.054 50.994 0.50 22.94 181 PHE B CA 1
ATOM 3294 C C A PHE B 1 181 ? 14.431 36.596 49.523 0.50 22.63 181 PHE B C 1
ATOM 3295 C C B PHE B 1 181 ? 14.207 36.589 49.547 0.50 23.10 181 PHE B C 1
ATOM 3296 O O A PHE B 1 181 ? 14.571 37.481 48.661 0.50 23.67 181 PHE B O 1
ATOM 3297 O O B PHE B 1 181 ? 13.921 37.476 48.723 0.50 23.79 181 PHE B O 1
ATOM 3312 N N . CYS B 1 182 ? 14.354 35.286 49.251 1.00 22.96 182 CYS B N 1
ATOM 3313 C CA . CYS B 1 182 ? 14.206 34.758 47.860 1.00 22.19 182 CYS B CA 1
ATOM 3314 C C . CYS B 1 182 ? 13.360 33.491 47.843 1.00 21.97 182 CYS B C 1
ATOM 3315 O O . CYS B 1 182 ? 13.851 32.421 47.504 1.00 20.18 182 CYS B O 1
ATOM 3318 N N . PRO B 1 183 ? 12.051 33.558 48.205 1.00 23.30 183 PRO B N 1
ATOM 3319 C CA . PRO B 1 183 ? 11.139 32.439 47.972 1.00 21.94 183 PRO B CA 1
ATOM 3320 C C . PRO B 1 183 ? 11.107 32.049 46.486 1.00 20.75 183 PRO B C 1
ATOM 3321 O O . PRO B 1 183 ? 10.994 32.919 45.640 1.00 16.13 183 PRO B O 1
ATOM 3325 N N . VAL B 1 184 ? 11.165 30.747 46.224 1.00 19.38 184 VAL B N 1
ATOM 3326 C CA . VAL B 1 184 ? 11.090 30.194 44.853 1.00 21.82 184 VAL B CA 1
ATOM 3327 C C . VAL B 1 184 ? 10.271 28.921 44.928 1.00 22.52 184 VAL B C 1
ATOM 3328 O O . VAL B 1 184 ? 10.550 28.090 45.790 1.00 22.30 184 VAL B O 1
ATOM 3332 N N . GLY B 1 185 ? 9.296 28.784 44.038 1.00 24.42 185 GLY B N 1
ATOM 3333 C CA . GLY B 1 185 ? 8.486 27.562 44.006 1.00 25.23 185 GLY B CA 1
ATOM 3334 C C . GLY B 1 185 ? 7.188 27.819 43.274 1.00 24.92 185 GLY B C 1
ATOM 3335 O O . GLY B 1 185 ? 7.116 28.799 42.541 1.00 25.25 185 GLY B O 1
ATOM 3336 N N . PRO B 1 186 ? 6.162 26.947 43.443 1.00 26.85 186 PRO B N 1
ATOM 3337 C CA . PRO B 1 186 ? 6.262 25.774 44.316 1.00 24.89 186 PRO B CA 1
ATOM 3338 C C . PRO B 1 186 ? 6.895 24.548 43.634 1.00 25.90 186 PRO B C 1
ATOM 3339 O O . PRO B 1 186 ? 7.127 23.538 44.312 1.00 30.17 186 PRO B O 1
ATOM 3343 N N . TRP B 1 187 ? 7.216 24.667 42.345 1.00 22.78 187 TRP B N 1
ATOM 3344 C CA . TRP B 1 187 ? 7.798 23.585 41.505 1.00 21.58 187 TRP B CA 1
ATOM 3345 C C . TRP B 1 187 ? 8.499 24.249 40.315 1.00 21.79 187 TRP B C 1
ATOM 3346 O O . TRP B 1 187 ? 8.323 25.494 40.125 1.00 20.34 187 TRP B O 1
ATOM 3357 N N . ILE B 1 188 ? 9.193 23.471 39.492 1.00 20.23 188 ILE B N 1
ATOM 3358 C CA . ILE B 1 188 ? 9.658 23.970 38.169 1.00 21.50 188 ILE B CA 1
ATOM 3359 C C . ILE B 1 188 ? 8.695 23.436 37.120 1.00 21.42 188 ILE B C 1
ATOM 3360 O O . ILE B 1 188 ? 8.498 22.186 37.073 1.00 21.90 188 ILE B O 1
ATOM 3365 N N . THR B 1 189 ? 8.198 24.335 36.275 1.00 20.08 189 THR B N 1
ATOM 3366 C CA . THR B 1 189 ? 7.432 23.978 35.071 1.00 20.90 189 THR B CA 1
ATOM 3367 C C . THR B 1 189 ? 8.423 23.944 33.917 1.00 23.05 189 THR B C 1
ATOM 3368 O O . THR B 1 189 ? 9.089 24.975 33.662 1.00 26.06 189 THR B O 1
ATOM 3372 N N . THR B 1 190 ? 8.568 22.785 33.285 1.00 22.18 190 THR B N 1
ATOM 3373 C CA . THR B 1 190 ? 9.524 22.564 32.168 1.00 24.02 190 THR B CA 1
ATOM 3374 C C . THR B 1 190 ? 9.133 23.466 30.993 1.00 23.29 190 THR B C 1
ATOM 3375 O O . THR B 1 190 ? 7.928 23.699 30.813 1.00 20.37 190 THR B O 1
ATOM 3379 N N . ALA B 1 191 ? 10.140 23.927 30.235 1.00 23.68 191 ALA B N 1
ATOM 3380 C CA . ALA B 1 191 ? 10.027 24.937 29.159 1.00 26.05 191 ALA B CA 1
ATOM 3381 C C . ALA B 1 191 ? 9.067 24.444 28.054 1.00 27.26 191 ALA B C 1
ATOM 3382 O O . ALA B 1 191 ? 8.352 25.293 27.498 1.00 26.86 191 ALA B O 1
ATOM 3384 N N . ASP B 1 192 ? 9.007 23.137 27.778 1.00 26.98 192 ASP B N 1
ATOM 3385 C CA . ASP B 1 192 ? 8.089 22.557 26.751 1.00 28.98 192 ASP B CA 1
ATOM 3386 C C . ASP B 1 192 ? 6.627 22.768 27.170 1.00 27.19 192 ASP B C 1
ATOM 3387 O O . ASP B 1 192 ? 5.792 22.768 26.287 1.00 26.23 192 ASP B O 1
ATOM 3392 N N . ALA B 1 193 ? 6.314 22.948 28.460 1.00 27.57 193 ALA B N 1
ATOM 3393 C CA . ALA B 1 193 ? 4.926 23.122 28.950 1.00 25.79 193 ALA B CA 1
ATOM 3394 C C . ALA B 1 193 ? 4.525 24.602 28.943 1.00 26.32 193 ALA B C 1
ATOM 3395 O O . ALA B 1 193 ? 3.410 24.867 29.317 1.00 24.53 193 ALA B O 1
ATOM 3397 N N . VAL B 1 194 ? 5.399 25.539 28.562 1.00 28.73 194 VAL B N 1
ATOM 3398 C CA . VAL B 1 194 ? 5.023 26.987 28.430 1.00 29.32 194 VAL B CA 1
ATOM 3399 C C . VAL B 1 194 ? 5.090 27.354 26.950 1.00 32.40 194 VAL B C 1
ATOM 3400 O O . VAL B 1 194 ? 6.232 27.364 26.426 1.00 32.02 194 VAL B O 1
ATOM 3404 N N . ASN B 1 195 ? 3.958 27.656 26.297 1.00 36.98 195 ASN B N 1
ATOM 3405 C CA . ASN B 1 195 ? 3.976 27.894 24.822 1.00 45.56 195 ASN B CA 1
ATOM 3406 C C . ASN B 1 195 ? 4.909 29.092 24.555 1.00 41.74 195 ASN B C 1
ATOM 3407 O O . ASN B 1 195 ? 5.922 28.883 23.838 1.00 39.43 195 ASN B O 1
ATOM 3412 N N . ASP B 1 196 ? 4.688 30.253 25.190 1.00 35.85 196 ASP B N 1
ATOM 3413 C CA . ASP B 1 196 ? 5.562 31.443 24.984 1.00 36.65 196 ASP B CA 1
ATOM 3414 C C . ASP B 1 196 ? 5.781 32.182 26.301 1.00 32.59 196 ASP B C 1
ATOM 3415 O O . ASP B 1 196 ? 4.869 32.857 26.796 1.00 29.82 196 ASP B O 1
ATOM 3420 N N . PRO B 1 197 ? 7.005 32.124 26.878 1.00 28.22 197 PRO B N 1
ATOM 3421 C CA . PRO B 1 197 ? 7.263 32.747 28.175 1.00 28.73 197 PRO B CA 1
ATOM 3422 C C . PRO B 1 197 ? 7.251 34.281 28.102 1.00 26.21 197 PRO B C 1
ATOM 3423 O O . PRO B 1 197 ? 7.162 34.907 29.127 1.00 29.37 197 PRO B O 1
ATOM 3427 N N . ALA B 1 198 ? 7.304 34.847 26.899 1.00 27.35 198 ALA B N 1
ATOM 3428 C CA . ALA B 1 198 ? 7.238 36.311 26.667 1.00 27.56 198 ALA B CA 1
ATOM 3429 C C . ALA B 1 198 ? 5.781 36.808 26.631 1.00 28.08 198 ALA B C 1
ATOM 3430 O O . ALA B 1 198 ? 5.602 37.995 26.412 1.00 31.07 198 ALA B O 1
ATOM 3432 N N . THR B 1 199 ? 4.765 35.969 26.865 1.00 29.55 199 THR B N 1
ATOM 3433 C CA . THR B 1 199 ? 3.333 36.402 26.853 1.00 30.58 199 THR B CA 1
ATOM 3434 C C . THR B 1 199 ? 2.635 36.105 28.186 1.00 27.85 199 THR B C 1
ATOM 3435 O O . THR B 1 199 ? 1.392 36.156 28.208 1.00 28.35 199 THR B O 1
ATOM 3439 N N . LEU B 1 200 ? 3.371 35.903 29.277 1.00 27.86 200 LEU B N 1
ATOM 3440 C CA . LEU B 1 200 ? 2.777 35.401 30.552 1.00 26.57 200 LEU B CA 1
ATOM 3441 C C . LEU B 1 200 ? 2.277 36.568 31.409 1.00 25.29 200 LEU B C 1
ATOM 3442 O O . LEU B 1 200 ? 3.017 37.555 31.570 1.00 24.58 200 LEU B O 1
ATOM 3447 N N . ASP B 1 201 ? 1.073 36.405 31.957 1.00 25.64 201 ASP B N 1
ATOM 3448 C CA . ASP B 1 201 ? 0.422 37.278 32.967 1.00 26.60 201 ASP B CA 1
ATOM 3449 C C . ASP B 1 201 ? 0.937 36.890 34.358 1.00 26.21 201 ASP B C 1
ATOM 3450 O O . ASP B 1 201 ? 1.001 35.674 34.691 1.00 23.84 201 ASP B O 1
ATOM 3455 N N . MET B 1 202 ? 1.257 37.893 35.155 1.00 23.83 202 MET B N 1
ATOM 3456 C CA . MET B 1 202 ? 1.802 37.714 36.520 1.00 26.71 202 MET B CA 1
ATOM 3457 C C . MET B 1 202 ? 1.037 38.654 37.451 1.00 25.93 202 MET B C 1
ATOM 3458 O O . MET B 1 202 ? 0.899 39.850 37.077 1.00 25.04 202 MET B O 1
ATOM 3463 N N . LYS B 1 203 ? 0.585 38.144 38.595 1.00 24.15 203 LYS B N 1
ATOM 3464 C CA . LYS B 1 203 ? -0.131 38.944 39.614 1.00 28.06 203 LYS B CA 1
ATOM 3465 C C . LYS B 1 203 ? 0.494 38.632 40.970 1.00 26.06 203 LYS B C 1
ATOM 3466 O O . LYS B 1 203 ? 0.846 37.427 41.230 1.00 25.42 203 LYS B O 1
ATOM 3472 N N . LEU B 1 204 ? 0.606 39.655 41.808 1.00 24.44 204 LEU B N 1
ATOM 3473 C CA . LEU B 1 204 ? 0.922 39.466 43.243 1.00 26.93 204 LEU B CA 1
ATOM 3474 C C . LEU B 1 204 ? -0.115 40.167 44.134 1.00 28.65 204 LEU B C 1
ATOM 3475 O O . LEU B 1 204 ? -0.369 41.396 43.954 1.00 28.92 204 LEU B O 1
ATOM 3480 N N . TRP B 1 205 ? -0.625 39.423 45.111 1.00 28.30 205 TRP B N 1
ATOM 3481 C CA . TRP B 1 205 ? -1.558 39.919 46.160 1.00 30.97 205 TRP B CA 1
ATOM 3482 C C . TRP B 1 205 ? -0.828 39.962 47.510 1.00 31.09 205 TRP B C 1
ATOM 3483 O O . TRP B 1 205 ? -0.008 39.062 47.801 1.00 31.21 205 TRP B O 1
ATOM 3494 N N . VAL B 1 206 ? -1.104 40.989 48.301 1.00 32.40 206 VAL B N 1
ATOM 3495 C CA . VAL B 1 206 ? -0.909 40.966 49.772 1.00 36.02 206 VAL B CA 1
ATOM 3496 C C . VAL B 1 206 ? -2.321 40.909 50.368 1.00 34.51 206 VAL B C 1
ATOM 3497 O O . VAL B 1 206 ? -3.106 41.804 50.072 1.00 34.67 206 VAL B O 1
ATOM 3501 N N . ASN B 1 207 ? -2.623 39.864 51.130 1.00 34.07 207 ASN B N 1
ATOM 3502 C CA . ASN B 1 207 ? -3.982 39.563 51.638 1.00 37.21 207 ASN B CA 1
ATOM 3503 C C . ASN B 1 207 ? -4.894 39.674 50.406 1.00 41.61 207 ASN B C 1
ATOM 3504 O O . ASN B 1 207 ? -4.580 39.004 49.396 1.00 44.93 207 ASN B O 1
ATOM 3509 N N . ASP B 1 208 ? -5.961 40.485 50.466 1.00 45.29 208 ASP B N 1
ATOM 3510 C CA . ASP B 1 208 ? -7.009 40.555 49.407 1.00 49.05 208 ASP B CA 1
ATOM 3511 C C . ASP B 1 208 ? -6.666 41.681 48.419 1.00 46.56 208 ASP B C 1
ATOM 3512 O O . ASP B 1 208 ? -7.449 41.923 47.489 1.00 48.87 208 ASP B O 1
ATOM 3517 N N . ASP B 1 209 ? -5.510 42.318 48.598 1.00 41.39 209 ASP B N 1
ATOM 3518 C CA . ASP B 1 209 ? -5.091 43.539 47.852 1.00 44.43 209 ASP B CA 1
ATOM 3519 C C . ASP B 1 209 ? -4.151 43.124 46.701 1.00 43.82 209 ASP B C 1
ATOM 3520 O O . ASP B 1 209 ? -3.023 42.673 46.993 1.00 41.24 209 ASP B O 1
ATOM 3525 N N . LEU B 1 210 ? -4.599 43.261 45.447 1.00 38.64 210 LEU B N 1
ATOM 3526 C CA . LEU B 1 210 ? -3.754 43.078 44.240 1.00 41.02 210 LEU B CA 1
ATOM 3527 C C . LEU B 1 210 ? -2.778 44.251 44.145 1.00 38.55 210 LEU B C 1
ATOM 3528 O O . LEU B 1 210 ? -3.239 45.376 43.973 1.00 43.72 210 LEU B O 1
ATOM 3533 N N . ARG B 1 211 ? -1.479 43.978 44.238 1.00 36.69 211 ARG B N 1
ATOM 3534 C CA . ARG B 1 211 ? -0.416 45.019 44.301 1.00 35.58 211 ARG B CA 1
ATOM 3535 C C . ARG B 1 211 ? 0.313 45.101 42.965 1.00 31.54 211 ARG B C 1
ATOM 3536 O O . ARG B 1 211 ? 0.686 46.211 42.588 1.00 27.97 211 ARG B O 1
ATOM 3544 N N . GLN B 1 212 ? 0.570 43.958 42.316 1.00 28.32 212 GLN B N 1
ATOM 3545 C CA . GLN B 1 212 ? 1.341 43.927 41.052 1.00 27.28 212 GLN B CA 1
ATOM 3546 C C . GLN B 1 212 ? 0.575 43.091 40.036 1.00 27.75 212 GLN B C 1
ATOM 3547 O O . GLN B 1 212 ? 0.110 41.989 40.381 1.00 25.86 212 GLN B O 1
ATOM 3553 N N . LYS B 1 213 ? 0.450 43.624 38.830 1.00 30.15 213 LYS B N 1
ATOM 3554 C CA . LYS B 1 213 ? -0.204 42.953 37.691 1.00 35.81 213 LYS B CA 1
ATOM 3555 C C . LYS B 1 213 ? 0.633 43.301 36.475 1.00 34.74 213 LYS B C 1
ATOM 3556 O O . LYS B 1 213 ? 0.823 44.510 36.264 1.00 38.70 213 LYS B O 1
ATOM 3562 N N . ALA B 1 214 ? 1.139 42.297 35.748 1.00 30.32 214 ALA B N 1
ATOM 3563 C CA . ALA B 1 214 ? 1.914 42.542 34.521 1.00 28.07 214 ALA B CA 1
ATOM 3564 C C . ALA B 1 214 ? 1.899 41.342 33.564 1.00 26.38 214 ALA B C 1
ATOM 3565 O O . ALA B 1 214 ? 1.424 40.254 33.919 1.00 23.73 214 ALA B O 1
ATOM 3567 N N . ASN B 1 215 ? 2.481 41.559 32.393 1.00 25.56 215 ASN B N 1
ATOM 3568 C CA . ASN B 1 215 ? 2.733 40.528 31.358 1.00 26.45 215 ASN B CA 1
ATOM 3569 C C . ASN B 1 215 ? 4.208 40.610 30.938 1.00 25.84 215 ASN B C 1
ATOM 3570 O O . ASN B 1 215 ? 4.715 41.732 30.707 1.00 24.10 215 ASN B O 1
ATOM 3575 N N . THR B 1 216 ? 4.857 39.457 30.771 1.00 26.76 216 THR B N 1
ATOM 3576 C CA . THR B 1 216 ? 6.295 39.359 30.438 1.00 27.39 216 THR B CA 1
ATOM 3577 C C . THR B 1 216 ? 6.550 39.930 29.042 1.00 28.09 216 THR B C 1
ATOM 3578 O O . THR B 1 216 ? 7.734 40.109 28.695 1.00 29.98 216 THR B O 1
ATOM 3582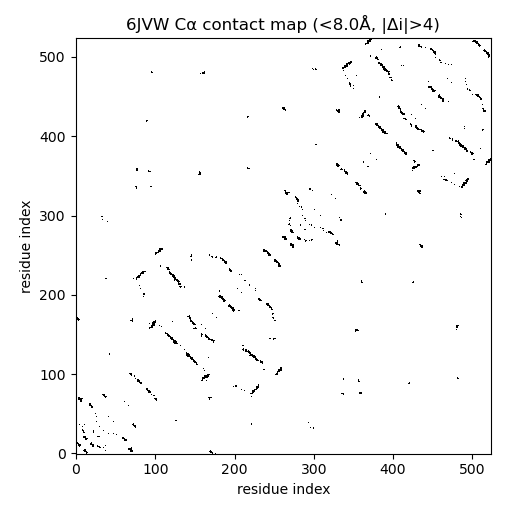 N N . ARG B 1 217 ? 5.508 40.214 28.257 1.00 28.19 217 ARG B N 1
ATOM 3583 C CA . ARG B 1 217 ? 5.674 40.910 26.939 1.00 30.30 217 ARG B CA 1
ATOM 3584 C C . ARG B 1 217 ? 6.242 42.313 27.190 1.00 28.36 217 ARG B C 1
ATOM 3585 O O . ARG B 1 217 ? 6.740 42.911 26.239 1.00 30.32 217 ARG B O 1
ATOM 3593 N N . ASP B 1 218 ? 6.176 42.809 28.429 1.00 28.92 218 ASP B N 1
ATOM 3594 C CA . ASP B 1 218 ? 6.555 44.204 28.778 1.00 30.84 218 ASP B CA 1
ATOM 3595 C C . ASP B 1 218 ? 7.969 44.247 29.390 1.00 33.03 218 ASP B C 1
ATOM 3596 O O . ASP B 1 218 ? 8.369 45.361 29.834 1.00 31.77 218 ASP B O 1
ATOM 3601 N N . LEU B 1 219 ? 8.708 43.124 29.396 1.00 27.38 219 LEU B N 1
ATOM 3602 C CA . LEU B 1 219 ? 10.140 43.086 29.840 1.00 28.89 219 LEU B CA 1
ATOM 3603 C C . LEU B 1 219 ? 10.958 44.066 28.996 1.00 27.69 219 LEU B C 1
ATOM 3604 O O . LEU B 1 219 ? 10.843 44.011 27.757 1.00 30.21 219 LEU B O 1
ATOM 3609 N N . VAL B 1 220 ? 11.795 44.889 29.624 1.00 27.75 220 VAL B N 1
ATOM 3610 C CA . VAL B 1 220 ? 12.702 45.794 28.859 1.00 29.28 220 VAL B CA 1
ATOM 3611 C C . VAL B 1 220 ? 13.794 44.944 28.199 1.00 27.86 220 VAL B C 1
ATOM 3612 O O . VAL B 1 220 ? 13.837 44.921 26.954 1.00 28.05 220 VAL B O 1
ATOM 3616 N N . LEU B 1 221 ? 14.610 44.235 28.994 1.00 28.81 221 LEU B N 1
ATOM 3617 C CA . LEU B 1 221 ? 15.568 43.213 28.480 1.00 26.70 221 LEU B CA 1
ATOM 3618 C C . LEU B 1 221 ? 14.853 41.856 28.464 1.00 26.68 221 LEU B C 1
ATOM 3619 O O . LEU B 1 221 ? 14.433 41.360 29.528 1.00 26.37 221 LEU B O 1
ATOM 3624 N N . ASP B 1 222 ? 14.656 41.313 27.270 1.00 26.39 222 ASP B N 1
ATOM 3625 C CA . ASP B 1 222 ? 13.806 40.125 27.052 1.00 27.51 222 ASP B CA 1
ATOM 3626 C C . ASP B 1 222 ? 14.573 38.887 27.526 1.00 24.49 222 ASP B C 1
ATOM 3627 O O . ASP B 1 222 ? 15.764 38.990 27.901 1.00 24.35 222 ASP B O 1
ATOM 3632 N N . ILE B 1 223 ? 13.899 37.751 27.515 1.00 24.40 223 ILE B N 1
ATOM 3633 C CA . ILE B 1 223 ? 14.450 36.487 28.073 1.00 25.28 223 ILE B CA 1
ATOM 3634 C C . ILE B 1 223 ? 15.745 36.176 27.347 1.00 25.45 223 ILE B C 1
ATOM 3635 O O . ILE B 1 223 ? 16.754 35.965 27.999 1.00 27.15 223 ILE B O 1
ATOM 3640 N N . PRO B 1 224 ? 15.787 36.189 25.997 1.00 24.56 224 PRO B N 1
ATOM 3641 C CA . PRO B 1 224 ? 17.039 35.912 25.285 1.00 22.92 224 PRO B CA 1
ATOM 3642 C C . PRO B 1 224 ? 18.165 36.884 25.654 1.00 23.12 224 PRO B C 1
ATOM 3643 O O . PRO B 1 224 ? 19.297 36.467 25.758 1.00 21.16 224 PRO B O 1
ATOM 3647 N N . GLY B 1 225 ? 17.828 38.166 25.827 1.00 21.26 225 GLY B N 1
ATOM 3648 C CA . GLY B 1 225 ? 18.796 39.189 26.213 1.00 19.94 225 GLY B CA 1
ATOM 3649 C C . GLY B 1 225 ? 19.388 38.910 27.577 1.00 21.15 225 GLY B C 1
ATOM 3650 O O . GLY B 1 225 ? 20.580 39.190 27.776 1.00 23.31 225 GLY B O 1
ATOM 3651 N N . MET B 1 226 ? 18.583 38.433 28.519 1.00 20.15 226 MET B N 1
ATOM 3652 C CA . MET B 1 226 ? 19.024 38.230 29.923 1.00 20.74 226 MET B CA 1
ATOM 3653 C C . MET B 1 226 ? 19.961 37.014 30.017 1.00 20.37 226 MET B C 1
ATOM 3654 O O . MET B 1 226 ? 20.881 37.034 30.869 1.00 19.36 226 MET B O 1
ATOM 3659 N N . ILE B 1 227 ? 19.723 36.003 29.183 1.00 21.97 227 ILE B N 1
ATOM 3660 C CA . ILE B 1 227 ? 20.581 34.783 29.062 1.00 21.75 227 ILE B CA 1
ATOM 3661 C C . ILE B 1 227 ? 21.893 35.147 28.350 1.00 23.41 227 ILE B C 1
ATOM 3662 O O . ILE B 1 227 ? 22.984 34.823 28.897 1.00 22.17 227 ILE B O 1
ATOM 3667 N N . ALA B 1 228 ? 21.830 35.842 27.216 1.00 21.27 228 ALA B N 1
ATOM 3668 C CA . ALA B 1 228 ? 23.042 36.309 26.496 1.00 22.36 228 ALA B CA 1
ATOM 3669 C C . ALA B 1 228 ? 23.886 37.204 27.417 1.00 23.47 228 ALA B C 1
ATOM 3670 O O . ALA B 1 228 ? 25.126 37.025 27.439 1.00 21.89 228 ALA B O 1
ATOM 3672 N N . THR B 1 229 ? 23.250 38.108 28.186 1.00 23.91 229 THR B N 1
ATOM 3673 C CA . THR B 1 229 ? 23.950 39.071 29.090 1.00 22.56 229 THR B CA 1
ATOM 3674 C C . THR B 1 229 ? 24.656 38.306 30.224 1.00 22.37 229 THR B C 1
ATOM 3675 O O . THR B 1 229 ? 25.883 38.411 30.338 1.00 22.34 229 THR B O 1
ATOM 3679 N N . ALA B 1 230 ? 23.931 37.498 30.994 1.00 25.52 230 ALA B N 1
ATOM 3680 C CA . ALA B 1 230 ? 24.495 36.715 32.129 1.00 23.04 230 ALA B CA 1
ATOM 3681 C C . ALA B 1 230 ? 25.608 35.783 31.630 1.00 19.72 230 ALA B C 1
ATOM 3682 O O . ALA B 1 230 ? 26.690 35.744 32.273 1.00 19.29 230 ALA B O 1
ATOM 3684 N N . SER B 1 231 ? 25.364 35.068 30.528 1.00 19.13 231 SER B N 1
ATOM 3685 C CA . SER B 1 231 ? 26.277 34.040 29.964 1.00 20.29 231 SER B CA 1
ATOM 3686 C C . SER B 1 231 ? 27.519 34.671 29.319 1.00 20.35 231 SER B C 1
ATOM 3687 O O . SER B 1 231 ? 28.515 33.950 29.183 1.00 19.00 231 SER B O 1
ATOM 3690 N N . ALA B 1 232 ? 27.511 35.964 28.964 1.00 22.63 232 ALA B N 1
ATOM 3691 C CA . ALA B 1 232 ? 28.689 36.673 28.388 1.00 21.44 232 ALA B CA 1
ATOM 3692 C C . ALA B 1 232 ? 29.726 36.872 29.486 1.00 21.89 232 ALA B C 1
ATOM 3693 O O . ALA B 1 232 ? 30.945 36.946 29.192 1.00 23.90 232 ALA B O 1
ATOM 3695 N N . VAL B 1 233 ? 29.260 36.999 30.721 1.00 20.64 233 VAL B N 1
ATOM 3696 C CA . VAL B 1 233 ? 30.151 37.301 31.869 1.00 22.30 233 VAL B CA 1
ATOM 3697 C C . VAL B 1 233 ? 30.519 35.986 32.586 1.00 22.03 233 VAL B C 1
ATOM 3698 O O . VAL B 1 233 ? 31.705 35.734 32.850 1.00 23.62 233 VAL B O 1
ATOM 3702 N N . MET B 1 234 ? 29.543 35.129 32.809 1.00 22.73 234 MET B N 1
ATOM 3703 C CA . MET B 1 234 ? 29.676 33.971 33.722 1.00 21.66 234 MET B CA 1
ATOM 3704 C C . MET B 1 234 ? 29.295 32.704 32.973 1.00 20.45 234 MET B C 1
ATOM 3705 O O . MET B 1 234 ? 28.332 32.744 32.173 1.00 19.93 234 MET B O 1
ATOM 3710 N N . THR B 1 235 ? 29.985 31.607 33.254 1.00 21.15 235 THR B N 1
ATOM 3711 C CA . THR B 1 235 ? 29.508 30.245 32.885 1.00 20.82 235 THR B CA 1
ATOM 3712 C C . THR B 1 235 ? 28.252 29.929 33.719 1.00 22.16 235 THR B C 1
ATOM 3713 O O . THR B 1 235 ? 28.341 29.935 34.963 1.00 23.87 235 THR B O 1
ATOM 3717 N N . LEU B 1 236 ? 27.113 29.729 33.056 1.00 19.93 236 LEU B N 1
ATOM 3718 C CA . LEU B 1 236 ? 25.851 29.329 33.699 1.00 20.71 236 LEU B CA 1
ATOM 3719 C C . LEU B 1 236 ? 25.889 27.820 33.912 1.00 21.28 236 LEU B C 1
ATOM 3720 O O . LEU B 1 236 ? 26.626 27.131 33.169 1.00 19.17 236 LEU B O 1
ATOM 3725 N N . GLN B 1 237 ? 25.141 27.362 34.929 1.00 21.30 237 GLN B N 1
ATOM 3726 C CA . GLN B 1 237 ? 25.060 25.944 35.354 1.00 21.28 237 GLN B CA 1
ATOM 3727 C C . GLN B 1 237 ? 23.586 25.555 35.402 1.00 20.99 237 GLN B C 1
ATOM 3728 O O . GLN B 1 237 ? 22.709 26.385 35.684 1.00 22.48 237 GLN B O 1
ATOM 3734 N N . PRO B 1 238 ? 23.293 24.269 35.137 1.00 18.19 238 PRO B N 1
ATOM 3735 C CA . PRO B 1 238 ? 22.005 23.700 35.454 1.00 18.22 238 PRO B CA 1
ATOM 3736 C C . PRO B 1 238 ? 21.638 24.063 36.890 1.00 19.20 238 PRO B C 1
ATOM 3737 O O . PRO B 1 238 ? 22.485 23.938 37.781 1.00 19.58 238 PRO B O 1
ATOM 3741 N N . GLY B 1 239 ? 20.367 24.403 37.090 1.00 19.86 239 GLY B N 1
ATOM 3742 C CA . GLY B 1 239 ? 19.811 24.838 38.383 1.00 21.20 239 GLY B CA 1
ATOM 3743 C C . GLY B 1 239 ? 19.979 26.332 38.633 1.00 21.56 239 GLY B C 1
ATOM 3744 O O . GLY B 1 239 ? 19.318 26.819 39.552 1.00 20.95 239 GLY B O 1
ATOM 3745 N N . ASP B 1 240 ? 20.806 27.042 37.853 1.00 21.12 240 ASP B N 1
ATOM 3746 C CA . ASP B 1 240 ? 20.971 28.513 38.025 1.00 21.50 240 ASP B CA 1
ATOM 3747 C C . ASP B 1 240 ? 19.606 29.194 37.928 1.00 20.23 240 ASP B C 1
ATOM 3748 O O . ASP B 1 240 ? 18.747 28.793 37.136 1.00 20.35 240 ASP B O 1
ATOM 3753 N N . ILE B 1 241 ? 19.406 30.207 38.749 1.00 20.06 241 ILE B N 1
ATOM 3754 C CA . ILE B 1 241 ? 18.121 30.950 38.766 1.00 19.69 241 ILE B CA 1
ATOM 3755 C C . ILE B 1 241 ? 18.410 32.342 38.207 1.00 18.96 241 ILE B C 1
ATOM 3756 O O . ILE B 1 241 ? 19.311 32.983 38.725 1.00 17.12 241 ILE B O 1
ATOM 3761 N N . ILE B 1 242 ? 17.653 32.765 37.188 1.00 19.49 242 ILE B N 1
ATOM 3762 C CA . ILE B 1 242 ? 17.596 34.176 36.713 1.00 19.28 242 ILE B CA 1
ATOM 3763 C C . ILE B 1 242 ? 16.252 34.797 37.099 1.00 20.68 242 ILE B C 1
ATOM 3764 O O . ILE B 1 242 ? 15.200 34.429 36.553 1.00 20.31 242 ILE B O 1
ATOM 3769 N N . ALA B 1 243 ? 16.300 35.724 38.047 1.00 22.47 243 ALA B N 1
ATOM 3770 C CA . ALA B 1 243 ? 15.187 36.606 38.417 1.00 20.33 243 ALA B CA 1
ATOM 3771 C C . ALA B 1 243 ? 15.067 37.713 37.366 1.00 21.44 243 ALA B C 1
ATOM 3772 O O . ALA B 1 243 ? 15.935 38.549 37.320 1.00 21.52 243 ALA B O 1
ATOM 3774 N N . THR B 1 244 ? 13.969 37.749 36.610 1.00 22.64 244 THR B N 1
ATOM 3775 C CA . THR B 1 244 ? 13.822 38.541 35.364 1.00 22.67 244 THR B CA 1
ATOM 3776 C C . THR B 1 244 ? 13.365 39.984 35.640 1.00 22.18 244 THR B C 1
ATOM 3777 O O . THR B 1 244 ? 13.202 40.739 34.666 1.00 23.94 244 THR B O 1
ATOM 3781 N N . GLY B 1 245 ? 13.099 40.342 36.886 1.00 21.58 245 GLY B N 1
ATOM 3782 C CA . GLY B 1 245 ? 12.672 41.705 37.263 1.00 22.90 245 GLY B CA 1
ATOM 3783 C C . GLY B 1 245 ? 11.242 41.775 37.765 1.00 23.36 245 GLY B C 1
ATOM 3784 O O . GLY B 1 245 ? 10.476 40.787 37.684 1.00 22.80 245 GLY B O 1
ATOM 3785 N N . THR B 1 246 ? 10.855 42.942 38.246 1.00 25.96 246 THR B N 1
ATOM 3786 C CA . THR B 1 246 ? 9.525 43.160 38.866 1.00 27.44 246 THR B CA 1
ATOM 3787 C C . THR B 1 246 ? 8.891 44.377 38.197 1.00 31.26 246 THR B C 1
ATOM 3788 O O . THR B 1 246 ? 9.597 45.324 37.820 1.00 30.18 246 THR B O 1
ATOM 3792 N N . PRO B 1 247 ? 7.551 44.363 38.011 1.00 30.70 247 PRO B N 1
ATOM 3793 C CA . PRO B 1 247 ? 6.809 45.553 37.592 1.00 32.36 247 PRO B CA 1
ATOM 3794 C C . PRO B 1 247 ? 6.529 46.531 38.745 1.00 34.85 247 PRO B C 1
ATOM 3795 O O . PRO B 1 247 ? 6.970 46.279 39.876 1.00 34.61 247 PRO B O 1
ATOM 3799 N N . GLU B 1 248 ? 5.778 47.599 38.449 1.00 36.36 248 GLU B N 1
ATOM 3800 C CA . GLU B 1 248 ? 5.293 48.607 39.437 1.00 38.59 248 GLU B CA 1
ATOM 3801 C C . GLU B 1 248 ? 4.374 47.931 40.457 1.00 35.66 248 GLU B C 1
ATOM 3802 O O . GLU B 1 248 ? 3.930 46.778 40.192 1.00 31.58 248 GLU B O 1
ATOM 3808 N N . GLY B 1 249 ? 4.089 48.635 41.561 1.00 31.51 249 GLY B N 1
ATOM 3809 C CA . GLY B 1 249 ? 3.267 48.130 42.675 1.00 30.96 249 GLY B CA 1
ATOM 3810 C C . GLY B 1 249 ? 4.109 47.499 43.770 1.00 29.37 249 GLY B C 1
ATOM 3811 O O . GLY B 1 249 ? 3.532 46.882 44.689 1.00 27.02 249 GLY B O 1
ATOM 3812 N N . VAL B 1 250 ? 5.436 47.591 43.657 1.00 29.76 250 VAL B N 1
ATOM 3813 C CA . VAL B 1 250 ? 6.373 47.182 44.743 1.00 30.63 250 VAL B CA 1
ATOM 3814 C C . VAL B 1 250 ? 5.930 47.931 46.005 1.00 32.12 250 VAL B C 1
ATOM 3815 O O . VAL B 1 250 ? 5.662 49.152 45.911 1.00 33.32 250 VAL B O 1
ATOM 3819 N N . GLY B 1 251 ? 5.778 47.229 47.128 1.00 32.28 251 GLY B N 1
ATOM 3820 C CA . GLY B 1 251 ? 5.277 47.848 48.369 1.00 30.20 251 GLY B CA 1
ATOM 3821 C C . GLY B 1 251 ? 5.471 46.956 49.581 1.00 31.07 251 GLY B C 1
ATOM 3822 O O . GLY B 1 251 ? 5.883 45.816 49.448 1.00 31.04 251 GLY B O 1
ATOM 3823 N N . PRO B 1 252 ? 5.120 47.443 50.789 1.00 35.26 252 PRO B N 1
ATOM 3824 C CA . PRO B 1 252 ? 5.540 46.805 52.036 1.00 35.08 252 PRO B CA 1
ATOM 3825 C C . PRO B 1 252 ? 4.687 45.611 52.469 1.00 29.47 252 PRO B C 1
ATOM 3826 O O . PRO B 1 252 ? 3.597 45.503 52.059 1.00 27.75 252 PRO B O 1
ATOM 3830 N N . VAL B 1 253 ? 5.250 44.748 53.292 1.00 28.20 253 VAL B N 1
ATOM 3831 C CA . VAL B 1 253 ? 4.542 43.594 53.915 1.00 31.46 253 VAL B CA 1
ATOM 3832 C C . VAL B 1 253 ? 4.830 43.665 55.415 1.00 31.80 253 VAL B C 1
ATOM 3833 O O . VAL B 1 253 ? 5.940 44.105 55.758 1.00 29.59 253 VAL B O 1
ATOM 3837 N N . VAL B 1 254 ? 3.897 43.241 56.272 1.00 32.49 254 VAL B N 1
ATOM 3838 C CA . VAL B 1 254 ? 4.067 43.319 57.754 1.00 33.66 254 VAL B CA 1
ATOM 3839 C C . VAL B 1 254 ? 3.745 41.948 58.326 1.00 32.41 254 VAL B C 1
ATOM 3840 O O . VAL B 1 254 ? 3.219 41.127 57.579 1.00 31.64 254 VAL B O 1
ATOM 3844 N N . ASP B 1 255 ? 4.078 41.733 59.598 1.00 35.27 255 ASP B N 1
ATOM 3845 C CA . ASP B 1 255 ? 3.711 40.523 60.385 1.00 37.84 255 ASP B CA 1
ATOM 3846 C C . ASP B 1 255 ? 2.241 40.205 60.091 1.00 36.42 255 ASP B C 1
ATOM 3847 O O . ASP B 1 255 ? 1.444 41.151 60.032 1.00 39.52 255 ASP B O 1
ATOM 3852 N N . GLY B 1 256 ? 1.938 38.939 59.812 1.00 35.80 256 GLY B N 1
ATOM 3853 C CA . GLY B 1 256 ? 0.584 38.446 59.532 1.00 35.79 256 GLY B CA 1
ATOM 3854 C C . GLY B 1 256 ? 0.155 38.585 58.079 1.00 37.36 256 GLY B C 1
ATOM 3855 O O . GLY B 1 256 ? -0.899 38.025 57.764 1.00 37.93 256 GLY B O 1
ATOM 3856 N N . ASP B 1 257 ? 0.914 39.250 57.199 1.00 34.65 257 ASP B N 1
ATOM 3857 C CA . ASP B 1 257 ? 0.507 39.346 55.767 1.00 34.83 257 ASP B CA 1
ATOM 3858 C C . ASP B 1 257 ? 0.666 37.967 55.114 1.00 32.59 257 ASP B C 1
ATOM 3859 O O . ASP B 1 257 ? 1.445 37.167 55.625 1.00 29.71 257 ASP B O 1
ATOM 3864 N N . ARG B 1 258 ? -0.126 37.696 54.075 1.00 32.98 258 ARG B N 1
ATOM 3865 C CA . ARG B 1 258 ? -0.010 36.536 53.153 1.00 32.27 258 ARG B CA 1
ATOM 3866 C C . ARG B 1 258 ? 0.282 37.121 51.759 1.00 33.24 258 ARG B C 1
ATOM 3867 O O . ARG B 1 258 ? -0.455 38.050 51.333 1.00 35.66 258 ARG B O 1
ATOM 3875 N N . ILE B 1 259 ? 1.376 36.691 51.117 1.00 31.22 259 ILE B N 1
ATOM 3876 C CA . ILE B 1 259 ? 1.738 37.074 49.720 1.00 28.52 259 ILE B CA 1
ATOM 3877 C C . ILE B 1 259 ? 1.388 35.890 48.822 1.00 27.18 259 ILE B C 1
ATOM 3878 O O . ILE B 1 259 ? 1.862 34.747 49.091 1.00 26.58 259 ILE B O 1
ATOM 3883 N N A ARG B 1 260 ? 0.554 36.132 47.810 0.50 27.08 260 ARG B N 1
ATOM 3884 N N B ARG B 1 260 ? 0.609 36.170 47.770 0.50 28.07 260 ARG B N 1
ATOM 3885 C CA A ARG B 1 260 ? 0.237 35.134 46.759 0.50 27.40 260 ARG B CA 1
ATOM 3886 C CA B ARG B 1 260 ? 0.164 35.203 46.729 0.50 29.26 260 ARG B CA 1
ATOM 3887 C C A ARG B 1 260 ? 0.804 35.673 45.447 0.50 25.69 260 ARG B C 1
ATOM 3888 C C B ARG B 1 260 ? 0.738 35.666 45.388 0.50 26.76 260 ARG B C 1
ATOM 3889 O O A ARG B 1 260 ? 0.600 36.853 45.165 0.50 24.71 260 ARG B O 1
ATOM 3890 O O B ARG B 1 260 ? 0.427 36.791 44.990 0.50 26.00 260 ARG B O 1
ATOM 3905 N N . ILE B 1 261 ? 1.542 34.831 44.731 1.00 25.13 261 ILE B N 1
ATOM 3906 C CA . ILE B 1 261 ? 2.017 35.120 43.358 1.00 23.76 261 ILE B CA 1
ATOM 3907 C C . ILE B 1 261 ? 1.405 34.048 42.467 1.00 21.04 261 ILE B C 1
ATOM 3908 O O . ILE B 1 261 ? 1.449 32.892 42.841 1.00 20.87 261 ILE B O 1
ATOM 3913 N N . VAL B 1 262 ? 0.795 34.466 41.368 1.00 21.74 262 VAL B N 1
ATOM 3914 C CA . VAL B 1 262 ? 0.358 33.589 40.259 1.00 22.75 262 VAL B CA 1
ATOM 3915 C C . VAL B 1 262 ? 1.130 34.053 39.019 1.00 21.73 262 VAL B C 1
ATOM 3916 O O . VAL B 1 262 ? 1.144 35.263 38.749 1.00 19.63 262 VAL B O 1
ATOM 3920 N N . ILE B 1 263 ? 1.709 33.109 38.289 1.00 21.92 263 ILE B N 1
ATOM 3921 C CA . ILE B 1 263 ? 2.197 33.310 36.895 1.00 23.67 263 ILE B CA 1
ATOM 3922 C C . ILE B 1 263 ? 1.524 32.255 36.013 1.00 24.47 263 ILE B C 1
ATOM 3923 O O . ILE B 1 263 ? 1.769 31.037 36.214 1.00 24.01 263 ILE B O 1
ATOM 3928 N N . ASP B 1 264 ? 0.724 32.714 35.049 1.00 24.05 264 ASP B N 1
ATOM 3929 C CA . ASP B 1 264 ? 0.045 31.870 34.029 1.00 24.86 264 ASP B CA 1
ATOM 3930 C C . ASP B 1 264 ? 1.021 30.830 33.452 1.00 25.89 264 ASP B C 1
ATOM 3931 O O . ASP B 1 264 ? 2.152 31.205 33.055 1.00 24.77 264 ASP B O 1
ATOM 3936 N N . GLN B 1 265 ? 0.579 29.569 33.410 1.00 27.48 265 GLN B N 1
ATOM 3937 C CA . GLN B 1 265 ? 1.294 28.420 32.793 1.00 28.40 265 GLN B CA 1
ATOM 3938 C C . GLN B 1 265 ? 2.534 28.032 33.590 1.00 28.43 265 GLN B C 1
ATOM 3939 O O . GLN B 1 265 ? 3.127 27.035 33.206 1.00 28.45 265 GLN B O 1
ATOM 3945 N N . VAL B 1 266 ? 2.873 28.769 34.639 1.00 26.92 266 VAL B N 1
ATOM 3946 C CA . VAL B 1 266 ? 4.112 28.501 35.422 1.00 26.93 266 VAL B CA 1
ATOM 3947 C C . VAL B 1 266 ? 3.759 27.989 36.815 1.00 25.87 266 VAL B C 1
ATOM 3948 O O . VAL B 1 266 ? 4.247 26.963 37.171 1.00 25.94 266 VAL B O 1
ATOM 3952 N N . GLY B 1 267 ? 2.965 28.725 37.572 1.00 26.02 267 GLY B N 1
ATOM 3953 C CA . GLY B 1 267 ? 2.579 28.248 38.900 1.00 23.72 267 GLY B CA 1
ATOM 3954 C C . GLY B 1 267 ? 2.049 29.330 39.801 1.00 23.81 267 GLY B C 1
ATOM 3955 O O . GLY B 1 267 ? 1.904 30.453 39.381 1.00 22.92 267 GLY B O 1
ATOM 3956 N N . GLU B 1 268 ? 1.762 28.945 41.025 1.00 25.36 268 GLU B N 1
ATOM 3957 C CA . GLU B 1 268 ? 1.238 29.897 42.014 1.00 31.11 268 GLU B CA 1
ATOM 3958 C C . GLU B 1 268 ? 1.654 29.450 43.406 1.00 28.17 268 GLU B C 1
ATOM 3959 O O . GLU B 1 268 ? 1.734 28.261 43.634 1.00 24.15 268 GLU B O 1
ATOM 3965 N N . MET B 1 269 ? 2.045 30.404 44.235 1.00 27.45 269 MET B N 1
ATOM 3966 C CA . MET B 1 269 ? 2.340 30.078 45.651 1.00 29.06 269 MET B CA 1
ATOM 3967 C C . MET B 1 269 ? 1.946 31.229 46.563 1.00 25.80 269 MET B C 1
ATOM 3968 O O . MET B 1 269 ? 1.817 32.403 46.119 1.00 23.58 269 MET B O 1
ATOM 3973 N N . ALA B 1 270 ? 1.693 30.849 47.797 1.00 26.05 270 ALA B N 1
ATOM 3974 C CA . ALA B 1 270 ? 1.345 31.786 48.877 1.00 27.84 270 ALA B CA 1
ATOM 3975 C C . ALA B 1 270 ? 2.302 31.527 50.032 1.00 24.19 270 ALA B C 1
ATOM 3976 O O . ALA B 1 270 ? 2.538 30.353 50.374 1.00 24.43 270 ALA B O 1
ATOM 3978 N N . VAL B 1 271 ? 2.821 32.585 50.621 1.00 25.70 271 VAL B N 1
ATOM 3979 C CA . VAL B 1 271 ? 3.641 32.481 51.856 1.00 26.33 271 VAL B CA 1
ATOM 3980 C C . VAL B 1 271 ? 3.122 33.441 52.923 1.00 28.04 271 VAL B C 1
ATOM 3981 O O . VAL B 1 271 ? 2.689 34.563 52.565 1.00 26.91 271 VAL B O 1
ATOM 3985 N N . ASP B 1 272 ? 3.283 33.047 54.185 1.00 29.13 272 ASP B N 1
ATOM 3986 C CA . ASP B 1 272 ? 3.068 33.919 55.369 1.00 32.01 272 ASP B CA 1
ATOM 3987 C C . ASP B 1 272 ? 4.301 34.796 55.609 1.00 31.29 272 ASP B C 1
ATOM 3988 O O . ASP B 1 272 ? 5.444 34.362 55.342 1.00 30.88 272 ASP B O 1
ATOM 3993 N N . VAL B 1 273 ? 4.049 35.991 56.125 1.00 32.20 273 VAL B N 1
ATOM 3994 C CA . VAL B 1 273 ? 5.060 36.966 56.606 1.00 30.66 273 VAL B CA 1
ATOM 3995 C C . VAL B 1 273 ? 4.991 37.003 58.136 1.00 33.89 273 VAL B C 1
ATOM 3996 O O . VAL B 1 273 ? 3.865 37.108 58.701 1.00 34.78 273 VAL B O 1
ATOM 4000 N N A VAL B 1 274 ? 6.161 36.930 58.779 0.50 35.51 274 VAL B N 1
ATOM 4001 N N B VAL B 1 274 ? 6.147 36.838 58.789 0.50 34.67 274 VAL B N 1
ATOM 4002 C CA A VAL B 1 274 ? 6.328 36.794 60.256 0.50 37.22 274 VAL B CA 1
ATOM 4003 C CA B VAL B 1 274 ? 6.283 36.833 60.275 0.50 35.53 274 VAL B CA 1
ATOM 4004 C C A VAL B 1 274 ? 7.447 37.742 60.686 0.50 38.81 274 VAL B C 1
ATOM 4005 C C B VAL B 1 274 ? 7.403 37.801 60.646 0.50 37.80 274 VAL B C 1
ATOM 4006 O O A VAL B 1 274 ? 8.480 37.777 59.984 0.50 35.59 274 VAL B O 1
ATOM 4007 O O B VAL B 1 274 ? 8.373 37.913 59.869 0.50 34.99 274 VAL B O 1
ATOM 4014 N N . GLN B 1 275 ? 7.235 38.487 61.781 1.00 43.07 275 GLN B N 1
ATOM 4015 C CA . GLN B 1 275 ? 8.251 39.394 62.383 1.00 44.08 275 GLN B CA 1
ATOM 4016 C C . GLN B 1 275 ? 9.349 38.515 62.960 1.00 43.51 275 GLN B C 1
ATOM 4017 O O . GLN B 1 275 ? 8.992 37.563 63.659 1.00 47.65 275 GLN B O 1
ATOM 4023 N N . GLY B 1 276 ? 10.608 38.788 62.624 1.00 42.25 276 GLY B N 1
ATOM 4024 C CA . GLY B 1 276 ? 11.756 38.053 63.178 1.00 48.58 276 GLY B CA 1
ATOM 4025 C C . GLY B 1 276 ? 12.129 38.545 64.571 1.00 56.50 276 GLY B C 1
ATOM 4026 O O . GLY B 1 276 ? 11.820 39.723 64.890 1.00 51.35 276 GLY B O 1
ATOM 4027 N N . GLN B 1 277 ? 12.778 37.660 65.343 1.00 67.70 277 GLN B N 1
ATOM 4028 C CA . GLN B 1 277 ? 13.415 37.893 66.675 1.00 75.42 277 GLN B CA 1
ATOM 4029 C C . GLN B 1 277 ? 14.445 39.028 66.566 1.00 74.44 277 GLN B C 1
ATOM 4030 O O . GLN B 1 277 ? 14.529 39.909 67.419 1.00 73.54 277 GLN B O 1
#

Foldseek 3Di:
DWWFAWDQGFIWDDDPQKTFTCCVVQVQDSPDPVRCRLLVCLQCVVVCVVVCVVCRVVTDIDGNVPIGTWASFQQFPWEWEPEAFFDLNIDTEHSQQEIEQAAAQADEPDPVKFKWKFKFKKWFFRAFAAQQALVCLLVGTQFIWIWIQIATPDDNVRSHDHNRIYTDRTGDGPVQDPDQQFKWKWKDWAPRTQAIDGSVRGNQHSSSSSNVVRNVDGGGGGYIYGRYGHGRIDGDDAQIKMWMQIPSTGIGIHGYHYHD/DWWFAWDQGFIWDDDPQWTFTCCVVQVADSPDPVRCSLLVCLQCVVVCVVVCVVCVVVTDIGGNVPIGTWFSGQQFPWEKEAEAFFDLVCDDGIDTEHSQQETEQADAAADEPDVVWFKWWFKFKKWFFRAFAAQAQLVCLLVGTQFIWIWIQIATPPDRVRSHPHNNIYTDSTGQGPVQPPDQQFKWKWKDWAPRTQAIDGSVRGNQHSSSQCNVCRNVDGGGGRYIYGRYGHGRIDGDDQQIKMWMDIPSTGIGIHGYHYHD

Sequence (524 aa):
MRLARFDGGRLGVVIGDEIADITALTGADPAQWPDMNMIRLIRDFEGLRGAIEAALPGLARIPLAQVSLETPVPWPNKIIAYPVNYHAGFFLKPGSALSGPTDPVVLPAVPGREVHHESELAIIIGKTCRSVAREDWKDVVFGYACLLDMVVRGRVFRRKAYDTFCPVGPWITTADAVNDPATLDMKLWVNDDLRQKANTRDLVLDIPGMIATASAVMTLQPGDIIATGTPEGVGPVVDGDRIRIVIDQVGEMAVDVVQGQMRLARFDGGRLGVVIGDEIADITALTGADPAQWPDMNMIRLIRRDFEGLRRGAIEAALPGLARIPLAQVSLETPVPWPNKIIAYPVNYHAHGNQGFFLKPGSALSGPTDPVVLPAVPGREVHHESELAIIIGKTCRSVAREDWKDVVFGYACLLDMVVRGRVFRKAYDTFFCPVGPWITTADAVNDPATLDMKLWVNDDLRQKANTRDLVLDIPGMIATASAVMTLQPGDIIATGTPEGVGPVVDGDRIRRIVIDQVGEMAVDVVVQGQ

B-factor: mean 34.25, std 13.45, range [14.82, 109.7]